Protein AF-0000000082577265 (afdb_homodimer)

pLDDT: mean 93.14, std 10.05, range [19.86, 98.88]

Solvent-accessible surface area (backbone atoms only — not comparable to full-atom values): 34305 Å² total; per-residue (Å²): 123,62,32,34,41,38,35,83,52,69,68,32,32,40,34,31,36,32,43,94,68,32,64,50,29,48,48,76,44,53,63,81,68,69,68,27,44,63,12,23,40,48,30,28,34,67,32,72,92,74,27,31,29,37,37,66,92,60,62,61,29,36,40,51,79,66,65,85,86,61,53,73,65,38,76,47,40,28,29,28,62,17,26,54,29,68,43,89,94,61,56,43,60,20,33,27,30,71,43,88,69,75,75,42,71,34,68,49,70,68,53,55,54,57,69,68,70,52,54,73,46,81,54,53,59,87,45,81,60,62,56,55,73,32,42,43,65,57,52,50,46,27,35,63,69,16,55,41,78,44,91,70,34,36,36,42,46,42,80,49,94,64,30,37,34,35,25,61,48,64,84,60,62,63,65,65,46,38,36,48,46,29,40,50,49,29,48,47,32,50,24,32,42,58,50,27,40,33,37,38,42,40,64,78,58,91,42,72,65,56,32,47,51,28,46,49,33,32,63,71,56,36,75,80,77,66,48,65,57,67,48,42,93,76,19,38,33,42,37,40,29,84,55,38,58,61,23,48,35,44,57,39,61,68,37,52,64,59,48,50,39,39,51,50,52,52,54,58,58,41,48,66,83,84,61,72,48,64,43,84,42,53,59,68,41,51,53,52,44,67,76,36,53,65,55,54,54,50,49,17,63,74,70,69,49,68,67,43,77,46,36,91,76,70,68,78,70,78,82,124,123,62,31,35,41,36,35,83,53,68,66,34,32,40,34,32,36,31,44,93,68,32,63,52,29,48,48,74,44,53,63,82,69,69,67,28,45,64,12,23,42,48,29,27,34,66,33,70,91,74,27,30,28,35,37,65,93,60,62,62,30,35,40,52,79,64,64,84,87,62,53,73,65,38,77,46,38,29,28,28,62,17,26,52,30,69,42,89,96,61,57,45,61,20,33,28,30,71,43,88,69,75,74,42,71,34,66,50,69,67,51,54,53,56,69,68,70,53,54,74,46,82,56,53,59,88,45,81,60,62,58,55,74,32,42,43,64,58,52,52,48,26,34,64,70,15,54,42,78,46,92,70,35,36,36,41,49,44,81,48,94,64,30,35,35,34,25,61,48,65,84,59,62,64,64,65,45,40,34,48,46,27,42,48,50,30,48,47,32,50,24,34,42,58,51,28,41,32,37,37,42,40,64,79,54,91,43,74,64,55,33,49,50,28,46,49,34,33,63,73,56,35,75,81,80,65,48,68,57,68,48,45,92,74,20,37,34,43,36,40,30,83,55,39,57,61,22,48,34,44,57,39,61,68,37,52,63,59,50,50,38,39,51,50,52,52,56,58,57,42,46,68,81,85,62,70,48,65,43,84,42,52,58,67,43,50,53,52,45,67,76,36,54,65,57,55,54,49,49,18,62,74,70,70,49,67,70,44,78,47,37,92,78,68,66,78,70,79,81,120

Radius of gyration: 27.9 Å; Cα contacts (8 Å, |Δi|>4): 1273; chains: 2; bounding box: 80×78×60 Å

Structure (mmCIF, N/CA/C/O backbone):
data_AF-0000000082577265-model_v1
#
loop_
_entity.id
_entity.type
_entity.pdbx_description
1 polymer 'Uncharacterized protein'
#
loop_
_atom_site.group_PDB
_atom_site.id
_atom_site.type_symbol
_atom_site.label_atom_id
_atom_site.label_alt_id
_atom_site.label_comp_id
_atom_site.label_asym_id
_atom_site.label_entity_id
_atom_site.label_seq_id
_atom_site.pdbx_PDB_ins_code
_atom_site.Cartn_x
_atom_site.Cartn_y
_atom_site.Cartn_z
_atom_site.occupancy
_atom_site.B_iso_or_equiv
_atom_site.auth_seq_id
_atom_site.auth_comp_id
_atom_site.auth_asym_id
_atom_site.auth_atom_id
_atom_site.pdbx_PDB_model_num
ATOM 1 N N . MET A 1 1 ? -7.266 -21.578 -29.797 1 88.5 1 MET A N 1
ATOM 2 C CA . MET A 1 1 ? -7.383 -22.438 -28.609 1 88.5 1 MET A CA 1
ATOM 3 C C . MET A 1 1 ? -6.43 -21.984 -27.516 1 88.5 1 MET A C 1
ATOM 5 O O . MET A 1 1 ? -5.328 -21.516 -27.797 1 88.5 1 MET A O 1
ATOM 9 N N . ALA A 1 2 ? -6.84 -21.969 -26.312 1 96.5 2 ALA A N 1
ATOM 10 C CA . ALA A 1 2 ? -6.012 -21.578 -25.172 1 96.5 2 ALA A CA 1
ATOM 11 C C . ALA A 1 2 ? -4.926 -22.609 -24.891 1 96.5 2 ALA A C 1
ATOM 13 O O . ALA A 1 2 ? -5.164 -23.812 -25 1 96.5 2 ALA A O 1
ATOM 14 N N . GLU A 1 3 ? -3.732 -22.188 -24.672 1 98.31 3 GLU A N 1
ATOM 15 C CA . GLU A 1 3 ? -2.625 -23.078 -24.328 1 98.31 3 GLU A CA 1
ATOM 16 C C . GLU A 1 3 ? -1.732 -22.469 -23.25 1 98.31 3 GLU A C 1
ATOM 18 O O . GLU A 1 3 ? -1.603 -21.25 -23.156 1 98.31 3 GLU A O 1
ATOM 23 N N . TRP A 1 4 ? -1.137 -23.359 -22.484 1 98.75 4 TRP A N 1
ATOM 24 C CA . TRP A 1 4 ? -0.12 -22.938 -21.516 1 98.75 4 TRP A CA 1
ATOM 25 C C . TRP A 1 4 ? 1.263 -22.922 -22.156 1 98.75 4 TRP A C 1
ATOM 27 O O . TRP A 1 4 ? 1.659 -23.891 -22.828 1 98.75 4 TRP A O 1
ATOM 37 N N . LEU A 1 5 ? 1.933 -21.844 -22.016 1 98.69 5 LEU A N 1
ATOM 38 C CA . LEU A 1 5 ? 3.355 -21.734 -22.312 1 98.69 5 LEU A CA 1
ATOM 39 C C . LEU A 1 5 ? 4.191 -21.828 -21.047 1 98.69 5 LEU A C 1
ATOM 41 O O . LEU A 1 5 ? 3.875 -21.172 -20.031 1 98.69 5 LEU A O 1
ATOM 45 N N . TYR A 1 6 ? 5.203 -22.656 -21.031 1 98.38 6 TYR A N 1
ATOM 46 C CA . TYR A 1 6 ? 6.051 -22.844 -19.859 1 98.38 6 TYR A CA 1
ATOM 47 C C . TYR A 1 6 ? 7.523 -22.719 -20.219 1 98.38 6 TYR A C 1
ATOM 49 O O . TYR A 1 6 ? 7.977 -23.281 -21.219 1 98.38 6 TYR A O 1
ATOM 57 N N . GLU A 1 7 ? 8.25 -22 -19.406 1 97.69 7 GLU A N 1
ATOM 58 C CA . GLU A 1 7 ? 9.695 -21.875 -19.578 1 97.69 7 GLU A CA 1
ATOM 59 C C . GLU A 1 7 ? 10.43 -22.078 -18.25 1 97.69 7 GLU A C 1
ATOM 61 O O . GLU A 1 7 ? 10.219 -21.328 -17.312 1 97.69 7 GLU A O 1
ATOM 66 N N . ALA A 1 8 ? 11.297 -23.062 -18.281 1 96.06 8 ALA A N 1
ATOM 67 C CA . ALA A 1 8 ? 12.188 -23.266 -17.141 1 96.06 8 ALA A CA 1
ATOM 68 C C . ALA A 1 8 ? 13.383 -22.312 -17.219 1 96.06 8 ALA A C 1
ATOM 70 O O . ALA A 1 8 ? 14.125 -22.312 -18.203 1 96.06 8 ALA A O 1
ATOM 71 N N . GLY A 1 9 ? 13.438 -21.422 -16.203 1 95.12 9 GLY A N 1
ATOM 72 C CA . GLY A 1 9 ? 14.547 -20.484 -16.172 1 95.12 9 GLY A CA 1
ATOM 73 C C . GLY A 1 9 ? 15.484 -20.703 -15.008 1 95.12 9 GLY A C 1
ATOM 74 O O . GLY A 1 9 ? 15.414 -21.734 -14.328 1 95.12 9 GLY A O 1
ATOM 75 N N . ILE A 1 10 ? 16.484 -19.844 -14.922 1 96.5 10 ILE A N 1
ATOM 76 C CA . ILE A 1 10 ? 17.438 -19.875 -13.812 1 96.5 10 ILE A CA 1
ATOM 77 C C . ILE A 1 10 ? 16.875 -19.062 -12.641 1 96.5 10 ILE A C 1
ATOM 79 O O . ILE A 1 10 ? 16.703 -17.859 -12.75 1 96.5 10 ILE A O 1
ATOM 83 N N . GLY A 1 11 ? 16.656 -19.766 -11.586 1 96.19 11 GLY A N 1
ATOM 84 C CA . GLY A 1 11 ? 16.141 -19.109 -10.398 1 96.19 11 GLY A CA 1
ATOM 85 C C . GLY A 1 11 ? 14.633 -18.922 -10.414 1 96.19 11 GLY A C 1
ATOM 86 O O . GLY A 1 11 ? 14.039 -18.516 -9.422 1 96.19 11 GLY A O 1
ATOM 87 N N . GLU A 1 12 ? 14.016 -19.172 -11.547 1 96.62 12 GLU A N 1
ATOM 88 C CA . GLU A 1 12 ? 12.57 -18.984 -11.648 1 96.62 12 GLU A CA 1
ATOM 89 C C . GLU A 1 12 ? 12.008 -19.734 -12.859 1 96.62 12 GLU A C 1
ATOM 91 O O . GLU A 1 12 ? 12.656 -19.812 -13.906 1 96.62 12 GLU A O 1
ATOM 96 N N . ASN A 1 13 ? 10.867 -20.312 -12.719 1 97.62 13 ASN A N 1
ATOM 97 C CA . ASN A 1 13 ? 10.047 -20.797 -13.828 1 97.62 13 ASN A CA 1
ATOM 98 C C . ASN A 1 13 ? 8.867 -19.875 -14.102 1 97.62 13 ASN A C 1
ATOM 100 O O . ASN A 1 13 ? 8.281 -19.312 -13.18 1 97.62 13 ASN A O 1
ATOM 104 N N . ARG A 1 14 ? 8.594 -19.688 -15.375 1 97.94 14 ARG A N 1
ATOM 105 C CA . ARG A 1 14 ? 7.461 -18.844 -15.711 1 97.94 14 ARG A CA 1
ATOM 106 C C . ARG A 1 14 ? 6.496 -19.547 -16.641 1 97.94 14 ARG A C 1
ATOM 108 O O . ARG A 1 14 ? 6.906 -20.406 -17.438 1 97.94 14 ARG A O 1
ATOM 115 N N . ALA A 1 15 ? 5.289 -19.234 -16.5 1 98.69 15 ALA A N 1
ATOM 116 C CA . ALA A 1 15 ? 4.242 -19.812 -17.344 1 98.69 15 ALA A CA 1
ATOM 117 C C . ALA A 1 15 ? 3.109 -18.828 -17.578 1 98.69 15 ALA A C 1
ATOM 119 O O . ALA A 1 15 ? 2.885 -17.922 -16.75 1 98.69 15 ALA A O 1
ATOM 120 N N . ALA A 1 16 ? 2.424 -19 -18.688 1 98.88 16 ALA A N 1
ATOM 121 C CA . ALA A 1 16 ? 1.262 -18.172 -18.984 1 98.88 16 ALA A CA 1
ATOM 122 C C . ALA A 1 16 ? 0.214 -18.938 -19.766 1 98.88 16 ALA A C 1
ATOM 124 O O . ALA A 1 16 ? 0.554 -19.734 -20.656 1 98.88 16 ALA A O 1
ATOM 125 N N . LEU A 1 17 ? -0.984 -18.812 -19.422 1 98.88 17 LEU A N 1
ATOM 126 C CA . LEU A 1 17 ? -2.09 -19.25 -20.266 1 98.88 17 LEU A CA 1
ATOM 127 C C . LEU A 1 17 ? -2.383 -18.203 -21.344 1 98.88 17 LEU A C 1
ATOM 129 O O . LEU A 1 17 ? -2.744 -17.078 -21.047 1 98.88 17 LEU A O 1
ATOM 133 N N . VAL A 1 18 ? -2.205 -18.609 -22.578 1 98.62 18 VAL A N 1
ATOM 134 C CA . VAL A 1 18 ? -2.359 -17.688 -23.688 1 98.62 18 VAL A CA 1
ATOM 135 C C . VAL A 1 18 ? -3.559 -18.094 -24.547 1 98.62 18 VAL A C 1
ATOM 137 O O . VAL A 1 18 ? -3.729 -19.266 -24.875 1 98.62 18 VAL A O 1
ATOM 140 N N . ALA A 1 19 ? -4.395 -17.172 -24.797 1 97.25 19 ALA A N 1
ATOM 141 C CA . ALA A 1 19 ? -5.516 -17.312 -25.719 1 97.25 19 ALA A CA 1
ATOM 142 C C . ALA A 1 19 ? -5.66 -16.078 -26.609 1 97.25 19 ALA A C 1
ATOM 144 O O . ALA A 1 19 ? -5.617 -14.953 -26.125 1 97.25 19 ALA A O 1
ATOM 145 N N . ARG A 1 20 ? -5.848 -16.281 -27.922 1 94.69 20 ARG A N 1
ATOM 146 C CA . ARG A 1 20 ? -6 -15.219 -28.906 1 94.69 20 ARG A CA 1
ATOM 147 C C . ARG A 1 20 ? -4.852 -14.219 -28.828 1 94.69 20 ARG A C 1
ATOM 149 O O . ARG A 1 20 ? -5.07 -13.008 -28.828 1 94.69 20 ARG A O 1
ATOM 156 N N . GLY A 1 21 ? -3.734 -14.688 -28.5 1 94.5 21 GLY A N 1
ATOM 157 C CA . GLY A 1 21 ? -2.508 -13.914 -28.594 1 94.5 21 GLY A CA 1
ATOM 158 C C . GLY A 1 21 ? -2.229 -13.102 -27.344 1 94.5 21 GLY A C 1
ATOM 159 O O . GLY A 1 21 ? -1.276 -12.312 -27.297 1 94.5 21 GLY A O 1
ATOM 160 N N . SER A 1 22 ? -3.049 -13.312 -26.312 1 96.81 22 SER A N 1
ATOM 161 C CA . SER A 1 22 ? -2.848 -12.523 -25.109 1 96.81 22 SER A CA 1
ATOM 162 C C . SER A 1 22 ? -2.76 -13.414 -23.875 1 96.81 22 SER A C 1
ATOM 164 O O . SER A 1 22 ? -3.299 -14.523 -23.859 1 96.81 22 SER A O 1
ATOM 166 N N . ILE A 1 23 ? -2.096 -12.906 -22.906 1 98.69 23 ILE A N 1
ATOM 167 C CA . ILE A 1 23 ? -1.93 -13.648 -21.656 1 98.69 23 ILE A CA 1
ATOM 168 C C . ILE A 1 23 ? -3.166 -13.469 -20.781 1 98.69 23 ILE A C 1
ATOM 170 O O . ILE A 1 23 ? -3.512 -12.344 -20.406 1 98.69 23 ILE A O 1
ATOM 174 N N . TRP A 1 24 ? -3.73 -14.586 -20.391 1 98.31 24 TRP A N 1
ATOM 175 C CA . TRP A 1 24 ? -4.895 -14.578 -19.516 1 98.31 24 TRP A CA 1
ATOM 176 C C . TRP A 1 24 ? -4.488 -14.852 -18.062 1 98.31 24 TRP A C 1
ATOM 178 O O . TRP A 1 24 ? -5.109 -14.336 -17.125 1 98.31 24 TRP A O 1
ATOM 188 N N . LYS A 1 25 ? -3.535 -15.727 -17.875 1 98.69 25 LYS A N 1
ATOM 189 C CA . LYS A 1 25 ? -2.93 -16.047 -16.578 1 98.69 25 LYS A CA 1
ATOM 190 C C . LYS A 1 25 ? -1.408 -16.078 -16.688 1 98.69 25 LYS A C 1
ATOM 192 O O . LYS A 1 25 ? -0.861 -16.656 -17.625 1 98.69 25 LYS A O 1
ATOM 197 N N . ALA A 1 26 ? -0.776 -15.438 -15.789 1 98.88 26 ALA A N 1
ATOM 198 C CA . ALA A 1 26 ? 0.68 -15.484 -15.688 1 98.88 26 ALA A CA 1
ATOM 199 C C . ALA A 1 26 ? 1.112 -15.984 -14.312 1 98.88 26 ALA A C 1
ATOM 201 O O . ALA A 1 26 ? 0.542 -15.594 -13.289 1 98.88 26 ALA A O 1
ATOM 202 N N . ARG A 1 27 ? 2.096 -16.906 -14.289 1 98.56 27 ARG A N 1
ATOM 203 C CA . ARG A 1 27 ? 2.584 -17.516 -13.055 1 98.56 27 ARG A CA 1
ATOM 204 C C . ARG A 1 27 ? 4.109 -17.531 -13.023 1 98.56 27 ARG A C 1
ATOM 206 O O . ARG A 1 27 ? 4.754 -17.703 -14.062 1 98.56 27 ARG A O 1
ATOM 213 N N . ILE A 1 28 ? 4.605 -17.328 -11.852 1 98.25 28 ILE A N 1
ATOM 214 C CA . ILE A 1 28 ? 6.035 -17.469 -11.594 1 98.25 28 ILE A CA 1
ATOM 215 C C . ILE A 1 28 ? 6.258 -18.375 -10.391 1 98.25 28 ILE A C 1
ATOM 217 O O . ILE A 1 28 ? 5.543 -18.281 -9.391 1 98.25 28 ILE A O 1
ATOM 221 N N . GLU A 1 29 ? 7.109 -19.281 -10.508 1 97.75 29 GLU A N 1
ATOM 222 C CA . GLU A 1 29 ? 7.586 -20.078 -9.391 1 97.75 29 GLU A CA 1
ATOM 223 C C . GLU A 1 29 ? 9.078 -19.891 -9.156 1 97.75 29 GLU A C 1
ATOM 225 O O . GLU A 1 29 ? 9.891 -20.188 -10.031 1 97.75 29 GLU A O 1
ATOM 230 N N . LEU A 1 30 ? 9.414 -19.375 -8.016 1 96.62 30 LEU A N 1
ATOM 231 C CA . LEU A 1 30 ? 10.812 -19.125 -7.691 1 96.62 30 LEU A CA 1
ATOM 232 C C . LEU A 1 30 ? 11.5 -20.391 -7.203 1 96.62 30 LEU A C 1
ATOM 234 O O . LEU A 1 30 ? 10.859 -21.25 -6.57 1 96.62 30 LEU A O 1
ATOM 238 N N . GLU A 1 31 ? 12.758 -20.359 -7.555 1 92.75 31 GLU A N 1
ATOM 239 C CA . GLU A 1 31 ? 13.57 -21.438 -7.004 1 92.75 31 GLU A CA 1
ATOM 240 C C . GLU A 1 31 ? 13.586 -21.391 -5.477 1 92.75 31 GLU A C 1
ATOM 242 O O . GLU A 1 31 ? 13.711 -20.312 -4.883 1 92.75 31 GLU A O 1
ATOM 247 N N . GLY A 1 32 ? 13.312 -22.562 -4.891 1 84.62 32 GLY A N 1
ATOM 248 C CA . GLY A 1 32 ? 13.383 -22.625 -3.441 1 84.62 32 GLY A CA 1
ATOM 249 C C . GLY A 1 32 ? 12.07 -22.297 -2.766 1 84.62 32 GLY A C 1
ATOM 250 O O . GLY A 1 32 ? 12.016 -22.125 -1.544 1 84.62 32 GLY A O 1
ATOM 251 N N . THR A 1 33 ? 11.109 -22.047 -3.578 1 85.12 33 THR A N 1
ATOM 252 C CA . THR A 1 33 ? 9.789 -21.844 -2.986 1 85.12 33 THR A CA 1
ATOM 253 C C . THR A 1 33 ? 9.375 -23.062 -2.172 1 85.12 33 THR A C 1
ATOM 255 O O . THR A 1 33 ? 9.047 -24.109 -2.734 1 85.12 33 THR A O 1
ATOM 258 N N . ARG A 1 34 ? 9.57 -23.094 -0.86 1 88.62 34 ARG A N 1
ATOM 259 C CA . ARG A 1 34 ? 9.164 -24.156 0.057 1 88.62 34 ARG A CA 1
ATOM 260 C C . ARG A 1 34 ? 8.648 -23.578 1.369 1 88.62 34 ARG A C 1
ATOM 262 O O . ARG A 1 34 ? 9.094 -22.516 1.805 1 88.62 34 ARG A O 1
ATOM 269 N N . PRO A 1 35 ? 7.664 -24.25 1.917 1 96.19 35 PRO A N 1
ATOM 270 C CA . PRO A 1 35 ? 6.918 -25.391 1.389 1 96.19 35 PRO A CA 1
ATOM 271 C C . PRO A 1 35 ? 5.832 -24.984 0.395 1 96.19 35 PRO A C 1
ATOM 273 O O . PRO A 1 35 ? 5.262 -23.891 0.514 1 96.19 35 PRO A O 1
ATOM 276 N N . ARG A 1 36 ? 5.582 -25.875 -0.597 1 97.38 36 ARG A N 1
ATOM 277 C CA . ARG A 1 36 ? 4.523 -25.625 -1.57 1 97.38 36 ARG A CA 1
ATOM 278 C C . ARG A 1 36 ? 3.162 -26.031 -1.02 1 97.38 36 ARG A C 1
ATOM 280 O O . ARG A 1 36 ? 3.068 -26.953 -0.202 1 97.38 36 ARG A O 1
ATOM 287 N N . VAL A 1 37 ? 2.191 -25.328 -1.512 1 97.62 37 VAL A N 1
ATOM 288 C CA . VAL A 1 37 ? 0.831 -25.75 -1.198 1 97.62 37 VAL A CA 1
ATOM 289 C C . VAL A 1 37 ? 0.622 -27.203 -1.652 1 97.62 37 VAL A C 1
ATOM 291 O O . VAL A 1 37 ? 1.007 -27.562 -2.764 1 97.62 37 VAL A O 1
ATOM 294 N N . GLY A 1 38 ? 0.04 -27.969 -0.811 1 97.56 38 GLY A N 1
ATOM 295 C CA . GLY A 1 38 ? -0.183 -29.375 -1.109 1 97.56 38 GLY A CA 1
ATOM 296 C C . GLY A 1 38 ? 0.885 -30.281 -0.532 1 97.56 38 GLY A C 1
ATOM 297 O O . GLY A 1 38 ? 0.718 -31.516 -0.5 1 97.56 38 GLY A O 1
ATOM 298 N N . ALA A 1 39 ? 1.969 -29.734 -0.081 1 97.94 39 ALA A N 1
ATOM 299 C CA . ALA A 1 39 ? 3.014 -30.531 0.551 1 97.94 39 ALA A CA 1
ATOM 300 C C . ALA A 1 39 ? 2.523 -31.125 1.866 1 97.94 39 ALA A C 1
ATOM 302 O O . ALA A 1 39 ? 1.765 -30.5 2.602 1 97.94 39 ALA A O 1
ATOM 303 N N . VAL A 1 40 ? 2.871 -32.312 2.078 1 98.38 40 VAL A N 1
ATOM 304 C CA . VAL A 1 40 ? 2.645 -32.969 3.35 1 98.38 40 VAL A CA 1
ATOM 305 C C . VAL A 1 40 ? 3.979 -33.219 4.051 1 98.38 40 VAL A C 1
ATOM 307 O O . VAL A 1 40 ? 4.859 -33.906 3.512 1 98.38 40 VAL A O 1
ATOM 310 N N . LEU A 1 41 ? 4.113 -32.656 5.273 1 98.12 41 LEU A N 1
ATOM 311 C CA . LEU A 1 41 ? 5.402 -32.625 5.965 1 98.12 41 LEU A CA 1
ATOM 312 C C . LEU A 1 41 ? 5.238 -33.031 7.426 1 98.12 41 LEU A C 1
ATOM 314 O O . LEU A 1 41 ? 4.195 -32.781 8.031 1 98.12 41 LEU A O 1
ATOM 318 N N . ASP A 1 42 ? 6.277 -33.625 7.902 1 97.69 42 ASP A N 1
ATOM 319 C CA . ASP A 1 42 ? 6.348 -33.781 9.352 1 97.69 42 ASP A CA 1
ATOM 320 C C . ASP A 1 42 ? 6.738 -32.5 10.039 1 97.69 42 ASP A C 1
ATOM 322 O O . ASP A 1 42 ? 7.465 -31.672 9.469 1 97.69 42 ASP A O 1
ATOM 326 N N . ALA A 1 43 ? 6.176 -32.312 11.234 1 97.56 43 ALA A N 1
ATOM 327 C CA . ALA A 1 43 ? 6.406 -31.078 11.984 1 97.56 43 ALA A CA 1
ATOM 328 C C . ALA A 1 43 ? 6.352 -31.344 13.484 1 97.56 43 ALA A C 1
ATOM 330 O O . ALA A 1 43 ? 6.086 -32.469 13.922 1 97.56 43 ALA A O 1
ATOM 331 N N . ARG A 1 44 ? 6.781 -30.312 14.211 1 97.12 44 ARG A N 1
ATOM 332 C CA . ARG A 1 44 ? 6.684 -30.328 15.664 1 97.12 44 ARG A CA 1
ATOM 333 C C . ARG A 1 44 ? 5.988 -29.062 16.172 1 97.12 44 ARG A C 1
ATOM 335 O O . ARG A 1 44 ? 6.25 -27.969 15.695 1 97.12 44 ARG A O 1
ATOM 342 N N . LEU A 1 45 ? 5.141 -29.281 17.141 1 96.56 45 LEU A N 1
ATOM 343 C CA . LEU A 1 45 ? 4.457 -28.156 17.75 1 96.56 45 LEU A CA 1
ATOM 344 C C . LEU A 1 45 ? 5.418 -27.344 18.625 1 96.56 45 LEU A C 1
ATOM 346 O O . LEU A 1 45 ? 6.008 -27.875 19.562 1 96.56 45 LEU A O 1
ATOM 350 N N . VAL A 1 46 ? 5.59 -26.109 18.297 1 96.25 46 VAL A N 1
ATOM 351 C CA . VAL A 1 46 ? 6.535 -25.25 19 1 96.25 46 VAL A CA 1
ATOM 352 C C . VAL A 1 46 ? 5.805 -24.422 20.047 1 96.25 46 VAL A C 1
ATOM 354 O O . VAL A 1 46 ? 6.293 -24.25 21.156 1 96.25 46 VAL A O 1
ATOM 357 N N . ASP A 1 47 ? 4.723 -23.875 19.719 1 93.38 47 ASP A N 1
ATOM 358 C CA . ASP A 1 47 ? 3.9 -23.047 20.578 1 93.38 47 ASP A CA 1
ATOM 359 C C . ASP A 1 47 ? 2.414 -23.297 20.344 1 93.38 47 ASP A C 1
ATOM 361 O O . ASP A 1 47 ? 1.861 -22.906 19.328 1 93.38 47 ASP A O 1
ATOM 365 N N . LYS A 1 48 ? 1.822 -23.859 21.328 1 89.25 48 LYS A N 1
ATOM 366 C CA . LYS A 1 48 ? 0.426 -24.266 21.172 1 89.25 48 LYS A CA 1
ATOM 367 C C . LYS A 1 48 ? -0.495 -23.047 21.125 1 89.25 48 LYS A C 1
ATOM 369 O O . LYS A 1 48 ? -1.414 -23 20.312 1 89.25 48 LYS A O 1
ATOM 374 N N . ALA A 1 49 ? -0.187 -22.156 21.969 1 84.81 49 ALA A N 1
ATOM 375 C CA . ALA A 1 49 ? -1.021 -20.953 22.031 1 84.81 49 ALA A CA 1
ATOM 376 C C . ALA A 1 49 ? -0.953 -20.172 20.719 1 84.81 49 ALA A C 1
ATOM 378 O O . ALA A 1 49 ? -1.969 -19.656 20.25 1 84.81 49 ALA A O 1
ATOM 379 N N . ALA A 1 50 ? 0.164 -20.219 20.094 1 87.56 50 ALA A N 1
ATOM 380 C CA . ALA A 1 50 ? 0.368 -19.453 18.859 1 87.56 50 ALA A CA 1
ATOM 381 C C . ALA A 1 50 ? 0.085 -20.328 17.641 1 87.56 50 ALA A C 1
ATOM 383 O O . ALA A 1 50 ? 0.123 -19.828 16.5 1 87.56 50 ALA A O 1
ATOM 384 N N . LYS A 1 51 ? -0.113 -21.625 17.875 1 91.69 51 LYS A N 1
ATOM 385 C CA . LYS A 1 51 ? -0.335 -22.594 16.812 1 91.69 51 LYS A CA 1
ATOM 386 C C . LYS A 1 51 ? 0.871 -22.656 15.875 1 91.69 51 LYS A C 1
ATOM 388 O O . LYS A 1 51 ? 0.715 -22.812 14.664 1 91.69 51 LYS A O 1
ATOM 393 N N . LEU A 1 52 ? 1.984 -22.406 16.438 1 95.56 52 LEU A N 1
ATOM 394 C CA . LEU A 1 52 ? 3.232 -22.359 15.688 1 95.56 52 LEU A CA 1
ATOM 395 C C . LEU A 1 52 ? 3.871 -23.75 15.625 1 95.56 52 LEU A C 1
ATOM 397 O O . LEU A 1 52 ? 3.998 -24.422 16.641 1 95.56 52 LEU A O 1
ATOM 401 N N . ILE A 1 53 ? 4.301 -24.156 14.43 1 97.38 53 ILE A N 1
ATOM 402 C CA . ILE A 1 53 ? 4.957 -25.438 14.258 1 97.38 53 ILE A CA 1
ATOM 403 C C . ILE A 1 53 ? 6.289 -25.25 13.531 1 97.38 53 ILE A C 1
ATOM 405 O O . ILE A 1 53 ? 6.453 -24.297 12.766 1 97.38 53 ILE A O 1
ATOM 409 N N . ALA A 1 54 ? 7.141 -26.141 13.828 1 98 54 ALA A N 1
ATOM 410 C CA . ALA A 1 54 ? 8.406 -26.234 13.102 1 98 54 ALA A CA 1
ATOM 411 C C . ALA A 1 54 ? 8.367 -27.375 12.078 1 98 54 ALA A C 1
ATOM 413 O O . ALA A 1 54 ? 8.023 -28.516 12.414 1 98 54 ALA A O 1
ATOM 414 N N . LEU A 1 55 ? 8.594 -27.125 10.836 1 97.38 55 LEU A N 1
ATOM 415 C CA . LEU A 1 55 ? 8.508 -28.094 9.766 1 97.38 55 LEU A CA 1
ATOM 416 C C . LEU A 1 55 ? 9.797 -28.891 9.648 1 97.38 55 LEU A C 1
ATOM 418 O O . LEU A 1 55 ? 10.891 -28.344 9.805 1 97.38 55 LEU A O 1
ATOM 422 N N . ASP A 1 56 ? 9.516 -30.109 9.227 1 89.25 56 ASP A N 1
ATOM 423 C CA . ASP A 1 56 ? 10.688 -30.922 8.93 1 89.25 56 ASP A CA 1
ATOM 424 C C . ASP A 1 56 ? 11.383 -30.453 7.656 1 89.25 56 ASP A C 1
ATOM 426 O O . ASP A 1 56 ? 10.727 -30.188 6.645 1 89.25 56 ASP A O 1
ATOM 430 N N . GLY A 1 57 ? 12.555 -30 7.535 1 87.12 57 GLY A N 1
ATOM 431 C CA . GLY A 1 57 ? 13.312 -29.422 6.438 1 87.12 57 GLY A CA 1
ATOM 432 C C . GLY A 1 57 ? 13.688 -27.969 6.664 1 87.12 57 GLY A C 1
ATOM 433 O O . GLY A 1 57 ? 14.383 -27.375 5.848 1 87.12 57 GLY A O 1
ATOM 434 N N . GLY A 1 58 ? 12.945 -27.562 7.668 1 90.44 58 GLY A N 1
ATOM 435 C CA . GLY A 1 58 ? 13.32 -26.203 8.039 1 90.44 58 GLY A CA 1
ATOM 436 C C . GLY A 1 58 ? 12.18 -25.219 7.898 1 90.44 58 GLY A C 1
ATOM 437 O O . GLY A 1 58 ? 11.305 -25.391 7.047 1 90.44 58 GLY A O 1
ATOM 438 N N . GLY A 1 59 ? 12.172 -24.281 8.766 1 93.75 59 GLY A N 1
ATOM 439 C CA . GLY A 1 59 ? 11.18 -23.219 8.727 1 93.75 59 GLY A CA 1
ATOM 440 C C . GLY A 1 59 ? 10.023 -23.438 9.68 1 93.75 59 GLY A C 1
ATOM 441 O O . GLY A 1 59 ? 10.023 -24.406 10.445 1 93.75 59 GLY A O 1
ATOM 442 N N . GLU A 1 60 ? 9.117 -22.484 9.727 1 96.31 60 GLU A N 1
ATOM 443 C CA . GLU A 1 60 ? 7.953 -22.516 10.609 1 96.31 60 GLU A CA 1
ATOM 444 C C . GLU A 1 60 ? 6.664 -22.281 9.82 1 96.31 60 GLU A C 1
ATOM 446 O O . GLU A 1 60 ? 6.695 -21.766 8.703 1 96.31 60 GLU A O 1
ATOM 451 N N . ALA A 1 61 ? 5.582 -22.703 10.359 1 97.25 61 ALA A N 1
ATOM 452 C CA . ALA A 1 61 ? 4.246 -22.5 9.797 1 97.25 61 ALA A CA 1
ATOM 453 C C . ALA A 1 61 ? 3.203 -22.375 10.906 1 97.25 61 ALA A C 1
ATOM 455 O O . ALA A 1 61 ? 3.477 -22.703 12.062 1 97.25 61 ALA A O 1
ATOM 456 N N . LEU A 1 62 ? 2.172 -21.812 10.562 1 95.62 62 LEU A N 1
ATOM 457 C CA . LEU A 1 62 ? 1.021 -21.812 11.461 1 95.62 62 LEU A CA 1
ATOM 458 C C . LEU A 1 62 ? 0.094 -22.984 11.156 1 95.62 62 LEU A C 1
ATOM 460 O O . LEU A 1 62 ? -0.241 -23.234 10 1 95.62 62 LEU A O 1
ATOM 464 N N . CYS A 1 63 ? -0.321 -23.656 12.164 1 95.94 63 CYS A N 1
ATOM 465 C CA . CYS A 1 63 ? -1.154 -24.828 11.977 1 95.94 63 CYS A CA 1
ATOM 466 C C . CYS A 1 63 ? -2.523 -24.641 12.617 1 95.94 63 CYS A C 1
ATOM 468 O O . CYS A 1 63 ? -2.637 -24.578 13.844 1 95.94 63 CYS A O 1
ATOM 470 N N . ASP A 1 64 ? -3.484 -24.641 11.734 1 89.75 64 ASP A N 1
ATOM 471 C CA . ASP A 1 64 ? -4.859 -24.562 12.219 1 89.75 64 ASP A CA 1
ATOM 472 C C . ASP A 1 64 ? -5.379 -25.938 12.641 1 89.75 64 ASP A C 1
ATOM 474 O O . ASP A 1 64 ? -4.961 -26.953 12.086 1 89.75 64 ASP A O 1
ATOM 478 N N . HIS A 1 65 ? -6.195 -26.016 13.664 1 89.19 65 HIS A N 1
ATOM 479 C CA . HIS A 1 65 ? -6.922 -27.203 14.078 1 89.19 65 HIS A CA 1
ATOM 480 C C . HIS A 1 65 ? -5.984 -28.219 14.711 1 89.19 65 HIS A C 1
ATOM 482 O O . HIS A 1 65 ? -6.094 -29.422 14.453 1 89.19 65 HIS A O 1
ATOM 488 N N . VAL A 1 66 ? -5.027 -27.719 15.422 1 88.31 66 VAL A N 1
ATOM 489 C CA . VAL A 1 66 ? -4.156 -28.625 16.156 1 88.31 66 VAL A CA 1
ATOM 490 C C . VAL A 1 66 ? -4.98 -29.438 17.172 1 88.31 66 VAL A C 1
ATOM 492 O O . VAL A 1 66 ? -5.797 -28.875 17.906 1 88.31 66 VAL A O 1
ATOM 495 N N . PRO A 1 67 ? -4.758 -30.719 17.141 1 86.19 67 PRO A N 1
ATOM 496 C CA . PRO A 1 67 ? -5.508 -31.531 18.109 1 86.19 67 PRO A CA 1
ATOM 497 C C . PRO A 1 67 ? -5.324 -31.047 19.547 1 86.19 67 PRO A C 1
ATOM 499 O O . PRO A 1 67 ? -4.223 -30.656 19.938 1 86.19 67 PRO A O 1
ATOM 502 N N . LYS A 1 68 ? -6.32 -31.094 20.391 1 84.94 68 LYS A N 1
ATOM 503 C CA . LYS A 1 68 ? -6.316 -30.594 21.766 1 84.94 68 LYS A CA 1
ATOM 504 C C . LYS A 1 68 ? -5.359 -31.391 22.641 1 84.94 68 LYS A C 1
ATOM 506 O O . LYS A 1 68 ? -4.734 -30.844 23.547 1 84.94 68 LYS A O 1
ATOM 511 N N . ALA A 1 69 ? -5.246 -32.625 22.312 1 88 69 ALA A N 1
ATOM 512 C CA . ALA A 1 69 ? -4.5 -33.531 23.172 1 88 69 ALA A CA 1
ATOM 513 C C . ALA A 1 69 ? -3.002 -33.438 22.922 1 88 69 ALA A C 1
ATOM 515 O O . ALA A 1 69 ? -2.195 -33.906 23.719 1 88 69 ALA A O 1
ATOM 516 N N . ILE A 1 70 ? -2.723 -32.625 21.953 1 87.38 70 ILE A N 1
ATOM 517 C CA . ILE A 1 70 ? -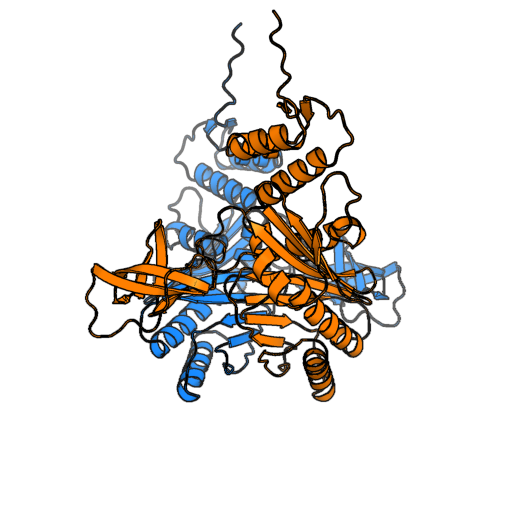1.313 -32.594 21.594 1 87.38 70 ILE A CA 1
ATOM 518 C C . ILE A 1 70 ? -0.56 -31.641 22.5 1 87.38 70 ILE A C 1
ATOM 520 O O . ILE A 1 70 ? -1.082 -30.578 22.859 1 87.38 70 ILE A O 1
ATOM 524 N N . THR A 1 71 ? 0.644 -32.031 22.984 1 90.75 71 THR A N 1
ATOM 525 C CA . THR A 1 71 ? 1.459 -31.203 23.859 1 90.75 71 THR A CA 1
ATOM 526 C C . THR A 1 71 ? 2.584 -30.531 23.078 1 90.75 71 THR A C 1
ATOM 528 O O . THR A 1 71 ? 2.928 -30.969 21.969 1 90.75 71 THR A O 1
ATOM 531 N N . GLN A 1 72 ? 3.088 -29.406 23.578 1 90.88 72 GLN A N 1
ATOM 532 C CA . GLN A 1 72 ? 4.219 -28.719 22.969 1 90.88 72 GLN A CA 1
ATOM 533 C C . GLN A 1 72 ? 5.406 -29.656 22.797 1 90.88 72 GLN A C 1
ATOM 535 O O . GLN A 1 72 ? 5.73 -30.422 23.688 1 90.88 72 GLN A O 1
ATOM 540 N N . GLY A 1 73 ? 5.992 -29.641 21.609 1 92.5 73 GLY A N 1
ATOM 541 C CA . GLY A 1 73 ? 7.113 -30.516 21.312 1 92.5 73 GLY A CA 1
ATOM 542 C C . GLY A 1 73 ? 6.699 -31.781 20.578 1 92.5 73 GLY A C 1
ATOM 543 O O . GLY A 1 73 ? 7.539 -32.469 20 1 92.5 73 GLY A O 1
ATOM 544 N N . ALA A 1 74 ? 5.473 -32.094 20.578 1 94.19 74 ALA A N 1
ATOM 545 C CA . ALA A 1 74 ? 4.973 -33.312 19.953 1 94.19 74 ALA A CA 1
ATOM 546 C C . ALA A 1 74 ? 5.121 -33.281 18.438 1 94.19 74 ALA A C 1
ATOM 548 O O . ALA A 1 74 ? 5.027 -32.188 17.828 1 94.19 74 ALA A O 1
ATOM 549 N N . LYS A 1 75 ? 5.324 -34.469 17.891 1 95.12 75 LYS A N 1
ATOM 550 C CA . LYS A 1 75 ? 5.391 -34.594 16.438 1 95.12 75 LYS A CA 1
ATOM 551 C C . LYS A 1 75 ? 3.994 -34.688 15.82 1 95.12 75 LYS A C 1
ATOM 553 O O . LYS A 1 75 ? 3.078 -35.219 16.453 1 95.12 75 LYS A O 1
ATOM 558 N N . LEU A 1 76 ? 3.867 -34.125 14.656 1 95.25 76 LEU A N 1
ATOM 559 C CA . LEU A 1 76 ? 2.639 -34.281 13.883 1 95.25 76 LEU A CA 1
ATOM 560 C C . LEU A 1 76 ? 2.912 -34.094 12.391 1 95.25 76 LEU A C 1
ATOM 562 O O . LEU A 1 76 ? 3.963 -33.594 12 1 95.25 76 LEU A O 1
ATOM 566 N N . ARG A 1 77 ? 2.031 -34.625 11.617 1 97.31 77 ARG A N 1
ATOM 567 C CA . ARG A 1 77 ? 2.076 -34.469 10.172 1 97.31 77 ARG A CA 1
ATOM 568 C C . ARG A 1 77 ? 1.055 -33.406 9.711 1 97.31 77 ARG A C 1
ATOM 570 O O . ARG A 1 77 ? -0.073 -33.406 10.203 1 97.31 77 ARG A O 1
ATOM 577 N N . VAL A 1 78 ? 1.547 -32.531 8.758 1 98.19 78 VAL A N 1
ATOM 578 C CA . VAL A 1 78 ? 0.669 -31.453 8.352 1 98.19 78 VAL A CA 1
ATOM 579 C C . VAL A 1 78 ? 0.669 -31.328 6.832 1 98.19 78 VAL A C 1
ATOM 581 O O . VAL A 1 78 ? 1.61 -31.766 6.168 1 98.19 78 VAL A O 1
ATOM 584 N N . ARG A 1 79 ? -0.359 -30.797 6.309 1 98.31 79 ARG A N 1
ATOM 585 C CA . ARG A 1 79 ? -0.466 -30.406 4.906 1 98.31 79 ARG A CA 1
ATOM 586 C C . ARG A 1 79 ? -0.445 -28.875 4.762 1 98.31 79 ARG A C 1
ATOM 588 O O . ARG A 1 79 ? -1.182 -28.172 5.453 1 98.31 79 ARG A O 1
ATOM 595 N N . ILE A 1 80 ? 0.394 -28.422 3.898 1 98.06 80 ILE A N 1
ATOM 596 C CA . ILE A 1 80 ? 0.487 -26.984 3.656 1 98.06 80 ILE A CA 1
ATOM 597 C C . ILE A 1 80 ? -0.713 -26.516 2.836 1 98.06 80 ILE A C 1
ATOM 599 O O . ILE A 1 80 ? -0.985 -27.047 1.761 1 98.06 80 ILE A O 1
ATOM 603 N N . VAL A 1 81 ? -1.431 -25.5 3.334 1 98.06 81 VAL A N 1
ATOM 604 C CA . VAL A 1 81 ? -2.641 -25.062 2.648 1 98.06 81 VAL A CA 1
ATOM 605 C C . VAL A 1 81 ? -2.451 -23.625 2.137 1 98.06 81 VAL A C 1
ATOM 607 O O . VAL A 1 81 ? -3.266 -23.125 1.357 1 98.06 81 VAL A O 1
ATOM 610 N N . ARG A 1 82 ? -1.447 -22.984 2.479 1 97.5 82 ARG A N 1
ATOM 611 C CA . ARG A 1 82 ? -1.034 -21.688 1.972 1 97.5 82 ARG A CA 1
ATOM 612 C C . ARG A 1 82 ? 0.481 -21.531 2.037 1 97.5 82 ARG A C 1
ATOM 614 O O . ARG A 1 82 ? 1.101 -21.844 3.055 1 97.5 82 ARG A O 1
ATOM 621 N N . GLU A 1 83 ? 1.035 -21.078 1.013 1 97 83 GLU A N 1
ATOM 622 C CA . GLU A 1 83 ? 2.461 -20.766 1 1 97 83 GLU A CA 1
ATOM 623 C C . GLU A 1 83 ? 2.75 -19.484 1.774 1 97 83 GLU A C 1
ATOM 625 O O . GLU A 1 83 ? 1.828 -18.75 2.125 1 97 83 GLU A O 1
ATOM 630 N N . ALA A 1 84 ? 4.023 -19.375 2.1 1 94.94 84 ALA A N 1
ATOM 631 C CA . ALA A 1 84 ? 4.43 -18.094 2.682 1 94.94 84 ALA A CA 1
ATOM 632 C C . ALA A 1 84 ? 4.102 -16.938 1.742 1 94.94 84 ALA A C 1
ATOM 634 O O . ALA A 1 84 ? 4.285 -17.047 0.527 1 94.94 84 ALA A O 1
ATOM 635 N N . ILE A 1 85 ? 3.594 -15.867 2.24 1 94.25 85 ILE A N 1
ATOM 636 C CA . ILE A 1 85 ? 3.287 -14.68 1.457 1 94.25 85 ILE A CA 1
ATOM 637 C C . ILE A 1 85 ? 4.227 -13.539 1.854 1 94.25 85 ILE A C 1
ATOM 639 O O . ILE A 1 85 ? 4.273 -13.141 3.021 1 94.25 85 ILE A O 1
ATOM 643 N N . PRO A 1 86 ? 4.953 -13.078 0.865 1 91.62 86 PRO A N 1
ATOM 644 C CA . PRO A 1 86 ? 5.832 -11.953 1.194 1 91.62 86 PRO A CA 1
ATOM 645 C C . PRO A 1 86 ? 5.062 -10.68 1.534 1 91.62 86 PRO A C 1
ATOM 647 O O . PRO A 1 86 ? 4.059 -10.367 0.884 1 91.62 86 PRO A O 1
ATOM 650 N N . GLU A 1 87 ? 5.367 -9.992 2.635 1 84.44 87 GLU A N 1
ATOM 651 C CA . GLU A 1 87 ? 4.781 -8.727 3.061 1 84.44 87 GLU A CA 1
ATOM 652 C C . GLU A 1 87 ? 5.84 -7.789 3.637 1 84.44 87 GLU A C 1
ATOM 654 O O . GLU A 1 87 ? 6.879 -8.242 4.121 1 84.44 87 GLU A O 1
ATOM 659 N N . PRO A 1 88 ? 5.504 -6.473 3.379 1 73 88 PRO A N 1
ATOM 660 C CA . PRO A 1 88 ? 6.449 -5.555 4.02 1 73 88 PRO A CA 1
ATOM 661 C C . PRO A 1 88 ? 6.551 -5.773 5.527 1 73 88 PRO A C 1
ATOM 663 O O . PRO A 1 88 ? 5.531 -5.934 6.203 1 73 88 PRO A O 1
ATOM 666 N N . GLY A 1 89 ? 7.805 -5.812 6.051 1 69 89 GLY A N 1
ATOM 667 C CA . GLY A 1 89 ? 8.039 -6.043 7.465 1 69 89 GLY A CA 1
ATOM 668 C C . GLY A 1 89 ? 8.234 -7.508 7.805 1 69 89 GLY A C 1
ATOM 669 O O . GLY A 1 89 ? 9.367 -7.984 7.918 1 69 89 GLY A O 1
ATOM 670 N N . ARG A 1 90 ? 7.102 -8.25 7.992 1 70.12 90 ARG A N 1
ATOM 671 C CA . ARG A 1 90 ? 7.18 -9.664 8.32 1 70.12 90 ARG A CA 1
ATOM 672 C C . ARG A 1 90 ? 6.324 -10.492 7.367 1 70.12 90 ARG A C 1
ATOM 674 O O . ARG A 1 90 ? 5.113 -10.281 7.27 1 70.12 90 ARG A O 1
ATOM 681 N N . ALA A 1 91 ? 6.969 -11.43 6.746 1 79.56 91 ALA A N 1
ATOM 682 C CA . ALA A 1 91 ? 6.242 -12.336 5.859 1 79.56 91 ALA A CA 1
ATOM 683 C C . ALA A 1 91 ? 5.16 -13.094 6.625 1 79.56 91 ALA A C 1
ATOM 685 O O . ALA A 1 91 ? 5.332 -13.414 7.805 1 79.56 91 ALA A O 1
ATOM 686 N N . LYS A 1 92 ? 4.086 -13.297 5.969 1 90.12 92 LYS A N 1
ATOM 687 C CA . LYS A 1 92 ? 3.088 -14.227 6.5 1 90.12 92 LYS A CA 1
ATOM 688 C C . LYS A 1 92 ? 3.578 -15.664 6.426 1 90.12 92 LYS A C 1
ATOM 690 O O . LYS A 1 92 ? 3.936 -16.156 5.352 1 90.12 92 LYS A O 1
ATOM 695 N N . LEU A 1 93 ? 3.615 -16.312 7.488 1 94.06 93 LEU A N 1
ATOM 696 C CA . LEU A 1 93 ? 4.074 -17.688 7.539 1 94.06 93 LEU A CA 1
ATOM 697 C C . LEU A 1 93 ? 3.137 -18.609 6.754 1 94.06 93 LEU A C 1
ATOM 699 O O . LEU A 1 93 ? 1.954 -18.297 6.594 1 94.06 93 LEU A O 1
ATOM 703 N N . PRO A 1 94 ? 3.727 -19.656 6.254 1 96.75 94 PRO A N 1
ATOM 704 C CA . PRO A 1 94 ? 2.834 -20.656 5.648 1 96.75 94 PRO A CA 1
ATOM 705 C C . PRO A 1 94 ? 1.764 -21.156 6.617 1 96.75 94 PRO A C 1
ATOM 707 O O . PRO A 1 94 ? 1.959 -21.109 7.836 1 96.75 94 PRO A O 1
ATOM 710 N N . LYS A 1 95 ? 0.706 -21.594 6.062 1 97.25 95 LYS A N 1
ATOM 711 C CA . LYS A 1 95 ? -0.366 -22.188 6.855 1 97.25 95 LYS A CA 1
ATOM 712 C C . LYS A 1 95 ? -0.494 -23.672 6.566 1 97.25 95 LYS A C 1
ATOM 714 O O . LYS A 1 95 ? -0.355 -24.109 5.422 1 97.25 95 LYS A O 1
ATOM 719 N N . ALA A 1 96 ? -0.792 -24.375 7.645 1 97.88 96 ALA A N 1
ATOM 720 C CA . ALA A 1 96 ? -0.907 -25.812 7.527 1 97.88 96 ALA A CA 1
ATOM 721 C C . ALA A 1 96 ? -2.109 -26.344 8.312 1 97.88 96 ALA A C 1
ATOM 723 O O . ALA A 1 96 ? -2.684 -25.625 9.133 1 97.88 96 ALA A O 1
ATOM 724 N N . VAL A 1 97 ? -2.502 -27.531 7.957 1 97.81 97 VAL A N 1
ATOM 725 C CA . VAL A 1 97 ? -3.514 -28.281 8.703 1 97.81 97 VAL A CA 1
ATOM 726 C C . VAL A 1 97 ? -3.021 -29.703 8.961 1 97.81 97 VAL A C 1
ATOM 728 O O . VAL A 1 97 ? -2.211 -30.234 8.195 1 97.81 97 VAL A O 1
ATOM 731 N N . PRO A 1 98 ? -3.453 -30.219 10.055 1 97 98 PRO A N 1
ATOM 732 C CA . PRO A 1 98 ? -3.059 -31.609 10.281 1 97 98 PRO A CA 1
ATOM 733 C C . PRO A 1 98 ? -3.473 -32.531 9.141 1 97 98 PRO A C 1
ATOM 735 O O . PRO A 1 98 ? -4.52 -32.344 8.516 1 97 98 PRO A O 1
ATOM 738 N N . SER A 1 99 ? -2.631 -33.5 8.945 1 96.94 99 SER A N 1
ATOM 739 C CA . SER A 1 99 ? -2.902 -34.438 7.852 1 96.94 99 SER A CA 1
ATOM 740 C C . SER A 1 99 ? -2.338 -35.812 8.156 1 96.94 99 SER A C 1
ATOM 742 O O . SER A 1 99 ? -1.315 -35.938 8.828 1 96.94 99 SER A O 1
ATOM 744 N N . ASP A 1 100 ? -3.012 -36.875 7.594 1 95 100 ASP A N 1
ATOM 745 C CA . ASP A 1 100 ? -2.529 -38.25 7.711 1 95 100 ASP A CA 1
ATOM 746 C C . ASP A 1 100 ? -2.023 -38.75 6.367 1 95 100 ASP A C 1
ATOM 748 O O . ASP A 1 100 ? -1.73 -39.969 6.23 1 95 100 ASP A O 1
ATOM 752 N N . GLU A 1 101 ? -1.972 -37.875 5.449 1 97.56 101 GLU A N 1
ATOM 753 C CA . GLU A 1 101 ? -1.539 -38.281 4.113 1 97.56 101 GLU A CA 1
ATOM 754 C C . GLU A 1 101 ? -0.047 -38.594 4.086 1 97.56 101 GLU A C 1
ATOM 756 O O . GLU A 1 101 ? 0.684 -38.25 5.016 1 97.56 101 GLU A O 1
ATOM 761 N N . GLU A 1 102 ? 0.382 -39.312 3.035 1 97.75 102 GLU A N 1
ATOM 762 C CA . GLU A 1 102 ? 1.8 -39.625 2.863 1 97.75 102 GLU A CA 1
ATOM 763 C C . GLU A 1 102 ? 2.6 -38.375 2.539 1 97.75 102 GLU A C 1
ATOM 765 O O . GLU A 1 102 ? 2.129 -37.5 1.801 1 97.75 102 GLU A O 1
ATOM 770 N N . PRO A 1 103 ? 3.838 -38.281 3.092 1 97 103 PRO A N 1
ATOM 771 C CA . PRO A 1 103 ? 4.68 -37.125 2.822 1 97 103 PRO A CA 1
ATOM 772 C C . PRO A 1 103 ? 4.875 -36.844 1.33 1 97 103 PRO A C 1
ATOM 774 O O . PRO A 1 103 ? 5 -37.812 0.549 1 97 103 PRO A O 1
ATOM 777 N N . THR A 1 104 ? 4.809 -35.688 0.942 1 97.31 104 THR A N 1
ATOM 778 C CA . THR A 1 104 ? 5.031 -35.25 -0.436 1 97.31 104 THR A CA 1
ATOM 779 C C . THR A 1 104 ? 5.496 -33.812 -0.489 1 97.31 104 THR A C 1
ATOM 781 O O . THR A 1 104 ? 5.188 -33 0.408 1 97.31 104 THR A O 1
ATOM 784 N N . ASP A 1 105 ? 6.188 -33.375 -1.521 1 95.75 105 ASP A N 1
ATOM 785 C CA . ASP A 1 105 ? 6.723 -32.031 -1.663 1 95.75 105 ASP A CA 1
ATOM 786 C C . ASP A 1 105 ? 5.672 -31.062 -2.232 1 95.75 105 ASP A C 1
ATOM 788 O O . ASP A 1 105 ? 5.867 -29.859 -2.24 1 95.75 105 ASP A O 1
ATOM 792 N N . GLY A 1 106 ? 4.535 -31.516 -2.635 1 96.56 106 GLY A N 1
ATOM 793 C CA . GLY A 1 106 ? 3.537 -30.672 -3.271 1 96.56 106 GLY A CA 1
ATOM 794 C C . GLY A 1 106 ? 3.805 -30.438 -4.746 1 96.56 106 GLY A C 1
ATOM 795 O O . GLY A 1 106 ? 4.93 -30.609 -5.215 1 96.56 106 GLY A O 1
ATOM 796 N N . PRO A 1 107 ? 2.873 -30.109 -5.449 1 97.56 107 PRO A N 1
ATOM 797 C CA . PRO A 1 107 ? 3.023 -29.969 -6.902 1 97.56 107 PRO A CA 1
ATOM 798 C C . PRO A 1 107 ? 3.82 -28.734 -7.297 1 97.56 107 PRO A C 1
ATOM 800 O O . PRO A 1 107 ? 3.664 -27.672 -6.684 1 97.56 107 PRO A O 1
ATOM 803 N N . THR A 1 108 ? 4.691 -28.859 -8.312 1 97.69 108 THR A N 1
ATOM 804 C CA . THR A 1 108 ? 5.395 -27.75 -8.93 1 97.69 108 THR A CA 1
ATOM 805 C C . THR A 1 108 ? 4.453 -26.953 -9.836 1 97.69 108 THR A C 1
ATOM 807 O O . THR A 1 108 ? 3.309 -27.344 -10.055 1 97.69 108 THR A O 1
ATOM 810 N N . LEU A 1 109 ? 4.977 -25.781 -10.312 1 98.19 109 LEU A N 1
ATOM 811 C CA . LEU A 1 109 ? 4.215 -25.016 -11.289 1 98.19 109 LEU A CA 1
ATOM 812 C C . LEU A 1 109 ? 3.879 -25.859 -12.516 1 98.19 109 LEU A C 1
ATOM 814 O O . LEU A 1 109 ? 2.744 -25.828 -13 1 98.19 109 LEU A O 1
ATOM 818 N N . LEU A 1 110 ? 4.84 -26.594 -12.992 1 98.12 110 LEU A N 1
ATOM 819 C CA . LEU A 1 110 ? 4.621 -27.453 -14.156 1 98.12 110 LEU A CA 1
ATOM 820 C C . LEU A 1 110 ? 3.541 -28.484 -13.875 1 98.12 110 LEU A C 1
ATOM 822 O O . LEU A 1 110 ? 2.674 -28.734 -14.719 1 98.12 110 LEU A O 1
ATOM 826 N N . ASP A 1 111 ? 3.594 -29.094 -12.672 1 98 111 ASP A N 1
ATOM 827 C CA . ASP A 1 111 ? 2.58 -30.062 -12.273 1 98 111 ASP A CA 1
ATOM 828 C C . ASP A 1 111 ? 1.185 -29.453 -12.297 1 98 111 ASP A C 1
ATOM 830 O O . ASP A 1 111 ? 0.24 -30.047 -12.812 1 98 111 ASP A O 1
ATOM 834 N N . ARG A 1 112 ? 1.062 -28.297 -11.766 1 97.94 112 ARG A N 1
ATOM 835 C CA . ARG A 1 112 ? -0.224 -27.609 -11.641 1 97.94 112 ARG A CA 1
ATOM 836 C C . ARG A 1 112 ? -0.795 -27.266 -13.016 1 97.94 112 ARG A C 1
ATOM 838 O O . ARG A 1 112 ? -1.997 -27.422 -13.242 1 97.94 112 ARG A O 1
ATOM 845 N N . ILE A 1 113 ? 0.083 -26.812 -13.844 1 97.75 113 ILE A N 1
ATOM 846 C CA . ILE A 1 113 ? -0.325 -26.438 -15.195 1 97.75 113 ILE A CA 1
ATOM 847 C C . ILE A 1 113 ? -0.768 -27.703 -15.953 1 97.75 113 ILE A C 1
ATOM 849 O O . ILE A 1 113 ? -1.801 -27.688 -16.625 1 97.75 113 ILE A O 1
ATOM 853 N N . ALA A 1 114 ? -0.017 -28.719 -15.844 1 97.69 114 ALA A N 1
ATOM 854 C CA . ALA A 1 114 ? -0.351 -29.969 -16.5 1 97.69 114 ALA A CA 1
ATOM 855 C C . ALA A 1 114 ? -1.697 -30.5 -16.031 1 97.69 114 ALA A C 1
ATOM 857 O O . ALA A 1 114 ? -2.459 -31.078 -16.812 1 97.69 114 ALA A O 1
ATOM 858 N N . ALA A 1 115 ? -1.978 -30.281 -14.836 1 97.44 115 ALA A N 1
ATOM 859 C CA . ALA A 1 115 ? -3.195 -30.812 -14.227 1 97.44 115 ALA A CA 1
ATOM 860 C C . ALA A 1 115 ? -4.434 -30.109 -14.773 1 97.44 115 ALA A C 1
ATOM 862 O O . ALA A 1 115 ? -5.555 -30.594 -14.609 1 97.44 115 ALA A O 1
ATOM 863 N N . THR A 1 116 ? -4.289 -28.938 -15.414 1 96.56 116 THR A N 1
ATOM 864 C CA . THR A 1 116 ? -5.43 -28.219 -15.961 1 96.56 116 THR A CA 1
ATOM 865 C C . THR A 1 116 ? -6.031 -28.969 -17.141 1 96.56 116 THR A C 1
ATOM 867 O O . THR A 1 116 ? -7.184 -28.719 -17.516 1 96.56 116 THR A O 1
ATOM 870 N N . GLY A 1 117 ? -5.234 -29.766 -17.797 1 97.38 117 GLY A N 1
ATOM 871 C CA . GLY A 1 117 ? -5.691 -30.547 -18.953 1 97.38 117 GLY A CA 1
ATOM 872 C C . GLY A 1 117 ? -5.617 -29.766 -20.25 1 97.38 117 GLY A C 1
ATOM 873 O O . GLY A 1 117 ? -5.945 -30.312 -21.312 1 97.38 117 GLY A O 1
ATOM 874 N N . LEU A 1 118 ? -5.219 -28.547 -20.266 1 97.81 118 LEU A N 1
ATOM 875 C CA . LEU A 1 118 ? -5.07 -27.734 -21.484 1 97.81 118 LEU A CA 1
ATOM 876 C C . LEU A 1 118 ? -3.746 -28.031 -22.172 1 97.81 118 LEU A C 1
ATOM 878 O O . LEU A 1 118 ? -2.814 -28.547 -21.547 1 97.81 118 LEU A O 1
ATOM 882 N N . PRO A 1 119 ? -3.709 -27.812 -23.438 1 98.25 119 PRO A N 1
ATOM 883 C CA . PRO A 1 119 ? -2.436 -28 -24.141 1 98.25 119 PRO A CA 1
ATOM 884 C C . PRO A 1 119 ? -1.283 -27.25 -23.484 1 98.25 119 PRO A C 1
ATOM 886 O O . PRO A 1 119 ? -1.475 -26.141 -22.984 1 98.25 119 PRO A O 1
ATOM 889 N N . LEU A 1 120 ? -0.163 -27.891 -23.406 1 98.12 120 LEU A N 1
ATOM 890 C CA . LEU A 1 120 ? 1.037 -27.328 -22.797 1 98.12 120 LEU A CA 1
ATOM 891 C C . LEU A 1 120 ? 2.205 -27.328 -23.766 1 98.12 120 LEU A C 1
ATOM 893 O O . LEU A 1 120 ? 2.52 -28.359 -24.375 1 98.12 120 LEU A O 1
ATOM 897 N N . ARG A 1 121 ? 2.801 -26.203 -24 1 97.94 121 ARG A N 1
ATOM 898 C CA . ARG A 1 121 ? 3.992 -26.078 -24.844 1 97.94 121 ARG A CA 1
ATOM 899 C C . ARG A 1 121 ? 5.203 -25.688 -24 1 97.94 121 ARG A C 1
ATOM 901 O O . ARG A 1 121 ? 5.211 -24.641 -23.359 1 97.94 121 ARG A O 1
ATOM 908 N N . MET A 1 122 ? 6.191 -26.531 -24.016 1 97.5 122 MET A N 1
ATOM 909 C CA . MET A 1 122 ? 7.465 -26.234 -23.359 1 97.5 122 MET A CA 1
ATOM 910 C C . MET A 1 122 ? 8.336 -25.344 -24.25 1 97.5 122 MET A C 1
ATOM 912 O O . MET A 1 122 ? 8.578 -25.672 -25.406 1 97.5 122 MET A O 1
ATOM 916 N N . LEU A 1 123 ? 8.812 -24.25 -23.672 1 96.56 123 LEU A N 1
ATOM 917 C CA . LEU A 1 123 ? 9.625 -23.312 -24.438 1 96.56 123 LEU A CA 1
ATOM 918 C C . LEU A 1 123 ? 11.109 -23.531 -24.172 1 96.56 123 LEU A C 1
ATOM 920 O O . LEU A 1 123 ? 11.5 -23.844 -23.047 1 96.56 123 LEU A O 1
ATOM 924 N N . ARG A 1 124 ? 11.852 -23.297 -25.203 1 93.25 124 ARG A N 1
ATOM 925 C CA . ARG A 1 124 ? 13.305 -23.422 -25.125 1 93.25 124 ARG A CA 1
ATOM 926 C C . ARG A 1 124 ? 13.984 -22.078 -25.328 1 93.25 124 ARG A C 1
ATOM 928 O O . ARG A 1 124 ? 13.531 -21.266 -26.141 1 93.25 124 ARG A O 1
ATOM 935 N N . PRO A 1 125 ? 15.062 -21.906 -24.641 1 89 125 PRO A N 1
ATOM 936 C CA . PRO A 1 125 ? 15.727 -20.594 -24.688 1 89 125 PRO A CA 1
ATOM 937 C C . PRO A 1 125 ? 16.188 -20.219 -26.094 1 89 125 PRO A C 1
ATOM 939 O O . PRO A 1 125 ? 16.25 -19.031 -26.438 1 89 125 PRO A O 1
ATOM 942 N N . HIS A 1 126 ? 16.531 -21.188 -26.922 1 87.19 126 HIS A N 1
ATOM 943 C CA . HIS A 1 126 ? 17.094 -20.875 -28.234 1 87.19 126 HIS A CA 1
ATOM 944 C C . HIS A 1 126 ? 15.984 -20.609 -29.25 1 87.19 126 HIS A C 1
ATOM 946 O O . HIS A 1 126 ? 16.266 -20.219 -30.391 1 87.19 126 HIS A O 1
ATOM 952 N N . GLU A 1 127 ? 14.727 -20.734 -28.812 1 91 127 GLU A N 1
ATOM 953 C CA . GLU A 1 127 ? 13.57 -20.422 -29.656 1 91 127 GLU A CA 1
ATOM 954 C C . GLU A 1 127 ? 13.055 -19.016 -29.391 1 91 127 GLU A C 1
ATOM 956 O O . GLU A 1 127 ? 13.422 -18.391 -28.391 1 91 127 GLU A O 1
ATOM 961 N N . PRO A 1 128 ? 12.305 -18.516 -30.375 1 91.06 128 PRO A N 1
ATOM 962 C CA . PRO A 1 128 ? 11.688 -17.219 -30.094 1 91.06 128 PRO A CA 1
ATOM 963 C C . PRO A 1 128 ? 10.914 -17.203 -28.781 1 91.06 128 PRO A C 1
ATOM 965 O O . PRO A 1 128 ? 10.281 -18.188 -28.422 1 91.06 128 PRO A O 1
ATOM 968 N N . ASP A 1 129 ? 10.969 -16.125 -28.109 1 93.81 129 ASP A N 1
ATOM 969 C CA . ASP A 1 129 ? 10.305 -15.984 -26.828 1 93.81 129 ASP A CA 1
ATOM 970 C C . ASP A 1 129 ? 8.797 -15.805 -27 1 93.81 129 ASP A C 1
ATOM 972 O O . ASP A 1 129 ? 8.312 -14.672 -27.094 1 93.81 129 ASP A O 1
ATOM 976 N N . ALA A 1 130 ? 8.133 -16.875 -26.922 1 96.69 130 ALA A N 1
ATOM 977 C CA . ALA A 1 130 ? 6.691 -16.859 -27.156 1 96.69 130 ALA A CA 1
ATOM 978 C C . ALA A 1 130 ? 5.973 -16.125 -26.016 1 96.69 130 ALA A C 1
ATOM 980 O O . ALA A 1 130 ? 4.914 -15.523 -26.234 1 96.69 130 ALA A O 1
ATOM 981 N N . LEU A 1 131 ? 6.473 -16.188 -24.781 1 97.88 131 LEU A N 1
ATOM 982 C CA . LEU A 1 131 ? 5.891 -15.453 -23.672 1 97.88 131 LEU A CA 1
ATOM 983 C C . LEU A 1 131 ? 5.977 -13.945 -23.906 1 97.88 131 LEU A C 1
ATOM 985 O O . LEU A 1 131 ? 4.996 -13.227 -23.703 1 97.88 131 LEU A O 1
ATOM 989 N N . GLU A 1 132 ? 7.125 -13.539 -24.328 1 96.5 132 GLU A N 1
ATOM 990 C CA . GLU A 1 132 ? 7.293 -12.117 -24.641 1 96.5 132 GLU A CA 1
ATOM 991 C C . GLU A 1 132 ? 6.352 -11.68 -25.75 1 96.5 132 GLU A C 1
ATOM 993 O O . GLU A 1 132 ? 5.738 -10.609 -25.672 1 96.5 132 GLU A O 1
ATOM 998 N N . ALA A 1 133 ? 6.301 -12.516 -26.766 1 96.94 133 ALA A N 1
ATOM 999 C CA . ALA A 1 133 ? 5.422 -12.219 -27.891 1 96.94 133 ALA A CA 1
ATOM 1000 C C . ALA A 1 133 ? 3.973 -12.062 -27.438 1 96.94 133 ALA A C 1
ATOM 1002 O O . ALA A 1 133 ? 3.211 -11.289 -28.016 1 96.94 133 ALA A O 1
ATOM 1003 N N . ALA A 1 134 ? 3.635 -12.781 -26.391 1 98.06 134 ALA A N 1
ATOM 1004 C CA . ALA A 1 134 ? 2.266 -12.75 -25.891 1 98.06 134 ALA A CA 1
ATOM 1005 C C . ALA A 1 134 ? 2.064 -11.578 -24.922 1 98.06 134 ALA A C 1
ATOM 1007 O O . ALA A 1 134 ? 0.945 -11.328 -24.469 1 98.06 134 ALA A O 1
ATOM 1008 N N . GLY A 1 135 ? 3.064 -10.859 -24.516 1 97.88 135 GLY A N 1
ATOM 1009 C CA . GLY A 1 135 ? 2.926 -9.688 -23.672 1 97.88 135 GLY A CA 1
ATOM 1010 C C . GLY A 1 135 ? 3.455 -9.891 -22.266 1 97.88 135 GLY A C 1
ATOM 1011 O O . GLY A 1 135 ? 2.973 -9.266 -21.312 1 97.88 135 GLY A O 1
ATOM 1012 N N . TRP A 1 136 ? 4.449 -10.734 -22.078 1 98.06 136 TRP A N 1
ATOM 1013 C CA . TRP A 1 136 ? 4.977 -11.055 -20.766 1 98.06 136 TRP A CA 1
ATOM 1014 C C . TRP A 1 136 ? 5.523 -9.805 -20.078 1 98.06 136 TRP A C 1
ATOM 1016 O O . TRP A 1 136 ? 5.219 -9.547 -18.906 1 98.06 136 TRP A O 1
ATOM 1026 N N . SER A 1 137 ? 6.277 -9 -20.781 1 97.12 137 SER A N 1
ATOM 1027 C CA . SER A 1 137 ? 6.883 -7.809 -20.203 1 97.12 137 SER A CA 1
ATOM 1028 C C . SER A 1 137 ? 5.816 -6.824 -19.719 1 97.12 137 SER A C 1
ATOM 1030 O O . SER A 1 137 ? 6.004 -6.141 -18.719 1 97.12 137 SER A O 1
ATOM 1032 N N . GLU A 1 138 ? 4.773 -6.754 -20.438 1 97.56 138 GLU A N 1
ATOM 1033 C CA . GLU A 1 138 ? 3.666 -5.895 -20.031 1 97.56 138 GLU A CA 1
ATOM 1034 C C . GLU A 1 138 ? 3.049 -6.371 -18.719 1 97.56 138 GLU A C 1
ATOM 1036 O O . GLU A 1 138 ? 2.742 -5.566 -17.844 1 97.56 138 GLU A O 1
ATOM 1041 N N . VAL A 1 139 ? 2.877 -7.68 -18.625 1 98.5 139 VAL A N 1
ATOM 1042 C CA . VAL A 1 139 ? 2.314 -8.273 -17.406 1 98.5 139 VAL A CA 1
ATOM 1043 C C . VAL A 1 139 ? 3.223 -7.984 -16.219 1 98.5 139 VAL A C 1
ATOM 1045 O O . VAL A 1 139 ? 2.746 -7.602 -15.148 1 98.5 139 VAL A O 1
ATOM 1048 N N . ILE A 1 140 ? 4.477 -8.117 -16.422 1 98.06 140 ILE A N 1
ATOM 1049 C CA . ILE A 1 140 ? 5.457 -7.895 -15.375 1 98.06 140 ILE A CA 1
ATOM 1050 C C . ILE A 1 140 ? 5.449 -6.422 -14.969 1 98.06 140 ILE A C 1
ATOM 1052 O O . ILE A 1 140 ? 5.496 -6.098 -13.781 1 98.06 140 ILE A O 1
ATOM 1056 N N . GLU A 1 141 ? 5.395 -5.598 -15.93 1 97.19 141 GLU A N 1
ATOM 1057 C CA . GLU A 1 141 ? 5.348 -4.164 -15.648 1 97.19 141 GLU A CA 1
ATOM 1058 C C . GLU A 1 141 ? 4.113 -3.803 -14.828 1 97.19 141 GLU A C 1
ATOM 1060 O O . GLU A 1 141 ? 4.203 -3.027 -13.875 1 97.19 141 GLU A O 1
ATOM 1065 N N . GLU A 1 142 ? 2.936 -4.359 -15.211 1 98 142 GLU A N 1
ATOM 1066 C CA . GLU A 1 142 ? 1.711 -4.148 -14.445 1 98 142 GLU A CA 1
ATOM 1067 C C . GLU A 1 142 ? 1.883 -4.59 -12.992 1 98 142 GLU A C 1
ATOM 1069 O O . GLU A 1 142 ? 1.466 -3.889 -12.07 1 98 142 GLU A O 1
ATOM 1074 N N . ALA A 1 143 ? 2.496 -5.719 -12.836 1 98 143 ALA A N 1
ATOM 1075 C CA . ALA A 1 143 ? 2.668 -6.297 -11.508 1 98 143 ALA A CA 1
ATOM 1076 C C . ALA A 1 143 ? 3.57 -5.418 -10.641 1 98 143 ALA A C 1
ATOM 1078 O O . ALA A 1 143 ? 3.311 -5.234 -9.445 1 98 143 ALA A O 1
ATOM 1079 N N . ILE A 1 144 ? 4.57 -4.883 -11.242 1 96.06 144 ILE A N 1
ATOM 1080 C CA . ILE A 1 144 ? 5.574 -4.117 -10.508 1 96.06 144 ILE A CA 1
ATOM 1081 C C . ILE A 1 144 ? 5.039 -2.721 -10.203 1 96.06 144 ILE A C 1
ATOM 1083 O O . ILE A 1 144 ? 5.164 -2.23 -9.078 1 96.06 144 ILE A O 1
ATOM 1087 N N . THR A 1 145 ? 4.371 -2.096 -11.172 1 94.44 145 THR A N 1
ATOM 1088 C CA . THR A 1 145 ? 3.977 -0.7 -11.016 1 94.44 145 THR A CA 1
ATOM 1089 C C . THR A 1 145 ? 2.584 -0.596 -10.406 1 94.44 145 THR A C 1
ATOM 1091 O O . THR A 1 145 ? 2.25 0.41 -9.773 1 94.44 145 THR A O 1
ATOM 1094 N N . GLY A 1 146 ? 1.761 -1.572 -10.727 1 96.25 146 GLY A N 1
ATOM 1095 C CA . GLY A 1 146 ? 0.365 -1.523 -10.32 1 96.25 146 GLY A CA 1
ATOM 1096 C C . GLY A 1 146 ? -0.513 -0.753 -11.289 1 96.25 146 GLY A C 1
ATOM 1097 O O . GLY A 1 146 ? -1.718 -0.617 -11.07 1 96.25 146 GLY A O 1
ATOM 1098 N N . GLU A 1 147 ? 0.083 -0.248 -12.336 1 96.44 147 GLU A N 1
ATOM 1099 C CA . GLU A 1 147 ? -0.669 0.497 -13.344 1 96.44 147 GLU A CA 1
ATOM 1100 C C . GLU A 1 147 ? -1.191 -0.428 -14.438 1 96.44 147 GLU A C 1
ATOM 1102 O O . GLU A 1 147 ? -0.408 -1.038 -15.172 1 96.44 147 GLU A O 1
ATOM 1107 N N . ILE A 1 148 ? -2.484 -0.479 -14.57 1 98.12 148 ILE A N 1
ATOM 1108 C CA . ILE A 1 148 ? -3.121 -1.358 -15.547 1 98.12 148 ILE A CA 1
ATOM 1109 C C . ILE A 1 148 ? -4.078 -0.551 -16.422 1 98.12 148 ILE A C 1
ATOM 1111 O O . ILE A 1 148 ? -5.109 -0.072 -15.945 1 98.12 148 ILE A O 1
ATOM 1115 N N . ALA A 1 149 ? -3.766 -0.494 -17.688 1 97.38 149 ALA A N 1
ATOM 1116 C CA . ALA A 1 149 ? -4.605 0.262 -18.609 1 97.38 149 ALA A CA 1
ATOM 1117 C C . ALA A 1 149 ? -5.785 -0.576 -19.094 1 97.38 149 ALA A C 1
ATOM 1119 O O . ALA A 1 149 ? -5.672 -1.797 -19.234 1 97.38 149 ALA A O 1
ATOM 1120 N N . PHE A 1 150 ? -6.891 0.016 -19.312 1 97.06 150 PHE A N 1
ATOM 1121 C CA . PHE A 1 150 ? -8.055 -0.548 -19.984 1 97.06 150 PHE A CA 1
ATOM 1122 C C . PHE A 1 150 ? -8.773 0.515 -20.812 1 97.06 150 PHE A C 1
ATOM 1124 O O . PHE A 1 150 ? -8.539 1.712 -20.625 1 97.06 150 PHE A O 1
ATOM 1131 N N . PRO A 1 151 ? -9.5 0.038 -21.797 1 93.38 151 PRO A N 1
ATOM 1132 C CA . PRO A 1 151 ? -10.188 1.045 -22.609 1 93.38 151 PRO A CA 1
ATOM 1133 C C . PRO A 1 151 ? -11.008 2.018 -21.766 1 93.38 151 PRO A C 1
ATOM 1135 O O . PRO A 1 151 ? -11.93 1.599 -21.062 1 93.38 151 PRO A O 1
ATOM 1138 N N . GLY A 1 152 ? -10.656 3.279 -21.844 1 92.31 152 GLY A N 1
ATOM 1139 C CA . GLY A 1 152 ? -11.43 4.305 -21.156 1 92.31 152 GLY A CA 1
ATOM 1140 C C . GLY A 1 152 ? -10.812 4.742 -19.844 1 92.31 152 GLY A C 1
ATOM 1141 O O . GLY A 1 152 ? -11.273 5.695 -19.219 1 92.31 152 GLY A O 1
ATOM 1142 N N . GLY A 1 153 ? -9.734 3.986 -19.406 1 95.75 153 GLY A N 1
ATOM 1143 C CA . GLY A 1 153 ? -9.172 4.391 -18.125 1 95.75 153 GLY A CA 1
ATOM 1144 C C . GLY A 1 153 ? -8.008 3.52 -17.688 1 95.75 153 GLY A C 1
ATOM 1145 O O . GLY A 1 153 ? -7.332 2.91 -18.531 1 95.75 153 GLY A O 1
ATOM 1146 N N . ALA A 1 154 ? -7.711 3.613 -16.406 1 95.88 154 ALA A N 1
ATOM 1147 C CA . ALA A 1 154 ? -6.613 2.85 -15.828 1 95.88 154 ALA A CA 1
ATOM 1148 C C . ALA A 1 154 ? -6.926 2.441 -14.391 1 95.88 154 ALA A C 1
ATOM 1150 O O . ALA A 1 154 ? -7.656 3.141 -13.688 1 95.88 154 ALA A O 1
ATOM 1151 N N . LEU A 1 155 ? -6.41 1.27 -14.039 1 97.44 155 LEU A N 1
ATOM 1152 C CA . LEU A 1 155 ? -6.445 0.791 -12.664 1 97.44 155 LEU A CA 1
ATOM 1153 C C . LEU A 1 155 ? -5.113 1.041 -11.969 1 97.44 155 LEU A C 1
ATOM 1155 O O . LEU A 1 155 ? -4.059 0.989 -12.602 1 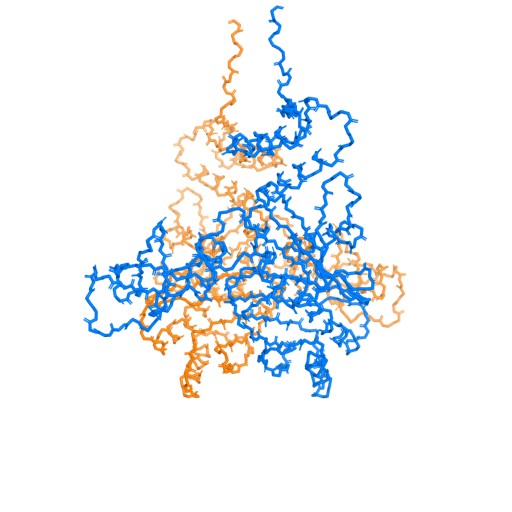97.44 155 LEU A O 1
ATOM 1159 N N . ARG A 1 156 ? -5.219 1.317 -10.711 1 96.12 156 ARG A N 1
ATOM 1160 C CA . ARG A 1 156 ? -4.047 1.298 -9.844 1 96.12 156 ARG A CA 1
ATOM 1161 C C . ARG A 1 156 ? -4.168 0.21 -8.781 1 96.12 156 ARG A C 1
ATOM 1163 O O . ARG A 1 156 ? -5.016 0.299 -7.887 1 96.12 156 ARG A O 1
ATOM 1170 N N . LEU A 1 157 ? -3.295 -0.74 -8.914 1 97.31 157 LEU A N 1
ATOM 1171 C CA . LEU A 1 157 ? -3.295 -1.889 -8.008 1 97.31 157 LEU A CA 1
ATOM 1172 C C . LEU A 1 157 ? -2.281 -1.7 -6.887 1 97.31 157 LEU A C 1
ATOM 1174 O O . LEU A 1 157 ? -1.104 -1.44 -7.145 1 97.31 157 LEU A O 1
ATOM 1178 N N . SER A 1 158 ? -2.758 -1.85 -5.645 1 95.69 158 SER A N 1
ATOM 1179 C CA . SER A 1 158 ? -1.89 -1.741 -4.477 1 95.69 158 SER A CA 1
ATOM 1180 C C . SER A 1 158 ? -2.039 -2.953 -3.562 1 95.69 158 SER A C 1
ATOM 1182 O O . SER A 1 158 ? -3.025 -3.066 -2.832 1 95.69 158 SER A O 1
ATOM 1184 N N . PRO A 1 159 ? -1.064 -3.773 -3.598 1 95.12 159 PRO A N 1
ATOM 1185 C CA . PRO A 1 159 ? -1.078 -4.844 -2.598 1 95.12 159 PRO A CA 1
ATOM 1186 C C . PRO A 1 159 ? -0.723 -4.348 -1.198 1 95.12 159 PRO A C 1
ATOM 1188 O O . PRO A 1 159 ? 0.176 -3.516 -1.044 1 95.12 159 PRO A O 1
ATOM 1191 N N . THR A 1 160 ? -1.482 -4.695 -0.24 1 94.44 160 THR A N 1
ATOM 1192 C CA . THR A 1 160 ? -1.204 -4.41 1.164 1 94.44 160 THR A CA 1
ATOM 1193 C C . THR A 1 160 ? -1.411 -5.66 2.02 1 94.44 160 THR A C 1
ATOM 1195 O O . THR A 1 160 ? -2.02 -6.633 1.57 1 94.44 160 THR A O 1
ATOM 1198 N N . PRO A 1 161 ? -0.922 -5.641 3.23 1 91.81 161 PRO A N 1
ATOM 1199 C CA . PRO A 1 161 ? -1.149 -6.785 4.121 1 91.81 161 PRO A CA 1
ATOM 1200 C C . PRO A 1 161 ? -2.633 -7.074 4.34 1 91.81 161 PRO A C 1
ATOM 1202 O O . PRO A 1 161 ? -3.027 -8.242 4.445 1 91.81 161 PRO A O 1
ATOM 1205 N N . ALA A 1 162 ? -3.453 -6.086 4.293 1 93.75 162 ALA A N 1
ATOM 1206 C CA . ALA A 1 162 ? -4.875 -6.25 4.578 1 93.75 162 ALA A CA 1
ATOM 1207 C C . ALA A 1 162 ? -5.629 -6.754 3.348 1 93.75 162 ALA A C 1
ATOM 1209 O O . ALA A 1 162 ? -6.539 -7.574 3.463 1 93.75 162 ALA A O 1
ATOM 1210 N N . MET A 1 163 ? -5.281 -6.227 2.242 1 96.44 163 MET A N 1
ATOM 1211 C CA . MET A 1 163 ? -5.988 -6.57 1.012 1 96.44 163 MET A CA 1
ATOM 1212 C C . MET A 1 163 ? -5.27 -5.996 -0.205 1 96.44 163 MET A C 1
ATOM 1214 O O . MET A 1 163 ? -4.402 -5.133 -0.069 1 96.44 163 MET A O 1
ATOM 1218 N N . ALA A 1 164 ? -5.57 -6.535 -1.33 1 97.69 164 ALA A N 1
ATOM 1219 C CA . ALA A 1 164 ? -5.207 -5.891 -2.59 1 97.69 164 ALA A CA 1
ATOM 1220 C C . ALA A 1 164 ? -6.242 -4.848 -2.99 1 97.69 164 ALA A C 1
ATOM 1222 O O . ALA A 1 164 ? -7.441 -5.141 -3.045 1 97.69 164 ALA A O 1
ATOM 1223 N N . LEU A 1 165 ? -5.793 -3.633 -3.316 1 98 165 LEU A N 1
ATOM 1224 C CA . LEU A 1 165 ? -6.727 -2.553 -3.617 1 98 165 LEU A CA 1
ATOM 1225 C C . LEU A 1 165 ? -6.605 -2.121 -5.074 1 98 165 LEU A C 1
ATOM 1227 O O . LEU A 1 165 ? -5.496 -2.004 -5.605 1 98 165 LEU A O 1
ATOM 1231 N N . PHE A 1 166 ? -7.746 -1.949 -5.645 1 98.31 166 PHE A N 1
ATOM 1232 C CA . PHE A 1 166 ? -7.816 -1.323 -6.961 1 98.31 166 PHE A CA 1
ATOM 1233 C C . PHE A 1 166 ? -8.438 0.065 -6.867 1 98.31 166 PHE A C 1
ATOM 1235 O O . PHE A 1 166 ? -9.492 0.24 -6.25 1 98.31 166 PHE A O 1
ATOM 1242 N N . ASP A 1 167 ? -7.82 1.015 -7.453 1 95.75 167 ASP A N 1
ATOM 1243 C CA . ASP A 1 167 ? -8.344 2.357 -7.684 1 95.75 167 ASP A CA 1
ATOM 1244 C C . ASP A 1 167 ? -8.617 2.594 -9.164 1 95.75 167 ASP A C 1
ATOM 1246 O O . ASP A 1 167 ? -7.828 2.182 -10.023 1 95.75 167 ASP A O 1
ATOM 1250 N N . VAL A 1 168 ? -9.711 3.258 -9.438 1 96.44 168 VAL A N 1
ATOM 1251 C CA . VAL A 1 168 ? -10.141 3.43 -10.82 1 96.44 168 VAL A CA 1
ATOM 1252 C C . VAL A 1 168 ? -10.016 4.895 -11.227 1 96.44 168 VAL A C 1
ATOM 1254 O O . VAL A 1 168 ? -10.508 5.785 -10.523 1 96.44 168 VAL A O 1
ATOM 1257 N N . ASP A 1 169 ? -9.398 5.074 -12.344 1 91.12 169 ASP A N 1
ATOM 1258 C CA . ASP A 1 169 ? -9.297 6.414 -12.914 1 91.12 169 ASP A CA 1
ATOM 1259 C C . ASP A 1 169 ? -9.758 6.422 -14.375 1 91.12 169 ASP A C 1
ATOM 1261 O O . ASP A 1 169 ? -9.617 5.422 -15.078 1 91.12 169 ASP A O 1
ATOM 1265 N N . GLY A 1 170 ? -10.344 7.535 -14.789 1 90.88 170 GLY A N 1
ATOM 1266 C CA . GLY A 1 170 ? -10.766 7.703 -16.172 1 90.88 170 GLY A CA 1
ATOM 1267 C C . GLY A 1 170 ? -11.539 8.992 -16.406 1 90.88 170 GLY A C 1
ATOM 1268 O O . GLY A 1 170 ? -11.906 9.68 -15.445 1 90.88 170 GLY A O 1
ATOM 1269 N N . SER A 1 171 ? -11.703 9.438 -17.625 1 82.62 171 SER A N 1
ATOM 1270 C CA . SER A 1 171 ? -12.312 10.719 -17.969 1 82.62 171 SER A CA 1
ATOM 1271 C C . SER A 1 171 ? -13.703 10.531 -18.562 1 82.62 171 SER A C 1
ATOM 1273 O O . SER A 1 171 ? -14.438 11.508 -18.75 1 82.62 171 SER A O 1
ATOM 1275 N N . GLY A 1 172 ? -14.148 9.414 -18.781 1 83.75 172 GLY A N 1
ATOM 1276 C CA . GLY A 1 172 ? -15.445 9.18 -19.406 1 83.75 172 GLY A CA 1
ATOM 1277 C C . GLY A 1 172 ? -16.594 9.188 -18.422 1 83.75 172 GLY A C 1
ATOM 1278 O O . GLY A 1 172 ? -16.406 9.523 -17.25 1 83.75 172 GLY A O 1
ATOM 1279 N N . PRO A 1 173 ? -17.797 9 -18.984 1 90.69 173 PRO A N 1
ATOM 1280 C CA . PRO A 1 173 ? -18.953 8.891 -18.094 1 90.69 173 PRO A CA 1
ATOM 1281 C C . PRO A 1 173 ? -18.766 7.84 -17 1 90.69 173 PRO A C 1
ATOM 1283 O O . PRO A 1 173 ? -18.203 6.773 -17.266 1 90.69 173 PRO A O 1
ATOM 1286 N N . ILE A 1 174 ? -19.266 8.109 -15.898 1 92.31 174 ILE A N 1
ATOM 1287 C CA . ILE A 1 174 ? -18.938 7.398 -14.672 1 92.31 174 ILE A CA 1
ATOM 1288 C C . ILE A 1 174 ? -19.469 5.969 -14.742 1 92.31 174 ILE A C 1
ATOM 1290 O O . ILE A 1 174 ? -18.734 5.016 -14.445 1 92.31 174 ILE A O 1
ATOM 1294 N N . GLU A 1 175 ? -20.719 5.777 -15.109 1 94.44 175 GLU A N 1
ATOM 1295 C CA . GLU A 1 175 ? -21.312 4.445 -15.047 1 94.44 175 GLU A CA 1
ATOM 1296 C C . GLU A 1 175 ? -20.641 3.496 -16.031 1 94.44 175 GLU A C 1
ATOM 1298 O O . GLU A 1 175 ? -20.203 2.406 -15.656 1 94.44 175 GLU A O 1
ATOM 1303 N N . PRO A 1 176 ? -20.5 3.916 -17.344 1 95.06 176 PRO A N 1
ATOM 1304 C CA . PRO A 1 176 ? -19.781 3.045 -18.281 1 95.06 176 PRO A CA 1
ATOM 1305 C C . PRO A 1 176 ? -18.344 2.785 -17.844 1 95.06 176 PRO A C 1
ATOM 1307 O O . PRO A 1 176 ? -17.828 1.679 -18.031 1 95.06 176 PRO A O 1
ATOM 1310 N N . LEU A 1 177 ? -17.703 3.777 -17.312 1 96.44 177 LEU A N 1
ATOM 1311 C CA . LEU A 1 177 ? -16.344 3.625 -16.828 1 96.44 177 LEU A CA 1
ATOM 1312 C C . LEU A 1 177 ? -16.266 2.568 -15.727 1 96.44 177 LEU A C 1
ATOM 1314 O O . LEU A 1 177 ? -15.383 1.717 -15.727 1 96.44 177 LEU A O 1
ATOM 1318 N N . ALA A 1 178 ? -17.234 2.654 -14.797 1 97.25 178 ALA A N 1
ATOM 1319 C CA . ALA A 1 178 ? -17.25 1.723 -13.672 1 97.25 178 ALA A CA 1
ATOM 1320 C C . ALA A 1 178 ? -17.469 0.289 -14.156 1 97.25 178 ALA A C 1
ATOM 1322 O O . ALA A 1 178 ? -16.828 -0.639 -13.656 1 97.25 178 ALA A O 1
ATOM 1323 N N . VAL A 1 179 ? -18.297 0.093 -15.109 1 97.56 179 VAL A N 1
ATOM 1324 C CA . VAL A 1 179 ? -18.578 -1.237 -15.641 1 97.56 179 VAL A CA 1
ATOM 1325 C C . VAL A 1 179 ? -17.344 -1.764 -16.375 1 97.56 179 VAL A C 1
ATOM 1327 O O . VAL A 1 179 ? -16.938 -2.918 -16.188 1 97.56 179 VAL A O 1
ATOM 1330 N N . ALA A 1 180 ? -16.75 -0.885 -17.188 1 97.81 180 ALA A N 1
ATOM 1331 C CA . ALA A 1 180 ? -15.523 -1.268 -17.875 1 97.81 180 ALA A CA 1
ATOM 1332 C C . ALA A 1 180 ? -14.422 -1.624 -16.891 1 97.81 180 ALA A C 1
ATOM 1334 O O . ALA A 1 180 ? -13.68 -2.582 -17.094 1 97.81 180 ALA A O 1
ATOM 1335 N N . ALA A 1 181 ? -14.352 -0.838 -15.844 1 98.44 181 ALA A N 1
ATOM 1336 C CA . ALA A 1 181 ? -13.359 -1.089 -14.797 1 98.44 181 ALA A CA 1
ATOM 1337 C C . ALA A 1 181 ? -13.602 -2.436 -14.125 1 98.44 181 ALA A C 1
ATOM 1339 O O . ALA A 1 181 ? -12.656 -3.152 -13.797 1 98.44 181 ALA A O 1
ATOM 1340 N N . ALA A 1 182 ? -14.82 -2.773 -13.898 1 98.62 182 ALA A N 1
ATOM 1341 C CA . ALA A 1 182 ? -15.156 -4.055 -13.289 1 98.62 182 ALA A CA 1
ATOM 1342 C C . ALA A 1 182 ? -14.594 -5.215 -14.102 1 98.62 182 ALA A C 1
ATOM 1344 O O . ALA A 1 182 ? -14 -6.145 -13.547 1 98.62 182 ALA A O 1
ATOM 1345 N N . HIS A 1 183 ? -14.742 -5.125 -15.383 1 98.5 183 HIS A N 1
ATOM 1346 C CA . HIS A 1 183 ? -14.195 -6.148 -16.266 1 98.5 183 HIS A CA 1
ATOM 1347 C C . HIS A 1 183 ? -12.672 -6.172 -16.203 1 98.5 183 HIS A C 1
ATOM 1349 O O . HIS A 1 183 ? -12.062 -7.246 -16.156 1 98.5 183 HIS A O 1
ATOM 1355 N N . ALA A 1 184 ? -12.102 -5.004 -16.203 1 98.56 184 ALA A N 1
ATOM 1356 C CA . ALA A 1 184 ? -10.648 -4.895 -16.156 1 98.56 184 ALA A CA 1
ATOM 1357 C C . ALA A 1 184 ? -10.094 -5.48 -14.852 1 98.56 184 ALA A C 1
ATOM 1359 O O . ALA A 1 184 ? -9.055 -6.137 -14.852 1 98.56 184 ALA A O 1
ATOM 1360 N N . VAL A 1 185 ? -10.766 -5.234 -13.758 1 98.88 185 VAL A N 1
ATOM 1361 C CA . VAL A 1 185 ? -10.336 -5.75 -12.461 1 98.88 185 VAL A CA 1
ATOM 1362 C C . VAL A 1 185 ? -10.406 -7.277 -12.469 1 98.88 185 VAL A C 1
ATOM 1364 O O . VAL A 1 185 ? -9.461 -7.945 -12.023 1 98.88 185 VAL A O 1
ATOM 1367 N N . ALA A 1 186 ? -11.523 -7.82 -12.961 1 98.81 186 ALA A N 1
ATOM 1368 C CA . ALA A 1 186 ? -11.664 -9.273 -13.047 1 98.81 186 ALA A CA 1
ATOM 1369 C C . ALA A 1 186 ? -10.516 -9.891 -13.836 1 98.81 186 ALA A C 1
ATOM 1371 O O . ALA A 1 186 ? -9.938 -10.898 -13.422 1 98.81 186 ALA A O 1
ATOM 1372 N N . ARG A 1 187 ? -10.203 -9.266 -14.93 1 98.25 187 ARG A N 1
ATOM 1373 C CA . ARG A 1 187 ? -9.109 -9.75 -15.766 1 98.25 187 ARG A CA 1
ATOM 1374 C C . ARG A 1 187 ? -7.777 -9.664 -15.023 1 98.25 187 ARG A C 1
ATOM 1376 O O . ARG A 1 187 ? -6.957 -10.578 -15.109 1 98.25 187 ARG A O 1
ATOM 1383 N N . ALA A 1 188 ? -7.562 -8.594 -14.367 1 98.81 188 ALA A N 1
ATOM 1384 C CA . ALA A 1 188 ? -6.316 -8.406 -13.625 1 98.81 188 ALA A CA 1
ATOM 1385 C C . ALA A 1 188 ? -6.172 -9.453 -12.523 1 98.81 188 ALA A C 1
ATOM 1387 O O . ALA A 1 188 ? -5.074 -9.961 -12.289 1 98.81 188 ALA A O 1
ATOM 1388 N N . ILE A 1 189 ? -7.273 -9.719 -11.836 1 98.88 189 ILE A N 1
ATOM 1389 C CA . ILE A 1 189 ? -7.281 -10.711 -10.766 1 98.88 189 ILE A CA 1
ATOM 1390 C C . ILE A 1 189 ? -6.793 -12.055 -11.305 1 98.88 189 ILE A C 1
ATOM 1392 O O . ILE A 1 189 ? -5.914 -12.688 -10.719 1 98.88 189 ILE A O 1
ATOM 1396 N N . GLU A 1 190 ? -7.281 -12.453 -12.438 1 98.5 190 GLU A N 1
ATOM 1397 C CA . GLU A 1 190 ? -6.902 -13.727 -13.047 1 98.5 190 GLU A CA 1
ATOM 1398 C C . GLU A 1 190 ? -5.477 -13.672 -13.586 1 98.5 190 GLU A C 1
ATOM 1400 O O . GLU A 1 190 ? -4.68 -14.578 -13.336 1 98.5 190 GLU A O 1
ATOM 1405 N N . ARG A 1 191 ? -5.18 -12.641 -14.234 1 98.69 191 ARG A N 1
ATOM 1406 C CA . ARG A 1 191 ? -3.895 -12.508 -14.914 1 98.69 191 ARG A CA 1
ATOM 1407 C C . ARG A 1 191 ? -2.742 -12.516 -13.914 1 98.69 191 ARG A C 1
ATOM 1409 O O . ARG A 1 191 ? -1.729 -13.188 -14.133 1 98.69 191 ARG A O 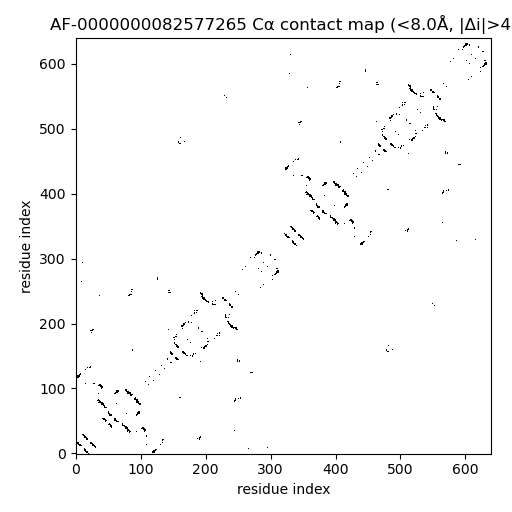1
ATOM 1416 N N . HIS A 1 192 ? -2.936 -11.906 -12.781 1 98.81 192 HIS A N 1
ATOM 1417 C CA . HIS A 1 192 ? -1.85 -11.711 -11.828 1 98.81 192 HIS A CA 1
ATOM 1418 C C . HIS A 1 192 ? -1.974 -12.656 -10.641 1 98.81 192 HIS A C 1
ATOM 1420 O O . HIS A 1 192 ? -1.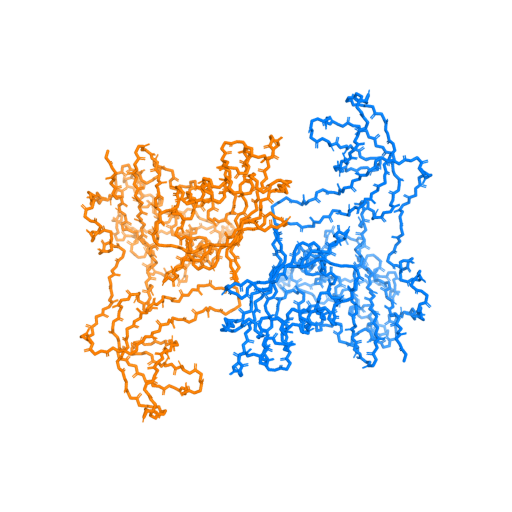166 -12.602 -9.711 1 98.81 192 HIS A O 1
ATOM 1426 N N . GLY A 1 193 ? -2.973 -13.461 -10.633 1 98.38 193 GLY A N 1
ATOM 1427 C CA . GLY A 1 193 ? -3.166 -14.422 -9.555 1 98.38 193 GLY A CA 1
ATOM 1428 C C . GLY A 1 193 ? -3.479 -13.766 -8.219 1 98.38 193 GLY A C 1
ATOM 1429 O O . GLY A 1 193 ? -2.955 -14.18 -7.184 1 98.38 193 GLY A O 1
ATOM 1430 N N . ILE A 1 194 ? -4.32 -12.758 -8.242 1 98.69 194 ILE A N 1
ATOM 1431 C CA . ILE A 1 194 ? -4.656 -12.031 -7.023 1 98.69 194 ILE A CA 1
ATOM 1432 C C . ILE A 1 194 ? -5.73 -12.789 -6.246 1 98.69 194 ILE A C 1
ATOM 1434 O O . ILE A 1 194 ? -6.734 -13.219 -6.82 1 98.69 194 ILE A O 1
ATOM 1438 N N . ALA A 1 195 ? -5.492 -12.969 -4.977 1 97.81 195 ALA A N 1
ATOM 1439 C CA . ALA A 1 195 ? -6.414 -13.695 -4.105 1 97.81 195 ALA A CA 1
ATOM 1440 C C . ALA A 1 195 ? -6.465 -13.07 -2.715 1 97.81 195 ALA A C 1
ATOM 1442 O O . ALA A 1 195 ? -5.883 -12 -2.486 1 97.81 195 ALA A O 1
ATOM 1443 N N . GLY A 1 196 ? -7.266 -13.672 -1.832 1 97.19 196 GLY A N 1
ATOM 1444 C CA . GLY A 1 196 ? -7.504 -13.055 -0.535 1 97.19 196 GLY A CA 1
ATOM 1445 C C . GLY A 1 196 ? -8.586 -12 -0.563 1 97.19 196 GLY A C 1
ATOM 1446 O O . GLY A 1 196 ? -9.594 -12.156 -1.255 1 97.19 196 GLY A O 1
ATOM 1447 N N . SER A 1 197 ? -8.414 -11.07 0.34 1 97.5 197 SER A N 1
ATOM 1448 C CA . SER A 1 197 ? -9.328 -9.93 0.332 1 97.5 197 SER A CA 1
ATOM 1449 C C . SER A 1 197 ? -8.938 -8.906 -0.727 1 97.5 197 SER A C 1
ATOM 1451 O O . SER A 1 197 ? -7.766 -8.531 -0.827 1 97.5 197 SER A O 1
ATOM 1453 N N . ILE A 1 198 ? -9.844 -8.523 -1.542 1 98.75 198 ILE A N 1
ATOM 1454 C CA . ILE A 1 198 ? -9.625 -7.59 -2.643 1 98.75 198 ILE A CA 1
ATOM 1455 C C . ILE A 1 198 ? -10.648 -6.457 -2.564 1 98.75 198 ILE A C 1
ATOM 1457 O O . ILE A 1 198 ? -11.852 -6.703 -2.455 1 98.75 198 ILE A O 1
ATOM 1461 N N . GLY A 1 199 ? -10.156 -5.27 -2.555 1 98.69 199 GLY A N 1
ATOM 1462 C CA . GLY A 1 199 ? -11.031 -4.105 -2.57 1 98.69 199 GLY A CA 1
ATOM 1463 C C . GLY A 1 199 ? -10.953 -3.32 -3.865 1 98.69 199 GLY A C 1
ATOM 1464 O O . GLY A 1 199 ? -9.875 -3.15 -4.434 1 98.69 199 GLY A O 1
ATOM 1465 N N . ILE A 1 200 ? -12.07 -2.881 -4.309 1 98.69 200 ILE A N 1
ATOM 1466 C CA . ILE A 1 200 ? -12.156 -2.033 -5.492 1 98.69 200 ILE A CA 1
ATOM 1467 C C . ILE A 1 200 ? -12.844 -0.719 -5.137 1 98.69 200 ILE A C 1
ATOM 1469 O O . ILE A 1 200 ? -13.961 -0.719 -4.609 1 98.69 200 ILE A O 1
ATOM 1473 N N . ASP A 1 201 ? -12.219 0.367 -5.383 1 97.62 201 ASP A N 1
ATOM 1474 C CA . ASP A 1 201 ? -12.781 1.696 -5.164 1 97.62 201 ASP A CA 1
ATOM 1475 C C . ASP A 1 201 ? -13.25 2.318 -6.48 1 97.62 201 ASP A C 1
ATOM 1477 O O . ASP A 1 201 ? -12.453 2.938 -7.191 1 97.62 201 ASP A O 1
ATOM 1481 N N . PHE A 1 202 ? -14.539 2.201 -6.746 1 96.81 202 PHE A N 1
ATOM 1482 C CA . PHE A 1 202 ? -15.125 2.736 -7.969 1 96.81 202 PHE A CA 1
ATOM 1483 C C . PHE A 1 202 ? -15.438 4.219 -7.812 1 96.81 202 PHE A C 1
ATOM 1485 O O . PHE A 1 202 ? -15.547 4.723 -6.695 1 96.81 202 PHE A O 1
ATOM 1492 N N . PRO A 1 203 ? -15.555 4.855 -8.93 1 91.88 203 PRO A N 1
ATOM 1493 C CA . PRO A 1 203 ? -16.094 6.215 -8.812 1 91.88 203 PRO A CA 1
ATOM 1494 C C . PRO A 1 203 ? -17.484 6.25 -8.18 1 91.88 203 PRO A C 1
ATOM 1496 O O . PRO A 1 203 ? -18.188 5.234 -8.164 1 91.88 203 PRO A O 1
ATOM 1499 N N . THR A 1 204 ? -17.844 7.34 -7.645 1 86.75 204 THR A N 1
ATOM 1500 C CA . THR A 1 204 ? -19.125 7.469 -6.953 1 86.75 204 THR A CA 1
ATOM 1501 C C . THR A 1 204 ? -20.281 7.297 -7.93 1 86.75 204 THR A C 1
ATOM 1503 O O . THR A 1 204 ? -20.438 8.086 -8.867 1 86.75 204 THR A O 1
ATOM 1506 N N . LEU A 1 205 ? -21.031 6.32 -7.578 1 90.31 205 LEU A N 1
ATOM 1507 C CA . LEU A 1 205 ? -22.188 5.984 -8.398 1 90.31 205 LEU A CA 1
ATOM 1508 C C . LEU A 1 205 ? -23.484 6.43 -7.73 1 90.31 205 LEU A C 1
ATOM 1510 O O . LEU A 1 205 ? -23.688 6.188 -6.535 1 90.31 205 LEU A O 1
ATOM 1514 N N . ALA A 1 206 ? -24.359 7.223 -8.234 1 81.56 206 ALA A N 1
ATOM 1515 C CA . ALA A 1 206 ? -25.531 7.84 -7.637 1 81.56 206 ALA A CA 1
ATOM 1516 C C . ALA A 1 206 ? -26.656 6.816 -7.453 1 81.56 206 ALA A C 1
ATOM 1518 O O . ALA A 1 206 ? -27.375 6.848 -6.453 1 81.56 206 ALA A O 1
ATOM 1519 N N . GLY A 1 207 ? -26.812 5.867 -8.266 1 87 207 GLY A N 1
ATOM 1520 C CA . GLY A 1 207 ? -28.016 5.039 -8.227 1 87 207 GLY A CA 1
ATOM 1521 C C . GLY A 1 207 ? -27.719 3.576 -7.953 1 87 207 GLY A C 1
ATOM 1522 O O . GLY A 1 207 ? -26.625 3.094 -8.25 1 87 207 GLY A O 1
ATOM 1523 N N . LYS A 1 208 ? -28.766 3.02 -7.203 1 91.19 208 LYS A N 1
ATOM 1524 C CA . LYS A 1 208 ? -28.688 1.595 -6.895 1 91.19 208 LYS A CA 1
ATOM 1525 C C . LYS A 1 208 ? -28.531 0.766 -8.164 1 91.19 208 LYS A C 1
ATOM 1527 O O . LYS A 1 208 ? -27.828 -0.249 -8.164 1 91.19 208 LYS A O 1
ATOM 1532 N N . GLY A 1 209 ? -29.125 1.227 -9.18 1 94.69 209 GLY A N 1
ATOM 1533 C CA . GLY A 1 209 ? -29.031 0.509 -10.445 1 94.69 209 GLY A CA 1
ATOM 1534 C C . GLY A 1 209 ? -27.625 0.444 -10.984 1 94.69 209 GLY A C 1
ATOM 1535 O O . GLY A 1 209 ? -27.156 -0.621 -11.398 1 94.69 209 GLY A O 1
ATOM 1536 N N . ALA A 1 210 ? -26.984 1.556 -10.992 1 94.75 210 ALA A N 1
ATOM 1537 C CA . ALA A 1 210 ? -25.594 1.625 -11.469 1 94.75 210 ALA A CA 1
ATOM 1538 C C . ALA A 1 210 ? -24.688 0.745 -10.625 1 94.75 210 ALA A C 1
ATOM 1540 O O . ALA A 1 210 ? -23.828 0.039 -11.156 1 94.75 210 ALA A O 1
ATOM 1541 N N . ARG A 1 211 ? -24.875 0.797 -9.359 1 96.56 211 ARG A N 1
ATOM 1542 C CA . ARG A 1 211 ? -24.078 -0.018 -8.453 1 96.56 211 ARG A CA 1
ATOM 1543 C C . ARG A 1 211 ? -24.312 -1.505 -8.703 1 96.56 211 ARG A C 1
ATOM 1545 O O . ARG A 1 211 ? -23.359 -2.297 -8.688 1 96.56 211 ARG A O 1
ATOM 1552 N N . GLN A 1 212 ? -25.531 -1.853 -8.961 1 97.25 212 GLN A N 1
ATOM 1553 C CA . GLN A 1 212 ? -25.875 -3.242 -9.242 1 97.25 212 GLN A CA 1
ATOM 1554 C C . GLN A 1 212 ? -25.25 -3.703 -10.562 1 97.25 212 GLN A C 1
ATOM 1556 O O . GLN A 1 212 ? -24.797 -4.844 -10.672 1 97.25 212 GLN A O 1
ATOM 1561 N N . ALA A 1 213 ? -25.25 -2.846 -11.492 1 97.38 213 ALA A N 1
ATOM 1562 C CA . ALA A 1 213 ? -24.672 -3.174 -12.789 1 97.38 213 ALA A CA 1
ATOM 1563 C C . ALA A 1 213 ? -23.188 -3.488 -12.664 1 97.38 213 ALA A C 1
ATOM 1565 O O . ALA A 1 213 ? -22.672 -4.398 -13.32 1 97.38 213 ALA A O 1
ATOM 1566 N N . VAL A 1 214 ? -22.516 -2.756 -11.828 1 98 214 VAL A N 1
ATOM 1567 C CA . VAL A 1 214 ? -21.078 -2.961 -11.602 1 98 214 VAL A CA 1
ATOM 1568 C C . VAL A 1 214 ? -20.859 -4.316 -10.93 1 98 214 VAL A C 1
ATOM 1570 O O . VAL A 1 214 ? -19.984 -5.086 -11.352 1 98 214 VAL A O 1
ATOM 1573 N N . ALA A 1 215 ? -21.609 -4.59 -9.938 1 98.12 215 ALA A N 1
ATOM 1574 C CA . ALA A 1 215 ? -21.516 -5.879 -9.25 1 98.12 215 ALA A CA 1
ATOM 1575 C C . ALA A 1 215 ? -21.781 -7.031 -10.211 1 98.12 215 ALA A C 1
ATOM 1577 O O . ALA A 1 215 ? -21.078 -8.047 -10.18 1 98.12 215 ALA A O 1
ATOM 1578 N N . GLU A 1 216 ? -22.766 -6.859 -11.023 1 98.31 216 GLU A N 1
ATOM 1579 C CA . GLU A 1 216 ? -23.109 -7.887 -12 1 98.31 216 GLU A CA 1
ATOM 1580 C C . GLU A 1 216 ? -21.984 -8.086 -13.008 1 98.31 216 GLU A C 1
ATOM 1582 O O . GLU A 1 216 ? -21.766 -9.203 -13.484 1 98.31 216 GLU A O 1
ATOM 1587 N N . ALA A 1 217 ? -21.359 -7.012 -13.375 1 98.44 217 ALA A N 1
ATOM 1588 C CA . ALA A 1 217 ? -20.234 -7.109 -14.289 1 98.44 217 ALA A CA 1
ATOM 1589 C C . ALA A 1 217 ? -19.109 -7.957 -13.688 1 98.44 217 ALA A C 1
ATOM 1591 O O . ALA A 1 217 ? -18.484 -8.758 -14.383 1 98.44 217 ALA A O 1
ATOM 1592 N N . ILE A 1 218 ? -18.828 -7.82 -12.391 1 98.69 218 ILE A N 1
ATOM 1593 C CA . ILE A 1 218 ? -17.859 -8.641 -11.688 1 98.69 218 ILE A CA 1
ATOM 1594 C C . ILE A 1 218 ? -18.281 -10.102 -11.727 1 98.69 218 ILE A C 1
ATOM 1596 O O . ILE A 1 218 ? -17.5 -10.984 -12.07 1 98.69 218 ILE A O 1
ATOM 1600 N N . ASP A 1 219 ? -19.562 -10.352 -11.445 1 98.69 219 ASP A N 1
ATOM 1601 C CA . ASP A 1 219 ? -20.094 -11.711 -11.43 1 98.69 219 ASP A CA 1
ATOM 1602 C C . ASP A 1 219 ? -19.938 -12.383 -12.789 1 98.69 219 ASP A C 1
ATOM 1604 O O . ASP A 1 219 ? -19.672 -13.586 -12.859 1 98.69 219 ASP A O 1
ATOM 1608 N N . ALA A 1 220 ? -20.062 -11.633 -13.758 1 98.38 220 ALA A N 1
ATOM 1609 C CA . ALA A 1 220 ? -20.016 -12.164 -15.117 1 98.38 220 ALA A CA 1
ATOM 1610 C C . ALA A 1 220 ? -18.578 -12.43 -15.547 1 98.38 220 ALA A C 1
ATOM 1612 O O . ALA A 1 220 ? -18.312 -13.367 -16.297 1 98.38 220 ALA A O 1
ATOM 1613 N N . ALA A 1 221 ? -17.672 -11.602 -15.086 1 98.31 221 ALA A N 1
ATOM 1614 C CA . ALA A 1 221 ? -16.328 -11.602 -15.641 1 98.31 221 ALA A CA 1
ATOM 1615 C C . ALA A 1 221 ? -15.375 -12.438 -14.789 1 98.31 221 ALA A C 1
ATOM 1617 O O . ALA A 1 221 ? -14.391 -12.984 -15.297 1 98.31 221 ALA A O 1
ATOM 1618 N N . LEU A 1 222 ? -15.586 -12.539 -13.5 1 98.62 222 LEU A N 1
ATOM 1619 C CA . LEU A 1 222 ? -14.672 -13.219 -12.586 1 98.62 222 LEU A CA 1
ATOM 1620 C C . LEU A 1 222 ? -15.117 -14.656 -12.336 1 98.62 222 LEU A C 1
ATOM 1622 O O . LEU A 1 222 ? -16.219 -14.891 -11.844 1 98.62 222 LEU A O 1
ATOM 1626 N N . PRO A 1 223 ? -14.273 -15.562 -12.656 1 97.81 223 PRO A N 1
ATOM 1627 C CA . PRO A 1 223 ? -14.664 -16.953 -12.453 1 97.81 223 PRO A CA 1
ATOM 1628 C C . PRO A 1 223 ? -14.812 -17.312 -10.977 1 97.81 223 PRO A C 1
ATOM 1630 O O . PRO A 1 223 ? -14.031 -16.859 -10.141 1 97.81 223 PRO A O 1
ATOM 1633 N N . GLN A 1 224 ? -15.75 -18.141 -10.68 1 97.69 224 GLN A N 1
ATOM 1634 C CA . GLN A 1 224 ? -15.953 -18.703 -9.344 1 97.69 224 GLN A CA 1
ATOM 1635 C C . GLN A 1 224 ? -14.828 -19.672 -8.984 1 97.69 224 GLN A C 1
ATOM 1637 O O . GLN A 1 224 ? -14.164 -20.219 -9.867 1 97.69 224 GLN A O 1
ATOM 1642 N N . PRO A 1 225 ? -14.523 -19.781 -7.711 1 98.06 225 PRO A N 1
ATOM 1643 C CA . PRO A 1 225 ? -15.289 -19.344 -6.539 1 98.06 225 PRO A CA 1
ATOM 1644 C C . PRO A 1 225 ? -14.828 -18 -5.988 1 98.06 225 PRO A C 1
ATOM 1646 O O . PRO A 1 225 ? -13.625 -17.719 -5.961 1 98.06 225 PRO A O 1
ATOM 1649 N N . PHE A 1 226 ? -15.656 -17.172 -5.57 1 98.38 226 PHE A N 1
ATOM 1650 C CA . PHE A 1 226 ? -15.422 -15.945 -4.805 1 98.38 226 PHE A CA 1
ATOM 1651 C C . PHE A 1 226 ? -16.703 -15.477 -4.129 1 98.38 226 PHE A C 1
ATOM 1653 O O . PHE A 1 226 ? -17.797 -15.922 -4.477 1 98.38 226 PHE A O 1
ATOM 1660 N N . GLU A 1 227 ? -16.531 -14.742 -3.104 1 98.12 227 GLU A N 1
ATOM 1661 C CA . GLU A 1 227 ? -17.625 -13.984 -2.482 1 98.12 227 GLU A CA 1
ATOM 1662 C C . GLU A 1 227 ? -17.406 -12.484 -2.623 1 98.12 227 GLU A C 1
ATOM 1664 O O . GLU A 1 227 ? -16.266 -12.031 -2.773 1 98.12 227 GLU A O 1
ATOM 1669 N N . ARG A 1 228 ? -18.484 -11.773 -2.668 1 98.06 228 ARG A N 1
ATOM 1670 C CA . ARG A 1 228 ? -18.312 -10.328 -2.75 1 98.06 228 ARG A CA 1
ATOM 1671 C C . ARG A 1 228 ? -19.453 -9.602 -2.045 1 98.06 228 ARG A C 1
ATOM 1673 O O . ARG A 1 228 ? -20.516 -10.172 -1.829 1 98.06 228 ARG A O 1
ATOM 1680 N N . THR A 1 229 ? -19.234 -8.406 -1.659 1 97.69 229 THR A N 1
ATOM 1681 C CA . THR A 1 229 ? -20.25 -7.504 -1.156 1 97.69 229 THR A CA 1
ATOM 1682 C C . THR A 1 229 ? -20.969 -6.797 -2.309 1 97.69 229 THR A C 1
ATOM 1684 O O . THR A 1 229 ? -20.578 -6.938 -3.469 1 97.69 229 THR A O 1
ATOM 1687 N N . ALA A 1 230 ? -22.078 -6.102 -1.95 1 96.44 230 ALA A N 1
ATOM 1688 C CA . ALA A 1 230 ? -22.578 -5.086 -2.869 1 96.44 230 ALA A CA 1
ATOM 1689 C C . ALA A 1 230 ? -21.625 -3.896 -2.953 1 96.44 230 ALA A C 1
ATOM 1691 O O . ALA A 1 230 ? -20.719 -3.762 -2.133 1 96.44 230 ALA A O 1
ATOM 1692 N N . VAL A 1 231 ? -21.812 -3.143 -4.023 1 96.81 231 VAL A N 1
ATOM 1693 C CA . VAL A 1 231 ? -21.141 -1.845 -4.043 1 96.81 231 VAL A CA 1
ATOM 1694 C C . VAL A 1 231 ? -21.781 -0.917 -3.018 1 96.81 231 VAL A C 1
ATOM 1696 O O . VAL A 1 231 ? -22.984 -0.635 -3.092 1 96.81 231 VAL A O 1
ATOM 1699 N N . ASN A 1 232 ? -20.969 -0.53 -2.029 1 94.75 232 ASN A N 1
ATOM 1700 C CA . ASN A 1 232 ? -21.578 0.268 -0.974 1 94.75 232 ASN A CA 1
ATOM 1701 C C . ASN A 1 232 ? -21.766 1.719 -1.406 1 94.75 232 ASN A C 1
ATOM 1703 O O . ASN A 1 232 ? -21.5 2.07 -2.555 1 94.75 232 ASN A O 1
ATOM 1707 N N . GLY A 1 233 ? -22.297 2.57 -0.555 1 92.19 233 GLY A N 1
ATOM 1708 C CA . GLY A 1 233 ? -22.672 3.939 -0.879 1 92.19 233 GLY A CA 1
ATOM 1709 C C . GLY A 1 233 ? -21.484 4.809 -1.236 1 92.19 233 GLY A C 1
ATOM 1710 O O . GLY A 1 233 ? -21.641 5.879 -1.828 1 92.19 233 GLY A O 1
ATOM 1711 N N . PHE A 1 234 ? -20.266 4.301 -0.859 1 93.81 234 PHE A N 1
ATOM 1712 C CA . PHE A 1 234 ? -19.062 5.062 -1.159 1 93.81 234 PHE A CA 1
ATOM 1713 C C . PHE A 1 234 ? -18.438 4.59 -2.461 1 93.81 234 PHE A C 1
ATOM 1715 O O . PHE A 1 234 ? -17.406 5.117 -2.889 1 93.81 234 PHE A O 1
ATOM 1722 N N . GLY A 1 235 ? -19.047 3.568 -3.121 1 94.69 235 GLY A N 1
ATOM 1723 C CA . GLY A 1 235 ? -18.516 3.057 -4.379 1 94.69 235 GLY A CA 1
ATOM 1724 C C . GLY A 1 235 ? -17.516 1.928 -4.195 1 94.69 235 GLY A C 1
ATOM 1725 O O . GLY A 1 235 ? -16.766 1.606 -5.113 1 94.69 235 GLY A O 1
ATOM 1726 N N . PHE A 1 236 ? -17.516 1.386 -3.035 1 97.19 236 PHE A N 1
ATOM 1727 C CA . PHE A 1 236 ? -16.531 0.363 -2.693 1 97.19 236 PHE A CA 1
ATOM 1728 C C . PHE A 1 236 ? -17.156 -1.027 -2.768 1 97.19 236 PHE A C 1
ATOM 1730 O O . PHE A 1 236 ? -18.281 -1.233 -2.328 1 97.19 236 PHE A O 1
ATOM 1737 N N . LEU A 1 237 ? -16.438 -1.997 -3.363 1 98.31 237 LEU A N 1
ATOM 1738 C CA . LEU A 1 237 ? -16.828 -3.402 -3.457 1 98.31 237 LEU A CA 1
ATOM 1739 C C . LEU A 1 237 ? -15.688 -4.309 -2.996 1 98.31 237 LEU A C 1
ATOM 1741 O O . LEU A 1 237 ? -14.531 -4.094 -3.367 1 98.31 237 LEU A O 1
ATOM 1745 N N . GLN A 1 238 ? -15.992 -5.289 -2.127 1 98.56 238 GLN A N 1
ATOM 1746 C CA . GLN A 1 238 ? -14.992 -6.23 -1.629 1 98.56 238 GLN A CA 1
ATOM 1747 C C . GLN A 1 238 ? -15.227 -7.629 -2.193 1 98.56 238 GLN A C 1
ATOM 1749 O O . GLN A 1 238 ? -16.359 -8.102 -2.236 1 98.56 238 GLN A O 1
ATOM 1754 N N . ILE A 1 239 ? -14.156 -8.195 -2.662 1 98.81 239 ILE A N 1
ATOM 1755 C CA . ILE A 1 239 ? -14.133 -9.578 -3.127 1 98.81 239 ILE A CA 1
ATOM 1756 C C . ILE A 1 239 ? -13.242 -10.422 -2.215 1 98.81 239 ILE A C 1
ATOM 1758 O O . ILE A 1 239 ? -12.18 -9.961 -1.781 1 98.81 239 ILE A O 1
ATOM 1762 N N . VAL A 1 240 ? -13.625 -11.609 -1.884 1 98.12 240 VAL A N 1
ATOM 1763 C CA . VAL A 1 240 ? -12.781 -12.531 -1.133 1 98.12 240 VAL A CA 1
ATOM 1764 C C . VAL A 1 240 ? -12.602 -13.828 -1.921 1 98.12 240 VAL A C 1
ATOM 1766 O O . VAL A 1 240 ? -13.586 -14.438 -2.359 1 98.12 240 VAL A O 1
ATOM 1769 N N . ARG A 1 241 ? -11.414 -14.133 -2.188 1 97.69 241 ARG A N 1
ATOM 1770 C CA . ARG A 1 241 ? -11.023 -15.383 -2.826 1 97.69 241 ARG A CA 1
ATOM 1771 C C . ARG A 1 241 ? -10.023 -16.141 -1.963 1 97.69 241 ARG A C 1
ATOM 1773 O O . ARG A 1 241 ? -9.242 -15.539 -1.219 1 97.69 241 ARG A O 1
ATOM 1780 N N . ARG A 1 242 ? -10.055 -17.422 -2.059 1 96.62 242 ARG A N 1
ATOM 1781 C CA . ARG A 1 242 ? -9.094 -18.219 -1.31 1 96.62 242 ARG A CA 1
ATOM 1782 C C . ARG A 1 242 ? -7.664 -17.922 -1.742 1 96.62 242 ARG A C 1
ATOM 1784 O O . ARG A 1 242 ? -7.355 -17.938 -2.936 1 96.62 242 ARG A O 1
ATOM 1791 N N . ARG A 1 243 ? -6.91 -17.625 -0.772 1 96.31 243 ARG A N 1
ATOM 1792 C CA . ARG A 1 243 ? -5.523 -17.25 -1.029 1 96.31 243 ARG A CA 1
ATOM 1793 C C . ARG A 1 243 ? -4.57 -18.375 -0.624 1 96.31 243 ARG A C 1
ATOM 1795 O O . ARG A 1 243 ? -4.402 -18.656 0.565 1 96.31 243 ARG A O 1
ATOM 1802 N N . THR A 1 244 ? -3.895 -19.016 -1.566 1 97.25 244 THR A N 1
ATOM 1803 C CA . THR A 1 244 ? -3.01 -20.125 -1.245 1 97.25 244 THR A CA 1
ATOM 1804 C C . THR A 1 244 ? -1.566 -19.797 -1.617 1 97.25 244 THR A C 1
ATOM 1806 O O . THR A 1 244 ? -0.628 -20.375 -1.057 1 97.25 244 THR A O 1
ATOM 1809 N N . ARG A 1 245 ? -1.382 -18.938 -2.568 1 97.06 245 ARG A N 1
ATOM 1810 C CA . ARG A 1 245 ? -0.07 -18.547 -3.076 1 97.06 245 ARG A CA 1
ATOM 1811 C C . ARG A 1 245 ? 0.026 -17.031 -3.246 1 97.06 245 ARG A C 1
ATOM 1813 O O . ARG A 1 245 ? -0.993 -16.359 -3.383 1 97.06 245 ARG A O 1
ATOM 1820 N N . PRO A 1 246 ? 1.264 -16.531 -3.205 1 96.62 246 PRO A N 1
ATOM 1821 C CA . PRO A 1 246 ? 1.383 -15.102 -3.467 1 96.62 246 PRO A CA 1
ATOM 1822 C C . PRO A 1 246 ? 1.047 -14.727 -4.91 1 96.62 246 PRO A C 1
ATOM 1824 O O . PRO A 1 246 ? 1.323 -15.508 -5.828 1 96.62 246 PRO A O 1
ATOM 1827 N N . SER A 1 247 ? 0.479 -13.555 -5.094 1 97.62 247 SER A N 1
ATOM 1828 C CA . SER A 1 247 ? 0.239 -13.008 -6.426 1 97.62 247 SER A CA 1
ATOM 1829 C C . SER A 1 247 ? 1.539 -12.547 -7.078 1 97.62 247 SER A C 1
ATOM 1831 O O . SER A 1 247 ? 2.572 -12.445 -6.41 1 97.62 247 SER A O 1
ATOM 1833 N N . LEU A 1 248 ? 1.475 -12.281 -8.367 1 98 248 LEU A N 1
ATOM 1834 C CA . LEU A 1 248 ? 2.646 -11.805 -9.094 1 98 248 LEU A CA 1
ATOM 1835 C C . LEU A 1 248 ? 3.145 -10.484 -8.523 1 98 248 LEU A C 1
ATOM 1837 O O . LEU A 1 248 ? 4.344 -10.32 -8.289 1 98 248 LEU A O 1
ATOM 1841 N N . PRO A 1 249 ? 2.211 -9.547 -8.25 1 97.56 249 PRO A N 1
ATOM 1842 C CA . PRO A 1 249 ? 2.689 -8.297 -7.664 1 97.56 249 PRO A CA 1
ATOM 1843 C C . PRO A 1 249 ? 3.398 -8.508 -6.328 1 97.56 249 PRO A C 1
ATOM 1845 O O . PRO A 1 249 ? 4.438 -7.891 -6.07 1 97.56 249 PRO A O 1
ATOM 1848 N N . GLU A 1 250 ? 2.873 -9.336 -5.496 1 96.19 250 GLU A N 1
ATOM 1849 C CA . GLU A 1 250 ? 3.49 -9.602 -4.203 1 96.19 250 GLU A CA 1
ATOM 1850 C C . GLU A 1 250 ? 4.879 -10.211 -4.367 1 96.19 250 GLU A C 1
ATOM 1852 O O . GLU A 1 250 ? 5.82 -9.82 -3.67 1 96.19 250 GLU A O 1
ATOM 1857 N N . LEU A 1 251 ? 5 -11.117 -5.27 1 95.44 251 LEU A N 1
ATOM 1858 C CA . LEU A 1 251 ? 6.262 -11.812 -5.508 1 95.44 251 LEU A CA 1
ATOM 1859 C C . LEU A 1 251 ? 7.316 -10.852 -6.047 1 95.44 251 LEU A C 1
ATOM 1861 O O . LEU A 1 251 ? 8.445 -10.812 -5.551 1 95.44 251 LEU A O 1
ATOM 1865 N N . LEU A 1 252 ? 6.953 -10.078 -7.023 1 96.38 252 LEU A N 1
ATOM 1866 C CA . LEU A 1 252 ? 7.906 -9.242 -7.75 1 96.38 252 LEU A CA 1
ATOM 1867 C C . LEU A 1 252 ? 8.312 -8.031 -6.914 1 96.38 252 LEU A C 1
ATOM 1869 O O . LEU A 1 252 ? 9.477 -7.617 -6.941 1 96.38 252 LEU A O 1
ATOM 1873 N N . ARG A 1 253 ? 7.406 -7.527 -6.164 1 94.62 253 ARG A N 1
ATOM 1874 C CA . ARG A 1 253 ? 7.688 -6.328 -5.379 1 94.62 253 ARG A CA 1
ATOM 1875 C C . ARG A 1 253 ? 8.477 -6.672 -4.121 1 94.62 253 ARG A C 1
ATOM 1877 O O . ARG A 1 253 ? 9.133 -5.805 -3.537 1 94.62 253 ARG A O 1
ATOM 1884 N N . ALA A 1 254 ? 8.422 -7.859 -3.73 1 93.38 254 ALA A N 1
ATOM 1885 C CA . ALA A 1 254 ? 9.164 -8.289 -2.551 1 93.38 254 ALA A CA 1
ATOM 1886 C C . ALA A 1 254 ? 10.664 -8.305 -2.826 1 93.38 254 ALA A C 1
ATOM 1888 O O . ALA A 1 254 ? 11.469 -8.109 -1.911 1 93.38 254 ALA A O 1
ATOM 1889 N N . ASP A 1 255 ? 11.055 -8.531 -4.07 1 92.81 255 ASP A N 1
ATOM 1890 C CA . ASP A 1 255 ? 12.461 -8.602 -4.445 1 92.81 255 ASP A CA 1
ATOM 1891 C C . ASP A 1 255 ? 12.672 -8.109 -5.879 1 92.81 255 ASP A C 1
ATOM 1893 O O . ASP A 1 255 ? 13.047 -8.891 -6.758 1 92.81 255 ASP A O 1
ATOM 1897 N N . PRO A 1 256 ? 12.516 -6.824 -6.062 1 93.44 256 PRO A N 1
ATOM 1898 C CA . PRO A 1 256 ? 12.641 -6.277 -7.414 1 93.44 256 PRO A CA 1
ATOM 1899 C C . PRO A 1 256 ? 14.008 -6.551 -8.039 1 93.44 256 PRO A C 1
ATOM 1901 O O . PRO A 1 256 ? 14.102 -6.797 -9.242 1 93.44 256 PRO A O 1
ATOM 1904 N N . LEU A 1 257 ? 15.047 -6.531 -7.254 1 94.62 257 LEU A N 1
ATOM 1905 C CA . LEU A 1 257 ? 16.391 -6.781 -7.773 1 94.62 257 LEU A CA 1
ATOM 1906 C C . LEU A 1 257 ? 16.531 -8.234 -8.211 1 94.62 257 LEU A C 1
ATOM 1908 O O . LEU A 1 257 ? 17.172 -8.516 -9.227 1 94.62 257 LEU A O 1
ATOM 1912 N N . GLY A 1 258 ? 16 -9.094 -7.387 1 95.5 258 GLY A N 1
ATOM 1913 C CA . GLY A 1 258 ? 15.992 -10.484 -7.797 1 95.5 258 GLY A CA 1
ATOM 1914 C C . GLY A 1 258 ? 15.266 -10.711 -9.109 1 95.5 258 GLY A C 1
ATOM 1915 O O . GLY A 1 258 ? 15.75 -11.453 -9.969 1 95.5 258 GLY A O 1
ATOM 1916 N N . ALA A 1 259 ? 14.117 -10.094 -9.242 1 95.69 259 ALA A N 1
ATOM 1917 C CA . ALA A 1 259 ? 13.344 -10.211 -10.469 1 95.69 259 ALA A CA 1
ATOM 1918 C C . ALA A 1 259 ? 14.133 -9.695 -11.672 1 95.69 259 ALA A C 1
ATOM 1920 O O . ALA A 1 259 ? 14.18 -10.344 -12.719 1 95.69 259 ALA A O 1
ATOM 1921 N N . GLU A 1 260 ? 14.727 -8.578 -11.5 1 95.94 260 GLU A N 1
ATOM 1922 C CA . GLU A 1 260 ? 15.547 -7.988 -12.555 1 95.94 260 GLU A CA 1
ATOM 1923 C C . GLU A 1 260 ? 16.703 -8.906 -12.93 1 95.94 260 GLU A C 1
ATOM 1925 O O . GLU A 1 260 ? 17 -9.094 -14.109 1 95.94 260 GLU A O 1
ATOM 1930 N N . THR A 1 261 ? 17.359 -9.414 -11.945 1 97.19 261 THR A N 1
ATOM 1931 C CA . THR A 1 261 ? 18.516 -10.289 -12.148 1 97.19 261 THR A CA 1
ATOM 1932 C C . THR A 1 261 ? 18.125 -11.539 -12.922 1 97.19 261 THR A C 1
ATOM 1934 O O . THR A 1 261 ? 18.797 -11.93 -13.875 1 97.19 261 THR A O 1
ATOM 1937 N N . ARG A 1 262 ? 17.016 -12.125 -12.547 1 96.56 262 ARG A N 1
ATOM 1938 C CA . ARG A 1 262 ? 16.547 -13.32 -13.234 1 96.56 262 ARG A CA 1
ATOM 1939 C C . ARG A 1 262 ? 16.141 -13 -14.672 1 96.56 262 ARG A C 1
ATOM 1941 O O . ARG A 1 262 ? 16.359 -13.812 -15.57 1 96.56 262 ARG A O 1
ATOM 1948 N N . ALA A 1 263 ? 15.562 -11.844 -14.867 1 95.44 263 ALA A N 1
ATOM 1949 C CA . ALA A 1 263 ? 15.227 -11.398 -16.219 1 95.44 263 ALA A CA 1
ATOM 1950 C C . ALA A 1 263 ? 16.484 -11.242 -17.078 1 95.44 263 ALA A C 1
ATOM 1952 O O . ALA A 1 263 ? 16.484 -11.602 -18.25 1 95.44 263 ALA A O 1
ATOM 1953 N N . GLU A 1 264 ? 17.547 -10.719 -16.484 1 94.75 264 GLU A N 1
ATOM 1954 C CA . GLU A 1 264 ? 18.797 -10.547 -17.203 1 94.75 264 GLU A CA 1
ATOM 1955 C C . GLU A 1 264 ? 19.406 -11.891 -17.594 1 94.75 264 GLU A C 1
ATOM 1957 O O . GLU A 1 264 ? 19.938 -12.039 -18.688 1 94.75 264 GLU A O 1
ATOM 1962 N N . LEU A 1 265 ? 19.375 -12.781 -16.656 1 95.38 265 LEU A N 1
ATOM 1963 C CA . LEU A 1 265 ? 19.875 -14.117 -16.953 1 95.38 265 LEU A CA 1
ATOM 1964 C C . LEU A 1 265 ? 19.141 -14.742 -18.125 1 95.38 265 LEU A C 1
ATOM 1966 O O . LEU A 1 265 ? 19.75 -15.352 -19 1 95.38 265 LEU A O 1
ATOM 1970 N N . ARG A 1 266 ? 17.875 -14.586 -18.141 1 94.06 266 ARG A N 1
ATOM 1971 C CA . ARG A 1 266 ? 17.078 -15.117 -19.234 1 94.0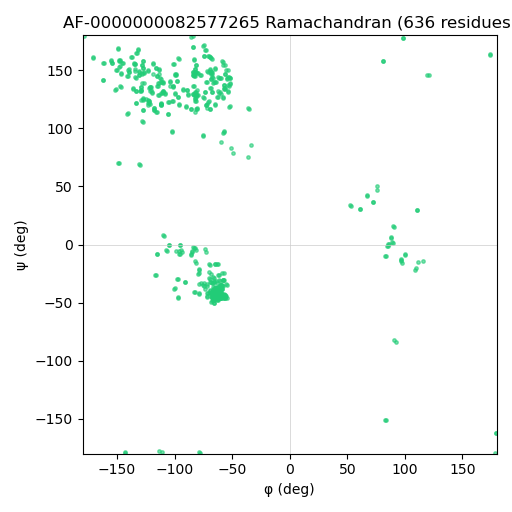6 266 ARG A CA 1
ATOM 1972 C C . ARG A 1 266 ? 17.438 -14.445 -20.547 1 94.06 266 ARG A C 1
ATOM 1974 O O . ARG A 1 266 ? 17.531 -15.102 -21.594 1 94.06 266 ARG A O 1
ATOM 1981 N N . ARG A 1 267 ? 17.562 -13.148 -20.516 1 91.94 267 ARG A N 1
ATOM 1982 C CA . ARG A 1 267 ? 17.969 -12.406 -21.703 1 91.94 267 ARG A CA 1
ATOM 1983 C C . ARG A 1 267 ? 19.266 -12.938 -22.281 1 91.94 267 ARG A C 1
ATOM 1985 O O . ARG A 1 267 ? 19.391 -13.148 -23.484 1 91.94 267 ARG A O 1
ATOM 1992 N N . ILE A 1 268 ? 20.203 -13.148 -21.422 1 91.94 268 ILE A N 1
ATOM 1993 C CA . ILE A 1 268 ? 21.516 -13.609 -21.859 1 91.94 268 ILE A CA 1
ATOM 1994 C C . ILE A 1 268 ? 21.422 -15.016 -22.422 1 91.94 268 ILE A C 1
ATOM 1996 O O . ILE A 1 268 ? 22.047 -15.328 -23.453 1 91.94 268 ILE A O 1
ATOM 2000 N N . GLU A 1 269 ? 20.688 -15.836 -21.766 1 92.12 269 GLU A N 1
ATOM 2001 C CA . GLU A 1 269 ? 20.516 -17.219 -22.188 1 92.12 269 GLU A CA 1
ATOM 2002 C C . GLU A 1 269 ? 19.938 -17.297 -23.594 1 92.12 269 GLU A C 1
ATOM 2004 O O . GLU A 1 269 ? 20.156 -18.281 -24.312 1 92.12 269 GLU A O 1
ATOM 2009 N N . ARG A 1 270 ? 19.234 -16.297 -24.047 1 90.94 270 ARG A N 1
ATOM 2010 C CA . ARG A 1 270 ? 18.547 -16.328 -25.328 1 90.94 270 ARG A CA 1
ATOM 2011 C C . ARG A 1 270 ? 19.406 -15.734 -26.438 1 90.94 270 ARG A C 1
ATOM 2013 O O . ARG A 1 270 ? 19.031 -15.766 -27.609 1 90.94 270 ARG A O 1
ATOM 2020 N N . LEU A 1 271 ? 20.5 -15.211 -26.047 1 88.75 271 LEU A N 1
ATOM 2021 C CA . LEU A 1 271 ? 21.375 -14.648 -27.078 1 88.75 271 LEU A CA 1
ATOM 2022 C C . LEU A 1 271 ? 21.828 -15.727 -28.062 1 88.75 271 LEU A C 1
ATOM 2024 O O . LEU A 1 271 ? 22.078 -16.875 -27.656 1 88.75 271 LEU A O 1
ATOM 2028 N N . PRO A 1 272 ? 21.922 -15.312 -29.266 1 85 272 PRO A N 1
ATOM 2029 C CA . PRO A 1 272 ? 22.406 -16.281 -30.266 1 85 272 PRO A CA 1
ATOM 2030 C C . PRO A 1 272 ? 23.844 -16.734 -30 1 85 272 PRO A C 1
ATOM 2032 O O . PRO A 1 272 ? 24.672 -15.93 -29.562 1 85 272 PRO A O 1
ATOM 2035 N N . PRO A 1 273 ? 24.141 -17.984 -30.188 1 79.31 273 PRO A N 1
ATOM 2036 C CA . PRO A 1 273 ? 25.516 -18.484 -30.031 1 79.31 273 PRO A CA 1
ATOM 2037 C C . PRO A 1 273 ? 26.453 -17.984 -31.125 1 79.31 273 PRO A C 1
ATOM 2039 O O . PRO A 1 273 ? 26.016 -17.766 -32.281 1 79.31 273 PRO A O 1
ATOM 2042 N N . PRO A 1 274 ? 27.797 -17.781 -30.781 1 78.81 274 PRO A N 1
ATOM 2043 C CA . PRO A 1 274 ? 28.375 -17.922 -29.453 1 78.81 274 PRO A CA 1
ATOM 2044 C C . PRO A 1 274 ? 28.188 -16.656 -28.594 1 78.81 274 PRO A C 1
ATOM 2046 O O . PRO A 1 274 ? 28.453 -15.547 -29.062 1 78.81 274 PRO A O 1
ATOM 2049 N N . PRO A 1 275 ? 27.688 -16.781 -27.422 1 77.06 275 PRO A N 1
ATOM 2050 C CA . PRO A 1 275 ? 27.484 -15.594 -26.594 1 77.06 275 PRO A CA 1
ATOM 2051 C C . PRO A 1 275 ? 28.781 -15 -26.078 1 77.06 275 PRO A C 1
ATOM 2053 O O . PRO A 1 275 ? 29.797 -15.711 -25.953 1 77.06 275 PRO A O 1
ATOM 2056 N N . PRO A 1 276 ? 28.781 -13.68 -25.891 1 83.12 276 PRO A N 1
ATOM 2057 C CA . PRO A 1 276 ? 29.969 -13.078 -25.281 1 83.12 276 PRO A CA 1
ATOM 2058 C C . PRO A 1 276 ? 30.328 -13.711 -23.938 1 83.12 276 PRO A C 1
ATOM 2060 O O . PRO A 1 276 ? 29.453 -14.25 -23.25 1 83.12 276 PRO A O 1
ATOM 2063 N N . THR A 1 277 ? 31.594 -13.648 -23.734 1 86.25 277 THR A N 1
ATOM 2064 C CA . THR A 1 277 ? 32.062 -14.219 -22.469 1 86.25 277 THR A CA 1
ATOM 2065 C C . THR A 1 277 ? 31.812 -13.25 -21.312 1 86.25 277 THR A C 1
ATOM 2067 O O . THR A 1 277 ? 31.766 -13.664 -20.156 1 86.25 277 THR A O 1
ATOM 2070 N N . THR A 1 278 ? 31.734 -11.977 -21.641 1 89.69 278 THR A N 1
ATOM 2071 C CA . THR A 1 278 ? 31.516 -10.969 -20.609 1 89.69 278 THR A CA 1
ATOM 2072 C C . THR A 1 278 ? 30.234 -10.18 -20.891 1 89.69 278 THR A C 1
ATOM 2074 O O . THR A 1 278 ? 30.016 -9.758 -22.031 1 89.69 278 THR A O 1
ATOM 2077 N N . HIS A 1 279 ? 29.438 -10.047 -19.859 1 91.44 279 HIS A N 1
ATOM 2078 C CA . HIS A 1 279 ? 28.172 -9.328 -20.016 1 91.44 279 HIS A CA 1
ATOM 2079 C C . HIS A 1 279 ? 28.125 -8.109 -19.094 1 91.44 279 HIS A C 1
ATOM 2081 O O . HIS A 1 279 ? 28.438 -8.203 -17.906 1 91.44 279 HIS A O 1
ATOM 2087 N N . MET A 1 280 ? 27.766 -6.945 -19.609 1 91.81 280 MET A N 1
ATOM 2088 C CA . MET A 1 280 ? 27.594 -5.719 -18.828 1 91.81 280 MET A CA 1
ATOM 2089 C C . MET A 1 280 ? 26.219 -5.688 -18.156 1 91.81 280 MET A C 1
ATOM 2091 O O . MET A 1 280 ? 25.203 -5.871 -18.812 1 91.81 280 MET A O 1
ATOM 2095 N N . VAL A 1 281 ? 26.266 -5.551 -16.859 1 94.31 281 VAL A N 1
ATOM 2096 C CA . VAL A 1 281 ? 25.031 -5.445 -16.094 1 94.31 281 VAL A CA 1
ATOM 2097 C C . VAL A 1 281 ? 25.125 -4.262 -15.133 1 94.31 281 VAL A C 1
ATOM 2099 O O . VAL A 1 281 ? 26.172 -3.635 -15.008 1 94.31 281 VAL A O 1
ATOM 2102 N N . THR A 1 282 ? 24.062 -3.9 -14.562 1 93.25 282 THR A N 1
ATOM 2103 C CA . THR A 1 282 ? 24.078 -2.834 -13.57 1 93.25 282 THR A CA 1
ATOM 2104 C C . THR A 1 282 ? 24.828 -3.275 -12.312 1 93.25 282 THR A C 1
ATOM 2106 O O . THR A 1 282 ? 25.016 -4.473 -12.086 1 93.25 282 THR A O 1
ATOM 2109 N N . ARG A 1 283 ? 25.281 -2.357 -11.508 1 92.56 283 ARG A N 1
ATOM 2110 C CA . ARG A 1 283 ? 25.984 -2.658 -10.266 1 92.56 283 ARG A CA 1
ATOM 2111 C C . ARG A 1 283 ? 25.109 -3.5 -9.336 1 92.56 283 ARG A C 1
ATOM 2113 O O . ARG A 1 283 ? 25.594 -4.426 -8.695 1 92.56 283 ARG A O 1
ATOM 2120 N N . ASN A 1 284 ? 23.906 -3.213 -9.32 1 93.94 284 ASN A N 1
ATOM 2121 C CA . ASN A 1 284 ? 22.984 -3.928 -8.445 1 93.94 284 ASN A CA 1
ATOM 2122 C C . ASN A 1 284 ? 22.781 -5.375 -8.891 1 93.94 284 ASN A C 1
ATOM 2124 O O . ASN A 1 284 ? 22.75 -6.285 -8.062 1 93.94 284 ASN A O 1
ATOM 2128 N N . VAL A 1 285 ? 22.703 -5.57 -10.109 1 95.44 285 VAL A N 1
ATOM 2129 C CA . VAL A 1 285 ? 22.547 -6.918 -10.648 1 95.44 285 VAL A CA 1
ATOM 2130 C C . VAL A 1 285 ? 23.828 -7.719 -10.406 1 95.44 285 VAL A C 1
ATOM 2132 O O . VAL A 1 285 ? 23.766 -8.883 -10 1 95.44 285 VAL A O 1
ATOM 2135 N N . ALA A 1 286 ? 24.953 -7.086 -10.602 1 94.31 286 ALA A N 1
ATOM 2136 C CA . ALA A 1 286 ? 26.234 -7.75 -10.352 1 94.31 286 ALA A CA 1
ATOM 2137 C C . ALA A 1 286 ? 26.344 -8.188 -8.891 1 94.31 286 ALA A C 1
ATOM 2139 O O . ALA A 1 286 ? 26.797 -9.305 -8.609 1 94.31 286 ALA A O 1
ATOM 2140 N N . ARG A 1 287 ? 25.969 -7.336 -8.094 1 93.69 287 ARG A N 1
ATOM 2141 C CA . ARG A 1 287 ? 26.016 -7.641 -6.668 1 93.69 287 ARG A CA 1
ATOM 2142 C C . ARG A 1 287 ? 25.109 -8.812 -6.328 1 93.69 287 ARG A C 1
ATOM 2144 O O . ARG A 1 287 ? 25.484 -9.695 -5.551 1 93.69 287 ARG A O 1
ATOM 2151 N N . ARG A 1 288 ? 23.891 -8.828 -6.879 1 95.06 288 ARG A N 1
ATOM 2152 C CA . ARG A 1 288 ? 22.953 -9.922 -6.637 1 95.06 288 ARG A CA 1
ATOM 2153 C C . ARG A 1 288 ? 23.5 -11.25 -7.156 1 95.06 288 ARG A C 1
ATOM 2155 O O . ARG A 1 288 ? 23.359 -12.281 -6.508 1 95.06 288 ARG A O 1
ATOM 2162 N N . LEU A 1 289 ? 24.141 -11.227 -8.266 1 95.19 289 LEU A N 1
ATOM 2163 C CA . LEU A 1 289 ? 24.719 -12.43 -8.859 1 95.19 289 LEU A CA 1
ATOM 2164 C C . LEU A 1 289 ? 25.875 -12.961 -8.008 1 95.19 289 LEU A C 1
ATOM 2166 O O . LEU A 1 289 ? 26.062 -14.172 -7.895 1 95.19 289 LEU A O 1
ATOM 2170 N N . ALA A 1 290 ? 26.562 -12.008 -7.395 1 93.31 290 ALA A N 1
ATOM 2171 C CA . ALA A 1 290 ? 27.641 -12.406 -6.496 1 93.31 290 ALA A CA 1
ATOM 2172 C C . ALA A 1 290 ? 27.094 -13.148 -5.277 1 93.31 290 ALA A C 1
ATOM 2174 O O . ALA A 1 290 ? 27.766 -14.031 -4.734 1 93.31 290 ALA A O 1
ATOM 2175 N N . GLN A 1 291 ? 25.891 -12.797 -4.934 1 94.19 291 GLN A N 1
ATOM 2176 C CA . GLN A 1 291 ? 25.266 -13.422 -3.781 1 94.19 291 GLN A CA 1
ATOM 2177 C C . GLN A 1 291 ? 24.656 -14.773 -4.152 1 94.19 291 GLN A C 1
ATOM 2179 O O . GLN A 1 291 ? 24.328 -15.578 -3.275 1 94.19 291 GLN A O 1
ATOM 2184 N N . GLN A 1 292 ? 24.531 -15.016 -5.449 1 93.75 292 GLN A N 1
ATOM 2185 C CA . GLN A 1 292 ? 23.953 -16.266 -5.961 1 93.75 292 GLN A CA 1
ATOM 2186 C C . GLN A 1 292 ? 24.844 -16.875 -7.031 1 93.75 292 GLN A C 1
ATOM 2188 O O . GLN A 1 292 ? 24.438 -17.031 -8.18 1 93.75 292 GLN A O 1
ATOM 2193 N N . PRO A 1 293 ? 26 -17.359 -6.629 1 92.25 293 PRO A N 1
ATOM 2194 C CA . PRO A 1 293 ? 26.938 -17.875 -7.621 1 92.25 293 PRO A CA 1
ATOM 2195 C C . PRO A 1 293 ? 26.391 -19.062 -8.406 1 92.25 293 PRO A C 1
ATOM 2197 O O . PRO A 1 293 ? 26.797 -19.297 -9.547 1 92.25 293 PRO A O 1
ATOM 2200 N N . GLY A 1 294 ? 25.531 -19.734 -7.809 1 95 294 GLY A N 1
ATOM 2201 C CA . GLY A 1 294 ? 24.906 -20.844 -8.5 1 95 294 GLY A CA 1
ATOM 2202 C C . GLY A 1 294 ? 24.219 -20.438 -9.789 1 95 294 GLY A C 1
ATOM 2203 O O . GLY A 1 294 ? 24.188 -21.203 -10.75 1 95 294 GLY A O 1
ATOM 2204 N N . TRP A 1 295 ? 23.625 -19.266 -9.844 1 95.81 295 TRP A N 1
ATOM 2205 C CA . TRP A 1 295 ? 22.922 -18.781 -11.031 1 95.81 295 TRP A CA 1
ATOM 2206 C C . TRP A 1 295 ? 23.891 -18.578 -12.188 1 95.81 295 TRP A C 1
ATOM 2208 O O . TRP A 1 295 ? 23.594 -18.953 -13.328 1 95.81 295 TRP A O 1
ATOM 2218 N N . THR A 1 296 ? 25.047 -18.062 -11.859 1 93.62 296 THR A N 1
ATOM 2219 C CA . THR A 1 296 ? 26.062 -17.828 -12.883 1 93.62 296 THR A CA 1
ATOM 2220 C C . THR A 1 296 ? 26.578 -19.156 -13.43 1 93.62 296 THR A C 1
ATOM 2222 O O . THR A 1 296 ? 26.75 -19.312 -14.641 1 93.62 296 THR A O 1
ATOM 2225 N N . THR A 1 297 ? 26.844 -20.031 -12.516 1 94.75 297 THR A N 1
ATOM 2226 C CA . THR A 1 297 ? 27.312 -21.344 -12.914 1 94.75 297 THR A CA 1
ATOM 2227 C C . THR A 1 297 ? 26.297 -22.047 -13.812 1 94.75 297 THR A C 1
ATOM 2229 O O . THR A 1 297 ? 26.656 -22.641 -14.828 1 94.75 297 THR A O 1
ATOM 2232 N N . GLU A 1 298 ? 25.062 -21.922 -13.383 1 95.19 298 GLU A N 1
ATOM 2233 C CA . GLU A 1 298 ? 24 -22.547 -14.172 1 95.19 298 GLU A CA 1
ATOM 2234 C C . GLU A 1 298 ? 23.891 -21.906 -15.547 1 95.19 298 GLU A C 1
ATOM 2236 O O . GLU A 1 298 ? 23.672 -22.594 -16.547 1 95.19 298 GLU A O 1
ATOM 2241 N N . LEU A 1 299 ? 24.016 -20.625 -15.656 1 94.5 299 LEU A N 1
ATOM 2242 C CA . LEU A 1 299 ? 23.984 -19.922 -16.938 1 94.5 299 LEU A CA 1
ATOM 2243 C C . LEU A 1 299 ? 25.109 -20.422 -17.844 1 94.5 299 LEU A C 1
ATOM 2245 O O . LEU A 1 299 ? 24.875 -20.719 -19.016 1 94.5 299 LEU A O 1
ATOM 2249 N N . ALA A 1 300 ? 26.281 -20.547 -17.312 1 91.69 300 ALA A N 1
ATOM 2250 C CA . ALA A 1 300 ? 27.438 -21.016 -18.078 1 91.69 300 ALA A CA 1
ATOM 2251 C C . ALA A 1 300 ? 27.188 -22.422 -18.625 1 91.69 300 ALA A C 1
ATOM 2253 O O . ALA A 1 300 ? 27.5 -22.719 -19.781 1 91.69 300 ALA A O 1
ATOM 2254 N N . ARG A 1 301 ? 26.656 -23.188 -17.766 1 92.62 301 ARG A N 1
ATOM 2255 C CA . ARG A 1 301 ? 26.359 -24.547 -18.172 1 92.62 301 ARG A CA 1
ATOM 2256 C C . ARG A 1 301 ? 25.359 -24.578 -19.328 1 92.62 301 ARG A C 1
ATOM 2258 O O . ARG A 1 301 ? 25.531 -25.328 -20.281 1 92.62 301 ARG A O 1
ATOM 2265 N N . ARG A 1 302 ? 24.344 -23.781 -19.266 1 92.06 302 ARG A N 1
ATOM 2266 C CA . ARG A 1 302 ? 23.266 -23.781 -20.234 1 92.06 302 ARG A CA 1
ATOM 2267 C C . ARG A 1 302 ? 23.719 -23.203 -21.578 1 92.06 302 ARG A C 1
ATOM 2269 O O . ARG A 1 302 ? 23.281 -23.672 -22.641 1 92.06 302 ARG A O 1
ATOM 2276 N N . ILE A 1 303 ? 24.578 -22.266 -21.562 1 89.44 303 ILE A N 1
ATOM 2277 C CA . ILE A 1 303 ? 24.953 -21.609 -22.812 1 89.44 303 ILE A CA 1
ATOM 2278 C C . ILE A 1 303 ? 26.25 -22.203 -23.328 1 89.44 303 ILE A C 1
ATOM 2280 O O . ILE A 1 303 ? 26.656 -21.938 -24.469 1 89.44 303 ILE A O 1
ATOM 2284 N N . GLY A 1 304 ? 26.906 -23.078 -22.609 1 83.19 304 GLY A N 1
ATOM 2285 C CA . GLY A 1 304 ? 28.109 -23.766 -23.047 1 83.19 304 GLY A CA 1
ATOM 2286 C C . GLY A 1 304 ? 29.344 -22.891 -23 1 83.19 304 GLY A C 1
ATOM 2287 O O . GLY A 1 304 ? 30.234 -23.016 -23.844 1 83.19 304 GLY A O 1
ATOM 2288 N N . GLY A 1 305 ? 29.703 -22.172 -21.938 1 79.38 305 GLY A N 1
ATOM 2289 C CA . GLY A 1 305 ? 30.906 -21.344 -21.875 1 79.38 305 GLY A CA 1
ATOM 2290 C C . GLY A 1 305 ? 31.047 -20.609 -20.562 1 79.38 305 GLY A C 1
ATOM 2291 O O . GLY A 1 305 ? 30.297 -20.859 -19.609 1 79.38 305 GLY A O 1
ATOM 2292 N N . VAL A 1 306 ? 32.188 -19.859 -20.625 1 79.5 306 VAL A N 1
ATOM 2293 C CA . VAL A 1 306 ? 32.438 -19.031 -19.453 1 79.5 306 VAL A CA 1
ATOM 2294 C C . VAL A 1 306 ? 31.641 -17.734 -19.531 1 79.5 306 VAL A C 1
ATOM 2296 O O . VAL A 1 306 ? 31.5 -17.156 -20.609 1 79.5 306 VAL A O 1
ATOM 2299 N N . THR A 1 307 ? 30.938 -17.406 -18.406 1 84.81 307 THR A N 1
ATOM 2300 C CA . THR A 1 307 ? 30.172 -16.172 -18.359 1 84.81 307 THR A CA 1
ATOM 2301 C C . THR A 1 307 ? 30.641 -15.273 -17.219 1 84.81 307 THR A C 1
ATOM 2303 O O . THR A 1 307 ? 30.766 -15.719 -16.078 1 84.81 307 THR A O 1
ATOM 2306 N N . ARG A 1 308 ? 31.078 -14.078 -17.547 1 89.44 308 ARG A N 1
ATOM 2307 C CA . ARG A 1 308 ? 31.469 -13.078 -16.562 1 89.44 308 ARG A CA 1
ATOM 2308 C C . ARG A 1 308 ? 30.562 -11.859 -16.625 1 89.44 308 ARG A C 1
ATOM 2310 O O . ARG A 1 308 ? 30 -11.555 -17.672 1 89.44 308 ARG A O 1
ATOM 2317 N N . PHE A 1 309 ? 30.484 -11.227 -15.391 1 91.5 309 PHE A N 1
ATOM 2318 C CA . PHE A 1 309 ? 29.641 -10.023 -15.32 1 91.5 309 PHE A CA 1
ATOM 2319 C C . PHE A 1 309 ? 30.469 -8.82 -14.875 1 91.5 309 PHE A C 1
ATOM 2321 O O . PHE A 1 309 ? 31.328 -8.938 -13.992 1 91.5 309 PHE A O 1
ATOM 2328 N N . THR A 1 310 ? 30.312 -7.652 -15.523 1 88.94 310 THR A N 1
ATOM 2329 C CA . THR A 1 310 ? 30.984 -6.406 -15.156 1 88.94 310 THR A CA 1
ATOM 2330 C C . THR A 1 310 ? 29.984 -5.262 -15.086 1 88.94 310 THR A C 1
ATOM 2332 O O . THR A 1 310 ? 28.906 -5.324 -15.695 1 88.94 310 THR A O 1
ATOM 2335 N N . SER A 1 311 ? 30.203 -4.281 -14.148 1 86.94 311 SER A N 1
ATOM 2336 C CA . SER A 1 311 ? 29.328 -3.107 -14.031 1 86.94 311 SER A CA 1
ATOM 2337 C C . SER A 1 311 ? 30.109 -1.82 -14.273 1 86.94 311 SER A C 1
ATOM 2339 O O . SER A 1 311 ? 31.344 -1.805 -14.164 1 86.94 311 SER A O 1
ATOM 2341 N N . ALA A 1 312 ? 29.344 -0.654 -14.727 1 69.81 312 ALA A N 1
ATOM 2342 C CA . ALA A 1 312 ? 29.984 0.643 -14.898 1 69.81 312 ALA A CA 1
ATOM 2343 C C . ALA A 1 312 ? 30.625 1.126 -13.602 1 69.81 312 ALA A C 1
ATOM 2345 O O . ALA A 1 312 ? 30 1.025 -12.531 1 69.81 312 ALA A O 1
ATOM 2346 N N . GLY A 1 313 ? 32.062 1.521 -13.578 1 64.31 313 GLY A N 1
ATOM 2347 C CA . GLY A 1 313 ? 32.875 1.993 -12.469 1 64.31 313 GLY A CA 1
ATOM 2348 C C . GLY A 1 313 ? 33.906 0.988 -12.023 1 64.31 313 GLY A C 1
ATOM 2349 O O . GLY A 1 313 ? 34.781 1.299 -11.195 1 64.31 313 GLY A O 1
ATOM 2350 N N . ASP A 1 314 ? 33.688 -0.26 -12.359 1 60.56 314 ASP A N 1
ATOM 2351 C CA . ASP A 1 314 ? 34.75 -1.214 -12.047 1 60.56 314 ASP A CA 1
ATOM 2352 C C . ASP A 1 314 ? 36.031 -0.879 -12.812 1 60.56 314 ASP A C 1
ATOM 2354 O O . ASP A 1 314 ? 37.094 -1.398 -12.492 1 60.56 314 ASP A O 1
ATOM 2358 N N . GLY A 1 315 ? 36.062 -0.096 -13.836 1 45.44 315 GLY A N 1
ATOM 2359 C CA . GLY A 1 315 ? 37.25 0.162 -14.633 1 45.44 315 GLY A CA 1
ATOM 2360 C C . GLY A 1 315 ? 38.25 1.067 -13.93 1 45.44 315 GLY A C 1
ATOM 2361 O O . GLY A 1 315 ? 39.125 1.623 -14.578 1 45.44 315 GLY A O 1
ATOM 2362 N N . THR A 1 316 ? 38.125 1.636 -12.82 1 40.34 316 THR A N 1
ATOM 2363 C CA . THR A 1 316 ? 39.375 2.352 -12.508 1 40.34 316 THR A CA 1
ATOM 2364 C C . THR A 1 316 ? 40.562 1.393 -12.453 1 40.34 316 THR A C 1
ATOM 2366 O O . THR A 1 316 ? 40.562 0.459 -11.648 1 40.34 316 THR A O 1
ATOM 2369 N N . GLY A 1 317 ? 41.219 1.141 -13.602 1 35.5 317 GLY A N 1
ATOM 2370 C CA . GLY A 1 317 ? 42.562 0.65 -13.906 1 35.5 317 GLY A CA 1
ATOM 2371 C C . GLY A 1 317 ? 43.594 1.154 -12.938 1 35.5 317 GLY A C 1
ATOM 2372 O O . GLY A 1 317 ? 43.656 2.344 -12.617 1 35.5 317 GLY A O 1
ATOM 2373 N N . ALA A 1 318 ? 44.344 0.333 -12.102 1 32.47 318 ALA A N 1
ATOM 2374 C CA . ALA A 1 318 ? 45.688 0.51 -11.562 1 32.47 318 ALA A CA 1
ATOM 2375 C C . ALA A 1 318 ? 46.656 0.854 -12.672 1 32.47 318 ALA A C 1
ATOM 2377 O O . ALA A 1 318 ? 46.906 0.045 -13.57 1 32.47 318 ALA A O 1
ATOM 2378 N N . LYS A 1 319 ? 46.781 2.094 -13.094 1 28.55 319 LYS A N 1
ATOM 2379 C CA . LYS A 1 319 ? 48.094 2.494 -13.602 1 28.55 319 LYS A CA 1
ATOM 2380 C C . LYS A 1 319 ? 49.219 1.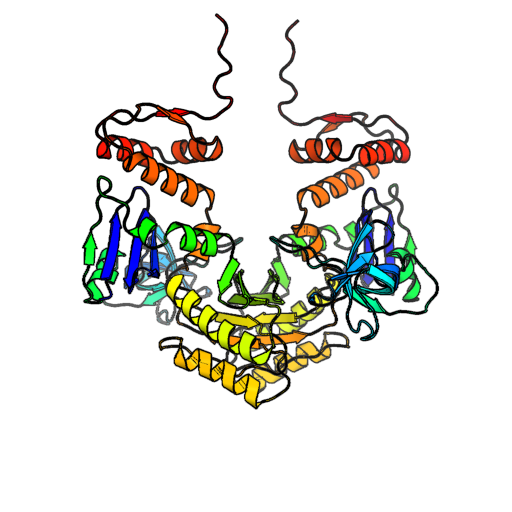785 -12.844 1 28.55 319 LYS A C 1
ATOM 2382 O O . LYS A 1 319 ? 49.406 1.982 -11.641 1 28.55 319 LYS A O 1
ATOM 2387 N N . GLU A 1 320 ? 49.719 0.497 -13.164 1 20.05 320 GLU A N 1
ATOM 2388 C CA . GLU A 1 320 ? 51.156 0.32 -13.117 1 20.05 320 GLU A CA 1
ATOM 2389 C C . GLU A 1 320 ? 51.844 1.24 -14.117 1 20.05 320 GLU A C 1
ATOM 2391 O O . GLU A 1 320 ? 51.375 1.445 -15.227 1 20.05 320 GLU A O 1
ATOM 2396 N N . MET B 1 1 ? -4.301 19.797 31.25 1 88.56 1 MET B N 1
ATOM 2397 C CA . MET B 1 1 ? -4.953 20.547 30.188 1 88.56 1 MET B CA 1
ATOM 2398 C C . MET B 1 1 ? -4.254 20.328 28.844 1 88.56 1 MET B C 1
ATOM 2400 O O . MET B 1 1 ? -3.033 20.172 28.797 1 88.56 1 MET B O 1
ATOM 2404 N N . ALA B 1 2 ? -4.949 20.141 27.797 1 96.44 2 ALA B N 1
ATOM 2405 C CA . ALA B 1 2 ? -4.391 19.938 26.469 1 96.44 2 ALA B CA 1
ATOM 2406 C C . ALA B 1 2 ? -3.73 21.203 25.938 1 96.44 2 ALA B C 1
ATOM 2408 O O . ALA B 1 2 ? -4.234 22.312 26.156 1 96.44 2 ALA B O 1
ATOM 2409 N N . GLU B 1 3 ? -2.58 21.109 25.375 1 98.31 3 GLU B N 1
ATOM 2410 C CA . GLU B 1 3 ? -1.878 22.25 24.797 1 98.31 3 GLU B CA 1
ATOM 2411 C C . GLU B 1 3 ? -1.188 21.859 23.484 1 98.31 3 GLU B C 1
ATOM 2413 O O . GLU B 1 3 ? -0.767 20.719 23.328 1 98.31 3 GLU B O 1
ATOM 2418 N N . TRP B 1 4 ? -1.085 22.844 22.609 1 98.75 4 TRP B N 1
ATOM 2419 C CA . TRP B 1 4 ? -0.299 22.672 21.391 1 98.75 4 TRP B CA 1
ATOM 2420 C C . TRP B 1 4 ? 1.161 23.047 21.641 1 98.75 4 TRP B C 1
ATOM 2422 O O . TRP B 1 4 ? 1.456 24.094 22.203 1 98.75 4 TRP B O 1
ATOM 2432 N N . LEU B 1 5 ? 2.023 22.172 21.266 1 98.69 5 LEU B N 1
ATOM 2433 C CA . LEU B 1 5 ? 3.451 22.438 21.156 1 98.69 5 LEU B CA 1
ATOM 2434 C C . LEU B 1 5 ? 3.854 22.703 19.719 1 98.69 5 LEU B C 1
ATOM 2436 O O . LEU B 1 5 ? 3.459 21.969 18.812 1 98.69 5 LEU B O 1
ATOM 2440 N N . TYR B 1 6 ? 4.566 23.781 19.453 1 98.38 6 TYR B N 1
ATOM 2441 C CA . TYR B 1 6 ? 4.98 24.141 18.109 1 98.38 6 TYR B CA 1
ATOM 2442 C C . TYR B 1 6 ? 6.48 24.422 18.062 1 98.38 6 TYR B C 1
ATOM 2444 O O . TYR B 1 6 ? 7.02 25.125 18.906 1 98.38 6 TYR B O 1
ATOM 2452 N N . GLU B 1 7 ? 7.113 23.891 17.047 1 97.62 7 GLU B N 1
ATOM 2453 C CA . GLU B 1 7 ? 8.531 24.156 16.812 1 97.62 7 GLU B CA 1
ATOM 2454 C C . GLU B 1 7 ? 8.797 24.5 15.344 1 97.62 7 GLU B C 1
ATOM 2456 O O . GLU B 1 7 ? 8.531 23.688 14.461 1 97.62 7 GLU B O 1
ATOM 2461 N N . ALA B 1 8 ? 9.352 25.656 15.172 1 96.06 8 ALA B N 1
ATOM 2462 C CA . ALA B 1 8 ? 9.812 26.047 13.836 1 96.06 8 ALA B CA 1
ATOM 2463 C C . ALA B 1 8 ? 11.188 25.453 13.539 1 96.06 8 ALA B C 1
ATOM 2465 O O . ALA B 1 8 ? 12.156 25.719 14.25 1 96.06 8 ALA B O 1
ATOM 2466 N N . GLY B 1 9 ? 11.195 24.547 12.547 1 95 9 GLY B N 1
ATOM 2467 C CA . GLY B 1 9 ? 12.461 23.938 12.18 1 95 9 GLY B CA 1
ATOM 2468 C C . GLY B 1 9 ? 12.953 24.359 10.812 1 95 9 GLY B C 1
ATOM 2469 O O . GLY B 1 9 ? 12.438 25.328 10.227 1 95 9 GLY B O 1
ATOM 2470 N N . ILE B 1 10 ? 14.086 23.797 10.422 1 96.44 10 ILE B N 1
ATOM 2471 C CA . ILE B 1 10 ? 14.648 24.047 9.102 1 96.44 10 ILE B CA 1
ATOM 2472 C C . ILE B 1 10 ? 14.039 23.078 8.086 1 96.44 10 ILE B C 1
ATOM 2474 O O . ILE B 1 10 ? 14.227 21.859 8.188 1 96.44 10 ILE B O 1
ATOM 2478 N N . GLY B 1 11 ? 13.367 23.641 7.172 1 96.19 11 GLY B N 1
ATOM 2479 C CA . GLY B 1 11 ? 12.742 22.828 6.141 1 96.19 11 GLY B CA 1
ATOM 2480 C C . GLY B 1 11 ? 11.398 22.25 6.562 1 96.19 11 GLY B C 1
ATOM 2481 O O . GLY B 1 11 ? 10.688 21.656 5.75 1 96.19 11 GLY B O 1
ATOM 2482 N N . GLU B 1 12 ? 11.062 22.375 7.832 1 96.69 12 GLU B N 1
ATOM 2483 C CA . GLU B 1 12 ? 9.805 21.828 8.312 1 96.69 12 GLU B CA 1
ATOM 2484 C C . GLU B 1 12 ? 9.414 22.438 9.656 1 96.69 12 GLU B C 1
ATOM 2486 O O . GLU B 1 12 ? 10.273 22.703 10.492 1 96.69 12 GLU B O 1
ATOM 2491 N N . ASN B 1 13 ? 8.172 22.688 9.852 1 97.62 13 ASN B N 1
ATOM 2492 C CA . ASN B 1 13 ? 7.582 22.984 11.148 1 97.62 13 ASN B CA 1
ATOM 2493 C C . ASN B 1 13 ? 6.812 21.797 11.703 1 97.62 13 ASN B C 1
ATOM 2495 O O . ASN B 1 13 ? 6.168 21.062 10.953 1 97.62 13 ASN B O 1
ATOM 2499 N N . ARG B 1 14 ? 6.938 21.609 13.008 1 97.81 14 ARG B N 1
ATOM 2500 C CA . ARG B 1 14 ? 6.211 20.5 13.617 1 97.81 14 ARG B CA 1
ATOM 2501 C C . ARG B 1 14 ? 5.367 20.984 14.789 1 97.81 14 ARG B C 1
ATOM 2503 O O . ARG B 1 14 ? 5.723 21.953 15.461 1 97.81 14 ARG B O 1
ATOM 2510 N N . ALA B 1 15 ? 4.305 20.344 14.969 1 98.69 15 ALA B N 1
ATOM 2511 C CA . ALA B 1 15 ? 3.406 20.656 16.078 1 98.69 15 ALA B CA 1
ATOM 2512 C C . ALA B 1 15 ? 2.693 19.406 16.578 1 98.69 15 ALA B C 1
ATOM 2514 O O . ALA B 1 15 ? 2.498 18.438 15.82 1 98.69 15 ALA B O 1
ATOM 2515 N N . ALA B 1 16 ? 2.332 19.438 17.844 1 98.88 16 ALA B N 1
ATOM 2516 C CA . ALA B 1 16 ? 1.562 18.328 18.422 1 98.88 16 ALA B CA 1
ATOM 2517 C C . ALA B 1 16 ? 0.599 18.828 19.484 1 98.88 16 ALA B C 1
ATOM 2519 O O . ALA B 1 16 ? 0.944 19.719 20.281 1 98.88 16 ALA B O 1
ATOM 2520 N N . LEU B 1 17 ? -0.571 18.375 19.469 1 98.88 17 LEU B N 1
ATOM 2521 C CA . LEU B 1 17 ? -1.479 18.531 20.594 1 98.88 17 LEU B CA 1
ATOM 2522 C C . LEU B 1 17 ? -1.188 17.5 21.672 1 98.88 17 LEU B C 1
ATOM 2524 O O . LEU B 1 17 ? -1.306 16.297 21.438 1 98.88 17 LEU B O 1
ATOM 2528 N N . VAL B 1 18 ? -0.796 18 22.828 1 98.62 18 VAL B N 1
ATOM 2529 C CA . VAL B 1 18 ? -0.393 17.094 23.906 1 98.62 18 VAL B CA 1
ATOM 2530 C C . VAL B 1 18 ? -1.379 17.203 25.078 1 98.62 18 VAL B C 1
ATOM 2532 O O . VAL B 1 18 ? -1.758 18.312 25.469 1 98.62 18 VAL B O 1
ATOM 2535 N N . ALA B 1 19 ? -1.846 16.109 25.5 1 97.19 19 ALA B N 1
ATOM 2536 C CA . ALA B 1 19 ? -2.668 15.992 26.703 1 97.19 19 ALA B CA 1
ATOM 2537 C C . ALA B 1 19 ? -2.234 14.805 27.547 1 97.19 19 ALA B C 1
ATOM 2539 O O . ALA B 1 19 ? -2.031 13.703 27.031 1 97.19 19 ALA B O 1
ATOM 2540 N N . ARG B 1 20 ? -2.104 15 28.875 1 94.69 20 ARG B N 1
ATOM 2541 C CA . ARG B 1 20 ? -1.695 13.969 29.828 1 94.69 20 ARG B CA 1
ATOM 2542 C C . ARG B 1 20 ? -0.392 13.305 29.391 1 94.69 20 ARG B C 1
ATOM 2544 O O . ARG B 1 20 ? -0.276 12.078 29.406 1 94.69 20 ARG B O 1
ATOM 2551 N N . GLY B 1 21 ? 0.428 14.039 28.797 1 94.5 21 GLY B N 1
ATOM 2552 C CA . GLY B 1 21 ? 1.792 13.617 28.531 1 94.5 21 GLY B CA 1
ATOM 2553 C C . GLY B 1 21 ? 1.927 12.859 27.219 1 94.5 21 GLY B C 1
ATOM 2554 O O . GLY B 1 21 ? 3.006 12.359 26.891 1 94.5 21 GLY B O 1
ATOM 2555 N N . SER B 1 22 ? 0.831 12.805 26.469 1 96.75 22 SER B N 1
ATOM 2556 C CA . SER B 1 22 ? 0.896 12.047 25.219 1 96.75 22 SER B CA 1
ATOM 2557 C C . SER B 1 22 ? 0.407 12.883 24.047 1 96.75 22 SER B C 1
ATOM 2559 O O . SER B 1 22 ? -0.391 13.805 24.219 1 96.75 22 SER B O 1
ATOM 2561 N N . ILE B 1 23 ? 0.896 12.531 22.906 1 98.69 23 ILE B N 1
ATOM 2562 C CA . ILE B 1 23 ? 0.517 13.242 21.688 1 98.69 23 ILE B CA 1
ATOM 2563 C C . ILE B 1 23 ? -0.815 12.711 21.172 1 98.69 23 ILE B C 1
ATOM 2565 O O . ILE B 1 23 ? -0.938 11.516 20.875 1 98.69 23 ILE B O 1
ATOM 2569 N N . TRP B 1 24 ? -1.734 13.617 20.984 1 98.31 24 TRP B N 1
ATOM 2570 C CA . TRP B 1 24 ? -3.049 13.266 20.453 1 98.31 24 TRP B CA 1
ATOM 2571 C C . TRP B 1 24 ? -3.135 13.586 18.969 1 98.31 24 TRP B C 1
ATOM 2573 O O . TRP B 1 24 ? -3.83 12.891 18.219 1 98.31 24 TRP B O 1
ATOM 2583 N N . LYS B 1 25 ? -2.543 14.672 18.562 1 98.62 25 LYS B N 1
ATOM 2584 C CA . LYS B 1 25 ? -2.416 15.086 17.172 1 98.62 25 LYS B CA 1
ATOM 2585 C C . LYS B 1 25 ? -0.99 15.531 16.859 1 98.62 25 LYS B C 1
ATOM 2587 O O . LYS B 1 25 ? -0.376 16.266 17.641 1 98.62 25 LYS B O 1
ATOM 2592 N N . ALA B 1 26 ? -0.478 15.039 15.805 1 98.88 26 ALA B N 1
ATOM 2593 C CA . ALA B 1 26 ? 0.828 15.469 15.305 1 98.88 26 ALA B CA 1
ATOM 2594 C C . ALA B 1 26 ? 0.724 16.016 13.883 1 98.88 26 ALA B C 1
ATOM 2596 O O . ALA B 1 26 ? 0.024 15.438 13.047 1 98.88 26 ALA B O 1
ATOM 2597 N N . ARG B 1 27 ? 1.391 17.156 13.625 1 98.56 27 ARG B N 1
ATOM 2598 C CA . ARG B 1 27 ? 1.346 17.812 12.328 1 98.56 27 ARG B CA 1
ATOM 2599 C C . ARG B 1 27 ? 2.74 18.234 11.883 1 98.56 27 ARG B C 1
ATOM 2601 O O . ARG B 1 27 ? 3.574 18.609 12.711 1 98.56 27 ARG B O 1
ATOM 2608 N N . ILE B 1 28 ? 2.936 18.125 10.609 1 98.25 28 ILE B N 1
ATOM 2609 C CA . ILE B 1 28 ? 4.152 18.625 9.977 1 98.25 28 ILE B CA 1
ATOM 2610 C C . ILE B 1 28 ? 3.789 19.516 8.789 1 98.25 28 ILE B C 1
ATOM 2612 O O . ILE B 1 28 ? 2.883 19.188 8.023 1 98.25 28 ILE B O 1
ATOM 2616 N N . GLU B 1 29 ? 4.371 20.594 8.711 1 97.75 29 GLU B N 1
ATOM 2617 C CA . GLU B 1 29 ? 4.293 21.469 7.535 1 97.75 29 GLU B CA 1
ATOM 2618 C C . GLU B 1 29 ? 5.668 21.656 6.902 1 97.75 29 GLU B C 1
ATOM 2620 O O . GLU B 1 29 ? 6.574 22.203 7.531 1 97.75 29 GLU B O 1
ATOM 2625 N N . LEU B 1 30 ? 5.801 21.219 5.691 1 96.62 30 LEU B N 1
ATOM 2626 C CA . LEU B 1 30 ? 7.074 21.328 4.988 1 96.62 30 LEU B CA 1
ATOM 2627 C C . LEU B 1 30 ? 7.238 22.734 4.387 1 96.62 30 LEU B C 1
ATOM 2629 O O . LEU B 1 30 ? 6.254 23.359 3.984 1 96.62 30 LEU B O 1
ATOM 2633 N N . GLU B 1 31 ? 8.508 23.047 4.383 1 92.62 31 GLU B N 1
ATOM 2634 C CA . GLU B 1 31 ? 8.836 24.266 3.67 1 92.62 31 GLU B CA 1
ATOM 2635 C C . GLU B 1 31 ? 8.438 24.188 2.199 1 92.62 31 GLU B C 1
ATOM 2637 O O . GLU B 1 31 ? 8.688 23.172 1.547 1 92.62 31 GLU B O 1
ATOM 2642 N N . GLY B 1 32 ? 7.715 25.219 1.752 1 84.62 32 GLY B N 1
ATOM 2643 C CA . GLY B 1 32 ? 7.359 25.25 0.342 1 84.62 32 GLY B CA 1
ATOM 2644 C C . GLY B 1 32 ? 6.051 24.547 0.038 1 84.62 32 GLY B C 1
ATOM 2645 O O . GLY B 1 32 ? 5.703 24.344 -1.128 1 84.62 32 GLY B O 1
ATOM 2646 N N . THR B 1 33 ? 5.453 24.078 1.081 1 85.25 33 THR B N 1
ATOM 2647 C CA . THR B 1 33 ? 4.121 23.516 0.864 1 85.25 33 THR B CA 1
ATOM 2648 C C . THR B 1 33 ? 3.193 24.562 0.241 1 85.25 33 THR B C 1
ATOM 2650 O O . THR B 1 33 ? 2.762 25.5 0.914 1 85.25 33 THR B O 1
ATOM 2653 N N . ARG B 1 34 ? 2.994 24.578 -1.075 1 88.75 34 ARG B N 1
ATOM 2654 C CA . ARG B 1 34 ? 2.088 25.453 -1.81 1 88.75 34 ARG B CA 1
ATOM 2655 C C . ARG B 1 34 ? 1.405 24.719 -2.949 1 88.75 34 ARG B C 1
ATOM 2657 O O . ARG B 1 34 ? 1.985 23.797 -3.529 1 88.75 34 ARG B O 1
ATOM 2664 N N . PRO B 1 35 ? 0.183 25.094 -3.186 1 96.25 35 PRO B N 1
ATOM 2665 C CA . PRO B 1 35 ? -0.677 26.016 -2.438 1 96.25 35 PRO B CA 1
ATOM 2666 C C . PRO B 1 35 ? -1.302 25.359 -1.203 1 96.25 35 PRO B C 1
ATOM 2668 O O . PRO B 1 35 ? -1.577 24.156 -1.205 1 96.25 35 PRO B O 1
ATOM 2671 N N . ARG B 1 36 ? -1.499 26.188 -0.149 1 97.38 36 ARG B N 1
ATOM 2672 C CA . ARG B 1 36 ? -2.143 25.703 1.065 1 97.38 36 ARG B CA 1
ATOM 2673 C C . ARG B 1 36 ? -3.66 25.719 0.926 1 97.38 36 ARG B C 1
ATOM 2675 O O . ARG B 1 36 ? -4.215 26.547 0.197 1 97.38 36 ARG B O 1
ATOM 2682 N N . VAL B 1 37 ? -4.234 24.812 1.639 1 97.69 37 VAL B N 1
ATOM 2683 C CA . VAL B 1 37 ? -5.691 24.844 1.727 1 97.69 37 VAL B CA 1
ATOM 2684 C C . VAL B 1 37 ? -6.145 26.188 2.27 1 97.69 37 VAL B C 1
ATOM 2686 O O . VAL B 1 37 ? -5.582 26.703 3.244 1 97.69 37 VAL B O 1
ATOM 2689 N N . GLY B 1 38 ? -7.113 26.75 1.646 1 97.56 38 GLY B N 1
ATOM 2690 C CA . GLY B 1 38 ? -7.609 28.062 2.043 1 97.56 38 GLY B CA 1
ATOM 2691 C C . GLY B 1 38 ? -7.016 29.203 1.229 1 97.56 38 GLY B C 1
ATOM 2692 O O . GLY B 1 38 ? -7.508 30.328 1.284 1 97.56 38 GLY B O 1
ATOM 2693 N N . ALA B 1 39 ? -5.984 28.922 0.494 1 98 39 ALA B N 1
ATOM 2694 C CA . ALA B 1 39 ? -5.402 29.953 -0.372 1 98 39 ALA B CA 1
ATOM 2695 C C . ALA B 1 39 ? -6.371 30.344 -1.481 1 98 39 ALA B C 1
ATOM 2697 O O . ALA B 1 39 ? -7.105 29.5 -2.004 1 98 39 ALA B O 1
ATOM 2698 N N . VAL B 1 40 ? -6.418 31.562 -1.739 1 98.38 40 VAL B N 1
ATOM 2699 C CA . VAL B 1 40 ? -7.152 32.094 -2.875 1 98.38 40 VAL B CA 1
ATOM 2700 C C . VAL B 1 40 ? -6.172 32.656 -3.906 1 98.38 40 VAL B C 1
ATOM 2702 O O . VAL B 1 40 ? -5.395 33.562 -3.604 1 98.38 40 VAL B O 1
ATOM 2705 N N . LEU B 1 41 ? -6.23 32.094 -5.145 1 98.06 41 LEU B N 1
ATOM 2706 C CA . LEU B 1 41 ? -5.223 32.406 -6.156 1 98.06 41 LEU B CA 1
ATOM 2707 C C . LEU B 1 41 ? -5.871 32.688 -7.504 1 98.06 41 LEU B C 1
ATOM 2709 O O . LEU B 1 41 ? -6.938 32.125 -7.812 1 98.06 41 LEU B O 1
ATOM 2713 N N . ASP B 1 42 ? -5.195 33.5 -8.219 1 97.69 42 ASP B N 1
ATOM 2714 C CA . ASP B 1 42 ? -5.574 33.625 -9.625 1 97.69 42 ASP B CA 1
ATOM 2715 C C . ASP B 1 42 ? -5.055 32.469 -10.438 1 97.69 42 ASP B C 1
ATOM 2717 O O . ASP B 1 42 ? -4.012 31.875 -10.117 1 97.69 42 ASP B O 1
ATOM 2721 N N . ALA B 1 43 ? -5.867 32.094 -11.438 1 97.56 43 ALA B N 1
ATOM 2722 C CA . ALA B 1 43 ? -5.531 30.938 -12.266 1 97.56 43 ALA B CA 1
ATOM 2723 C C . ALA B 1 43 ? -6.059 31.109 -13.688 1 97.56 43 ALA B C 1
ATOM 2725 O O . ALA B 1 43 ? -6.73 32.094 -13.992 1 97.56 43 ALA B O 1
ATOM 2726 N N . ARG B 1 44 ? -5.578 30.219 -14.531 1 97.12 44 ARG B N 1
ATOM 2727 C CA . ARG B 1 44 ? -6.066 30.141 -15.906 1 97.12 44 ARG B CA 1
ATOM 2728 C C . ARG B 1 44 ? -6.52 28.734 -16.25 1 97.12 44 ARG B C 1
ATOM 2730 O O . ARG B 1 44 ? -5.855 27.75 -15.898 1 97.12 44 ARG B O 1
ATOM 2737 N N . LEU B 1 45 ? -7.629 28.688 -16.953 1 96.44 45 LEU B N 1
ATOM 2738 C CA . LEU B 1 45 ? -8.125 27.391 -17.391 1 96.44 45 LEU B CA 1
ATOM 2739 C C . LEU B 1 45 ? -7.254 26.828 -18.516 1 96.44 45 LEU B C 1
ATOM 2741 O O . LEU B 1 45 ? -7.09 27.469 -19.562 1 96.44 45 LEU B O 1
ATOM 2745 N N . VAL B 1 46 ? -6.688 25.703 -18.297 1 96.19 46 VAL B N 1
ATOM 2746 C CA . VAL B 1 46 ? -5.773 25.094 -19.25 1 96.19 46 VAL B CA 1
ATOM 2747 C C . VAL B 1 46 ? -6.52 24.062 -20.094 1 96.19 46 VAL B C 1
ATOM 2749 O O . VAL B 1 46 ? -6.328 23.984 -21.312 1 96.19 46 VAL B O 1
ATOM 2752 N N . ASP B 1 47 ? -7.273 23.266 -19.484 1 93.31 47 ASP B N 1
ATOM 2753 C CA . ASP B 1 47 ? -8.055 22.203 -20.141 1 93.31 47 ASP B CA 1
ATOM 2754 C C . ASP B 1 47 ? -9.438 22.078 -19.5 1 93.31 47 ASP B C 1
ATOM 2756 O O . ASP B 1 47 ? -9.562 21.594 -18.375 1 93.31 47 ASP B O 1
ATOM 2760 N N . LYS B 1 48 ? -10.398 22.406 -20.25 1 89 48 LYS B N 1
ATOM 2761 C CA . LYS B 1 48 ? -11.758 22.438 -19.719 1 89 48 LYS B CA 1
ATOM 2762 C C . LYS B 1 48 ? -12.273 21.016 -19.469 1 89 48 LYS B C 1
ATOM 2764 O O . LYS B 1 48 ? -12.891 20.75 -18.438 1 89 48 LYS B O 1
ATOM 2769 N N . ALA B 1 49 ? -11.977 20.203 -20.391 1 84.38 49 ALA B N 1
ATOM 2770 C CA . ALA B 1 49 ? -12.453 18.812 -20.266 1 84.38 49 ALA B CA 1
ATOM 2771 C C . ALA B 1 49 ? -11.82 18.125 -19.062 1 84.38 49 ALA B C 1
ATOM 2773 O O . ALA B 1 49 ? -12.492 17.391 -18.344 1 84.38 49 ALA B O 1
ATOM 2774 N N . ALA B 1 50 ? -10.625 18.5 -18.75 1 87.38 50 ALA B N 1
ATOM 2775 C CA . ALA B 1 50 ? -9.898 17.859 -17.656 1 87.38 50 ALA B CA 1
ATOM 2776 C C . ALA B 1 50 ? -10.055 18.672 -16.375 1 87.38 50 ALA B C 1
ATOM 2778 O O . ALA B 1 50 ? -9.578 18.25 -15.312 1 87.38 50 ALA B O 1
ATOM 2779 N N . LYS B 1 51 ? -10.656 19.859 -16.5 1 91.5 51 LYS B N 1
ATOM 2780 C CA . LYS B 1 51 ? -10.828 20.781 -15.367 1 91.5 51 LYS B CA 1
ATOM 2781 C C . LYS B 1 51 ? -9.477 21.203 -14.797 1 91.5 51 LYS B C 1
ATOM 2783 O O . LYS B 1 51 ? -9.328 21.359 -13.586 1 91.5 51 LYS B O 1
ATOM 2788 N N . LEU B 1 52 ? -8.547 21.234 -15.664 1 95.5 52 LEU B N 1
ATOM 2789 C CA . LEU B 1 52 ? -7.172 21.547 -15.281 1 95.5 52 LEU B CA 1
ATOM 2790 C C . LEU B 1 52 ? -6.93 23.047 -15.344 1 95.5 52 LEU B C 1
ATOM 2792 O O . LEU B 1 52 ? -7.266 23.703 -16.344 1 95.5 52 LEU B O 1
ATOM 2796 N N . ILE B 1 53 ? -6.309 23.609 -14.297 1 97.31 53 ILE B N 1
ATOM 2797 C CA . ILE B 1 53 ? -5.996 25.047 -14.258 1 97.31 53 ILE B CA 1
ATOM 2798 C C . ILE B 1 53 ? -4.516 25.234 -13.938 1 97.31 53 ILE B C 1
ATOM 2800 O O . ILE B 1 53 ? -3.904 24.391 -13.273 1 97.31 53 ILE B O 1
ATOM 2804 N N . ALA B 1 54 ? -4.047 26.312 -14.422 1 97.94 54 ALA B N 1
ATOM 2805 C CA . ALA B 1 54 ? -2.709 26.766 -14.062 1 97.94 54 ALA B CA 1
ATOM 2806 C C . ALA B 1 54 ? -2.766 27.875 -13.023 1 97.94 54 ALA B C 1
ATOM 2808 O O . ALA B 1 54 ? -3.48 28.859 -13.203 1 97.94 54 ALA B O 1
ATOM 2809 N N . LEU B 1 55 ? -2.146 27.734 -11.906 1 97.31 55 LEU B N 1
ATOM 2810 C CA . LEU B 1 55 ? -2.188 28.688 -10.812 1 97.31 55 LEU B CA 1
ATOM 2811 C C . LEU B 1 55 ? -1.167 29.812 -11.023 1 97.31 55 LEU B C 1
ATOM 2813 O O . LEU B 1 55 ? -0.055 29.547 -11.492 1 97.31 55 LEU B O 1
ATOM 2817 N N . ASP B 1 56 ? -1.628 30.906 -10.5 1 89.69 56 ASP B N 1
ATOM 2818 C CA . ASP B 1 56 ? -0.674 32 -10.5 1 89.69 56 ASP B CA 1
ATOM 2819 C C . ASP B 1 56 ? 0.447 31.781 -9.492 1 89.69 56 ASP B C 1
ATOM 2821 O O . ASP B 1 56 ? 0.189 31.375 -8.352 1 89.69 56 ASP B O 1
ATOM 2825 N N . GLY B 1 57 ? 1.66 31.719 -9.727 1 87.25 57 GLY B N 1
ATOM 2826 C CA . GLY B 1 57 ? 2.814 31.391 -8.898 1 87.25 57 GLY B CA 1
ATOM 2827 C C . GLY B 1 57 ? 3.475 30.078 -9.273 1 87.25 57 GLY B C 1
ATOM 2828 O O . GLY B 1 57 ? 4.508 29.719 -8.711 1 87.25 57 GLY B O 1
ATOM 2829 N N . GLY B 1 58 ? 2.621 29.438 -10.031 1 90.25 58 GLY B N 1
ATOM 2830 C CA . GLY B 1 58 ? 3.225 28.203 -10.539 1 90.25 58 GLY B CA 1
ATOM 2831 C C . GLY B 1 58 ? 2.473 26.953 -10.141 1 90.25 58 GLY B C 1
ATOM 2832 O O . GLY B 1 58 ? 1.849 26.922 -9.07 1 90.25 58 GLY B O 1
ATOM 2833 N N . GLY B 1 59 ? 2.471 26.016 -11 1 93.81 59 GLY B N 1
ATOM 2834 C CA . GLY B 1 59 ? 1.845 24.734 -10.734 1 93.81 59 GLY B CA 1
ATOM 2835 C C . GLY B 1 59 ? 0.454 24.609 -11.328 1 93.81 59 GLY B C 1
ATOM 2836 O O . GLY B 1 59 ? -0.014 25.531 -12.016 1 93.81 59 GLY B O 1
ATOM 2837 N N . GLU B 1 60 ? -0.143 23.453 -11.156 1 96.31 60 GLU B N 1
ATOM 2838 C CA . GLU B 1 60 ? -1.472 23.141 -11.68 1 96.31 60 GLU B CA 1
ATOM 2839 C C . GLU B 1 60 ? -2.387 22.609 -10.578 1 96.31 60 GLU B C 1
ATOM 2841 O O . GLU B 1 60 ? -1.915 22.172 -9.531 1 96.31 60 GLU B O 1
ATOM 2846 N N . ALA B 1 61 ? -3.639 22.719 -10.789 1 97.25 61 ALA B N 1
ATOM 2847 C CA . ALA B 1 61 ? -4.668 22.188 -9.898 1 97.25 61 ALA B CA 1
ATOM 2848 C C . ALA B 1 61 ? -5.902 21.75 -10.68 1 97.25 61 ALA B C 1
ATOM 2850 O O . ALA B 1 61 ? -6.051 22.094 -11.852 1 97.25 61 ALA B O 1
ATOM 2851 N N . LEU B 1 62 ? -6.613 20.953 -10.086 1 95.56 62 LEU B N 1
ATOM 2852 C CA . LEU B 1 62 ? -7.922 20.609 -10.633 1 95.56 62 LEU B CA 1
ATOM 2853 C C . LEU B 1 62 ? -9.008 21.5 -10.055 1 95.56 62 LEU B C 1
ATOM 2855 O O . LEU B 1 62 ? -9.07 21.703 -8.844 1 95.56 62 LEU B O 1
ATOM 2859 N N . CYS B 1 63 ? -9.836 22 -10.883 1 95.75 63 CYS B N 1
ATOM 2860 C CA . CYS B 1 63 ? -10.867 22.938 -10.43 1 95.75 63 CYS B CA 1
ATOM 2861 C C . CYS B 1 63 ? -12.258 22.375 -10.695 1 95.75 63 CYS B C 1
ATOM 2863 O O . CYS B 1 63 ? -12.672 22.234 -11.852 1 95.75 63 CYS B O 1
ATOM 2865 N N . ASP B 1 64 ? -12.914 22.156 -9.594 1 89.12 64 ASP B N 1
ATOM 2866 C CA . ASP B 1 64 ? -14.297 21.688 -9.703 1 89.12 64 ASP B CA 1
ATOM 2867 C C . ASP B 1 64 ? -15.25 22.859 -9.906 1 89.12 64 ASP B C 1
ATOM 2869 O O . ASP B 1 64 ? -14.992 23.969 -9.438 1 89.12 64 ASP B O 1
ATOM 2873 N N . HIS B 1 65 ? -16.312 22.656 -10.68 1 88.81 65 HIS B N 1
ATOM 2874 C CA . HIS B 1 65 ? -17.422 23.609 -10.836 1 88.81 65 HIS B CA 1
ATOM 2875 C C . HIS B 1 65 ? -16.984 24.828 -11.656 1 88.81 65 HIS B C 1
ATOM 2877 O O . HIS B 1 65 ? -17.344 25.953 -11.328 1 88.81 65 HIS B O 1
ATOM 2883 N N . VAL B 1 66 ? -16.172 24.562 -12.609 1 87.75 66 VAL B N 1
ATOM 2884 C CA . VAL B 1 66 ? -15.805 25.656 -13.516 1 87.75 66 VAL B CA 1
ATOM 2885 C C . VAL B 1 66 ? -17.047 26.156 -14.234 1 87.75 66 VAL B C 1
ATOM 2887 O O . VAL B 1 66 ? -17.859 25.375 -14.742 1 87.75 66 VAL B O 1
ATOM 2890 N N . PRO B 1 67 ? -17.188 27.453 -14.227 1 85.69 67 PRO B N 1
ATOM 2891 C CA . PRO B 1 67 ? -18.344 28 -14.922 1 85.69 67 PRO B CA 1
ATOM 2892 C C . PRO B 1 67 ? -18.438 27.531 -16.375 1 85.69 67 PRO B C 1
ATOM 2894 O O . PRO B 1 67 ? -17.422 27.438 -17.062 1 85.69 67 PRO B O 1
ATOM 2897 N N . LYS B 1 68 ? -19.594 27.266 -16.922 1 84.25 68 LYS B N 1
ATOM 2898 C CA . LYS B 1 68 ? -19.828 26.719 -18.266 1 84.25 68 LYS B CA 1
ATOM 2899 C C . LYS B 1 68 ? -19.391 27.719 -19.344 1 84.25 68 LYS B C 1
ATOM 2901 O O . LYS B 1 68 ? -18.906 27.312 -20.391 1 84.25 68 LYS B O 1
ATOM 2906 N N . ALA B 1 69 ? -19.531 28.953 -19 1 87.69 69 ALA B N 1
ATOM 2907 C CA . ALA B 1 69 ? -19.312 30 -20 1 87.69 69 ALA B CA 1
ATOM 2908 C C . ALA B 1 69 ? -17.828 30.297 -20.172 1 87.69 69 ALA B C 1
ATOM 2910 O O . ALA B 1 69 ? -17.422 30.953 -21.141 1 87.69 69 ALA B O 1
ATOM 2911 N N . ILE B 1 70 ? -17.078 29.641 -19.328 1 87.06 70 ILE B N 1
ATOM 2912 C CA . ILE B 1 70 ? -15.664 30 -19.359 1 87.06 70 ILE B CA 1
ATOM 2913 C C . ILE B 1 70 ? -14.961 29.234 -20.469 1 87.06 70 ILE B C 1
ATOM 2915 O O . ILE B 1 70 ? -15.258 28.062 -20.719 1 87.06 70 ILE B O 1
ATOM 2919 N N . THR B 1 71 ? -14.086 29.922 -21.25 1 90.5 71 THR B N 1
ATOM 2920 C CA . THR B 1 71 ? -13.344 29.297 -22.344 1 90.5 71 THR B CA 1
ATOM 2921 C C . THR B 1 71 ? -11.914 28.984 -21.922 1 90.5 71 THR B C 1
ATOM 2923 O O . THR B 1 71 ? -11.414 29.531 -20.938 1 90.5 71 THR B O 1
ATOM 2926 N N . GLN B 1 72 ? -11.289 28 -22.578 1 90.62 72 GLN B N 1
ATOM 2927 C CA . GLN B 1 72 ? -9.891 27.656 -22.328 1 90.62 72 GLN B CA 1
ATOM 2928 C C . GLN B 1 72 ? -8.992 28.875 -22.453 1 90.62 72 GLN B C 1
ATOM 2930 O O . GLN B 1 72 ? -9.141 29.672 -23.375 1 90.62 72 GLN B O 1
ATOM 2935 N N . GLY B 1 73 ? -8.125 29.062 -21.453 1 92.31 73 GLY B N 1
ATOM 2936 C CA . GLY B 1 73 ? -7.234 30.219 -21.422 1 92.31 73 GLY B CA 1
ATOM 2937 C C . GLY B 1 73 ? -7.758 31.359 -20.578 1 92.31 73 GLY B C 1
ATOM 2938 O O . GLY B 1 73 ? -7.012 32.281 -20.234 1 92.31 73 GLY B O 1
ATOM 2939 N N . ALA B 1 74 ? -8.977 31.328 -20.234 1 94 74 ALA B N 1
ATOM 2940 C CA . ALA B 1 74 ? -9.602 32.406 -19.469 1 94 74 ALA B CA 1
ATOM 2941 C C . ALA B 1 74 ? -9.039 32.469 -18.047 1 94 74 ALA B C 1
ATOM 2943 O O . ALA B 1 74 ? -8.688 31.422 -17.469 1 94 74 ALA B O 1
ATOM 2944 N N . LYS B 1 75 ? -9.016 33.688 -17.531 1 95 75 LYS B N 1
ATOM 2945 C CA . LYS B 1 75 ? -8.594 33.875 -16.141 1 95 75 LYS B CA 1
ATOM 2946 C C . LYS B 1 75 ? -9.75 33.625 -15.18 1 95 75 LYS B C 1
ATOM 2948 O O . LYS B 1 75 ? -10.914 33.906 -15.508 1 95 75 LYS B O 1
ATOM 2953 N N . LEU B 1 76 ? -9.406 33.125 -14.031 1 95.19 76 LEU B N 1
ATOM 2954 C CA . LEU B 1 76 ? -10.367 32.938 -12.945 1 95.19 76 LEU B CA 1
ATOM 2955 C C . LEU B 1 76 ? -9.664 32.938 -11.594 1 95.19 76 LEU B C 1
ATOM 2957 O O . LEU B 1 76 ? -8.453 32.719 -11.523 1 95.19 76 LEU B O 1
ATOM 2961 N N . ARG B 1 77 ? -10.414 33.219 -10.602 1 97.25 77 ARG B N 1
ATOM 2962 C CA . ARG B 1 77 ? -9.93 33.125 -9.227 1 97.25 77 ARG B CA 1
ATOM 2963 C C . ARG B 1 77 ? -10.477 31.875 -8.547 1 97.25 77 ARG B C 1
ATOM 2965 O O . ARG B 1 77 ? -11.648 31.531 -8.711 1 97.25 77 ARG B O 1
ATOM 2972 N N . VAL B 1 78 ? -9.523 31.188 -7.797 1 98.12 78 VAL B N 1
ATOM 2973 C CA . VAL B 1 78 ? -9.938 29.922 -7.203 1 98.12 78 VAL B CA 1
ATOM 2974 C C . VAL B 1 78 ? -9.484 29.859 -5.746 1 98.12 78 VAL B C 1
ATOM 2976 O O . VAL B 1 78 ? -8.547 30.562 -5.348 1 98.12 78 VAL B O 1
ATOM 2979 N N . ARG B 1 79 ? -10.156 29.094 -4.984 1 98.31 79 ARG B N 1
ATOM 2980 C CA . ARG B 1 79 ? -9.766 28.734 -3.625 1 98.31 79 ARG B CA 1
ATOM 2981 C C . ARG B 1 79 ? -9.312 27.281 -3.547 1 98.31 79 ARG B C 1
ATOM 2983 O O . ARG B 1 79 ? -9.992 26.391 -4.039 1 98.31 79 ARG B O 1
ATOM 2990 N N . ILE B 1 80 ? -8.18 27.094 -2.951 1 98 80 ILE B N 1
ATOM 2991 C CA . ILE B 1 80 ? -7.648 25.734 -2.797 1 98 80 ILE B CA 1
ATOM 2992 C C . ILE B 1 80 ? -8.414 25.016 -1.696 1 98 80 ILE B C 1
ATOM 2994 O O . ILE B 1 80 ? -8.508 25.5 -0.568 1 98 80 ILE B O 1
ATOM 2998 N N . VAL B 1 81 ? -8.945 23.828 -2.027 1 98.06 81 VAL B N 1
ATOM 2999 C CA . VAL B 1 81 ? -9.758 23.109 -1.053 1 98.06 81 VAL B CA 1
ATOM 3000 C C . VAL B 1 81 ? -9.07 21.797 -0.665 1 98.06 81 VAL B C 1
ATOM 3002 O O . VAL B 1 81 ? -9.484 21.141 0.289 1 98.06 81 VAL B O 1
ATOM 3005 N N . ARG B 1 82 ? -8.07 21.438 -1.286 1 97.5 82 ARG B N 1
ATOM 3006 C CA . ARG B 1 82 ? -7.207 20.297 -0.961 1 97.5 82 ARG B CA 1
ATOM 3007 C C . ARG B 1 82 ? -5.777 20.547 -1.443 1 97.5 82 ARG B C 1
ATOM 3009 O O . ARG B 1 82 ? -5.566 20.984 -2.576 1 97.5 82 ARG B O 1
ATOM 3016 N N . GLU B 1 83 ? -4.867 20.297 -0.624 1 97.06 83 GLU B N 1
ATOM 3017 C CA . GLU B 1 83 ? -3.463 20.375 -1.012 1 97.06 83 GLU B CA 1
ATOM 3018 C C . GLU B 1 83 ? -3.064 19.188 -1.883 1 97.06 83 GLU B C 1
ATOM 3020 O O . GLU B 1 83 ? -3.814 18.219 -1.996 1 97.06 83 GLU B O 1
ATOM 3025 N N . ALA B 1 84 ? -1.94 19.406 -2.551 1 95 84 ALA B N 1
ATOM 3026 C CA . ALA B 1 84 ? -1.385 18.266 -3.268 1 95 84 ALA B CA 1
ATOM 3027 C C . ALA B 1 84 ? -1.123 17.094 -2.318 1 95 84 ALA B C 1
ATOM 3029 O O . ALA B 1 84 ? -0.656 17.297 -1.195 1 95 84 ALA B O 1
ATOM 3030 N N . ILE B 1 85 ? -1.445 15.914 -2.705 1 94.38 85 ILE B N 1
ATOM 3031 C CA . ILE B 1 85 ? -1.199 14.711 -1.914 1 94.38 85 ILE B CA 1
ATOM 3032 C C . ILE B 1 85 ? -0.141 13.852 -2.598 1 94.38 85 ILE B C 1
ATOM 3034 O O . ILE B 1 85 ? -0.317 13.438 -3.746 1 94.38 85 ILE B O 1
ATOM 3038 N N . PRO B 1 86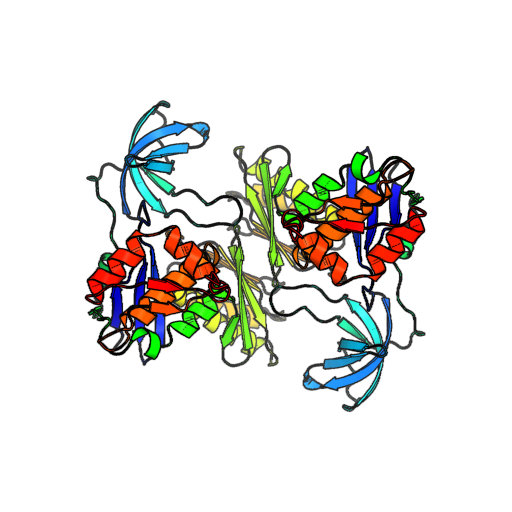 ? 0.93 13.633 -1.867 1 91.81 86 PRO B N 1
ATOM 3039 C CA . PRO B 1 86 ? 1.948 12.766 -2.469 1 91.81 86 PRO B CA 1
ATOM 3040 C C . PRO B 1 86 ? 1.477 11.328 -2.627 1 91.81 86 PRO B C 1
ATOM 3042 O O . PRO B 1 86 ? 0.813 10.789 -1.736 1 91.81 86 PRO B O 1
ATOM 3045 N N . GLU B 1 87 ? 1.64 10.695 -3.799 1 84.81 87 GLU B N 1
ATOM 3046 C CA . GLU B 1 87 ? 1.312 9.305 -4.09 1 84.81 87 GLU B CA 1
ATOM 3047 C C . GLU B 1 87 ? 2.379 8.656 -4.973 1 84.81 87 GLU B C 1
ATOM 3049 O O . GLU B 1 87 ? 3.084 9.352 -5.707 1 84.81 87 GLU B O 1
ATOM 3054 N N . PRO B 1 88 ? 2.49 7.312 -4.684 1 73.19 88 PRO B N 1
ATOM 3055 C CA . PRO B 1 88 ? 3.422 6.652 -5.602 1 73.19 88 PRO B CA 1
ATOM 3056 C C . PRO B 1 88 ? 3.037 6.832 -7.066 1 73.19 88 PRO B C 1
ATOM 3058 O O . PRO B 1 88 ? 1.861 6.703 -7.422 1 73.19 88 PRO B O 1
ATOM 3061 N N . GLY B 1 89 ? 4.047 7.168 -7.922 1 69.06 89 GLY B N 1
ATOM 3062 C CA . GLY B 1 89 ? 3.807 7.395 -9.336 1 69.06 89 GLY B CA 1
ATOM 3063 C C . GLY B 1 89 ? 3.496 8.844 -9.664 1 69.06 89 GLY B C 1
ATOM 3064 O O . GLY B 1 89 ? 4.371 9.586 -10.117 1 69.06 89 GLY B O 1
ATOM 3065 N N . ARG B 1 90 ? 2.201 9.25 -9.469 1 70.44 90 ARG B N 1
ATOM 3066 C CA . ARG B 1 90 ? 1.805 10.625 -9.758 1 70.44 90 ARG B CA 1
ATOM 3067 C C . ARG B 1 90 ? 1.066 11.242 -8.57 1 70.44 90 ARG B C 1
ATOM 3069 O O . ARG B 1 90 ? 0.035 10.719 -8.141 1 70.44 90 ARG B O 1
ATOM 3076 N N . ALA B 1 91 ? 1.593 12.328 -8.148 1 79.81 91 ALA B N 1
ATOM 3077 C CA . ALA B 1 91 ? 0.934 13.055 -7.062 1 79.81 91 ALA B CA 1
ATOM 3078 C C . ALA B 1 91 ? -0.476 13.477 -7.461 1 79.81 91 ALA B C 1
ATOM 3080 O O . ALA B 1 91 ? -0.732 13.781 -8.625 1 79.81 91 ALA B O 1
ATOM 3081 N N . LYS B 1 92 ? -1.332 13.422 -6.531 1 90.19 92 LYS B N 1
ATOM 3082 C CA . LYS B 1 92 ? -2.646 14.031 -6.723 1 90.19 92 LYS B CA 1
ATOM 3083 C C . LYS B 1 92 ? -2.553 15.555 -6.734 1 90.19 92 LYS B C 1
ATOM 3085 O O . LYS B 1 92 ? -2.055 16.156 -5.777 1 90.19 92 LYS B O 1
ATOM 3090 N N . LEU B 1 93 ? -2.982 16.141 -7.734 1 94.06 93 LEU B N 1
ATOM 3091 C CA . LEU B 1 93 ? -2.941 17.594 -7.859 1 94.06 93 LEU B CA 1
ATOM 3092 C C . LEU B 1 93 ? -3.832 18.25 -6.809 1 94.06 93 LEU B C 1
ATOM 3094 O O . LEU B 1 93 ? -4.805 17.656 -6.348 1 94.06 93 LEU B O 1
ATOM 3098 N N . PRO B 1 94 ? -3.434 19.453 -6.457 1 96.69 94 PRO B N 1
ATOM 3099 C CA . PRO B 1 94 ? -4.359 20.188 -5.594 1 96.69 94 PRO B CA 1
ATOM 3100 C C . PRO B 1 94 ? -5.742 20.359 -6.215 1 96.69 94 PRO B C 1
ATOM 3102 O O . PRO B 1 94 ? -5.883 20.312 -7.438 1 96.69 94 PRO B O 1
ATOM 3105 N N . LYS B 1 95 ? -6.688 20.516 -5.375 1 97.19 95 LYS B N 1
ATOM 3106 C CA . LYS B 1 95 ? -8.055 20.781 -5.82 1 97.19 95 LYS B CA 1
ATOM 3107 C C . LYS B 1 95 ? -8.484 22.188 -5.457 1 97.19 95 LYS B C 1
ATOM 3109 O O . LYS B 1 95 ? -8.156 22.688 -4.379 1 97.19 95 LYS B O 1
ATOM 3114 N N . ALA B 1 96 ? -9.227 22.734 -6.391 1 97.88 96 ALA B N 1
ATOM 3115 C CA . ALA B 1 96 ? -9.688 24.109 -6.195 1 97.88 96 ALA B CA 1
ATOM 3116 C C . ALA B 1 96 ? -11.148 24.266 -6.598 1 97.88 96 ALA B C 1
ATOM 3118 O O . ALA B 1 96 ? -11.719 23.391 -7.254 1 97.88 96 ALA B O 1
ATOM 3119 N N . VAL B 1 97 ? -11.734 25.328 -6.098 1 97.69 97 VAL B N 1
ATOM 3120 C CA . VAL B 1 97 ? -13.062 25.75 -6.508 1 97.69 97 VAL B CA 1
ATOM 3121 C C . VAL B 1 97 ? -13.055 27.234 -6.84 1 97.69 97 VAL B C 1
ATOM 3123 O O . VAL B 1 97 ? -12.234 28 -6.309 1 97.69 97 VAL B O 1
ATOM 3126 N N . PRO B 1 98 ? -13.898 27.578 -7.754 1 96.88 98 PRO B N 1
ATOM 3127 C CA . PRO B 1 98 ? -13.969 29.016 -8.023 1 96.88 98 PRO B CA 1
ATOM 3128 C C . PRO B 1 98 ? -14.281 29.844 -6.777 1 96.88 98 PRO B C 1
ATOM 3130 O O . PRO B 1 98 ? -15.023 29.391 -5.906 1 96.88 98 PRO B O 1
ATOM 3133 N N . SER B 1 99 ? -13.695 31.016 -6.789 1 96.75 99 SER B N 1
ATOM 3134 C CA . SER B 1 99 ? -13.891 31.875 -5.633 1 96.75 99 SER B CA 1
ATOM 3135 C C . SER B 1 99 ? -13.82 33.344 -6.027 1 96.75 99 SER B C 1
ATOM 3137 O O . SER B 1 99 ? -13.086 33.719 -6.953 1 96.75 99 SER B O 1
ATOM 3139 N N . ASP B 1 100 ? -14.57 34.219 -5.27 1 94.88 100 ASP B N 1
ATOM 3140 C CA . ASP B 1 100 ? -14.516 35.656 -5.469 1 94.88 100 ASP B CA 1
ATOM 3141 C C . ASP B 1 100 ? -13.82 36.344 -4.293 1 94.88 100 ASP B C 1
ATOM 3143 O O . ASP B 1 100 ? -13.828 37.562 -4.199 1 94.88 100 ASP B O 1
ATOM 3147 N N . GLU B 1 101 ? -13.289 35.562 -3.463 1 97.5 101 GLU B N 1
ATOM 3148 C CA . GLU B 1 101 ? -12.633 36.094 -2.281 1 97.5 101 GLU B CA 1
ATOM 3149 C C . GLU B 1 101 ? -11.328 36.812 -2.65 1 97.5 101 GLU B C 1
ATOM 3151 O O . GLU B 1 101 ? -10.812 36.625 -3.756 1 97.5 101 GLU B O 1
ATOM 3156 N N . GLU B 1 102 ? -10.836 37.656 -1.721 1 97.69 102 GLU B N 1
ATOM 3157 C CA . GLU B 1 102 ? -9.555 38.312 -1.931 1 97.69 102 GLU B CA 1
ATOM 3158 C C . GLU B 1 102 ? -8.398 37.312 -1.884 1 97.69 102 GLU B C 1
ATOM 3160 O O . GLU B 1 102 ? -8.406 36.406 -1.08 1 97.69 102 GLU B O 1
ATOM 3165 N N . PRO B 1 103 ? -7.387 37.531 -2.76 1 96.94 103 PRO B N 1
ATOM 3166 C CA . PRO B 1 103 ? -6.227 36.656 -2.775 1 96.94 103 PRO B CA 1
ATOM 3167 C C . PRO B 1 103 ? -5.574 36.5 -1.403 1 96.94 103 PRO B C 1
ATOM 3169 O O . PRO B 1 103 ? -5.496 37.469 -0.648 1 96.94 103 PRO B O 1
ATOM 3172 N N . THR B 1 104 ? -5.219 35.344 -1.059 1 97.25 104 THR B N 1
ATOM 3173 C CA . THR B 1 104 ? -4.523 35.062 0.189 1 97.25 104 THR B CA 1
ATOM 3174 C C . THR B 1 104 ? -3.693 33.781 0.053 1 97.25 104 THR B C 1
ATOM 3176 O O . THR B 1 104 ? -4 32.906 -0.773 1 97.25 104 THR B O 1
ATOM 3179 N N . ASP B 1 105 ? -2.66 33.594 0.846 1 95.75 105 ASP B N 1
ATOM 3180 C CA . ASP B 1 105 ? -1.769 32.438 0.787 1 95.75 105 ASP B CA 1
ATOM 3181 C C . ASP B 1 105 ? -2.332 31.266 1.588 1 95.75 105 ASP B C 1
ATOM 3183 O O . ASP B 1 105 ? -1.819 30.141 1.509 1 95.75 105 ASP B O 1
ATOM 3187 N N . GLY B 1 106 ? -3.396 31.422 2.287 1 96.56 106 GLY B N 1
ATOM 3188 C CA . GLY B 1 106 ? -3.922 30.359 3.145 1 96.56 106 GLY B CA 1
ATOM 3189 C C . GLY B 1 106 ? -3.211 30.281 4.48 1 96.56 106 GLY B C 1
ATOM 3190 O O . GLY B 1 106 ? -2.088 30.766 4.629 1 96.56 106 GLY B O 1
ATOM 3191 N N . PRO B 1 107 ? -3.793 29.75 5.406 1 97.56 107 PRO B N 1
ATOM 3192 C CA . PRO B 1 107 ? -3.221 29.703 6.754 1 97.56 107 PRO B CA 1
ATOM 3193 C C . PRO B 1 107 ? -2.047 28.734 6.871 1 97.56 107 PRO B C 1
ATOM 3195 O O . PRO B 1 107 ? -2.078 27.656 6.285 1 97.56 107 PRO B O 1
ATOM 3198 N N . THR B 1 108 ? -1.001 29.141 7.613 1 97.62 108 THR B N 1
ATOM 3199 C CA . THR B 1 108 ? 0.113 28.266 7.973 1 97.62 108 THR B CA 1
ATOM 3200 C C . THR B 1 108 ? -0.299 27.281 9.07 1 97.62 108 THR B C 1
ATOM 3202 O O . THR B 1 108 ? -1.404 27.375 9.602 1 97.62 108 THR B O 1
ATOM 3205 N N . LEU B 1 109 ? 0.63 26.312 9.344 1 98.12 109 LEU B N 1
ATOM 3206 C CA . LEU B 1 109 ? 0.395 25.406 10.461 1 98.12 109 LEU B CA 1
ATOM 3207 C C . LEU B 1 109 ? 0.191 26.172 11.758 1 98.12 109 LEU B C 1
ATOM 3209 O O . LEU B 1 109 ? -0.719 25.875 12.531 1 98.12 109 LEU B O 1
ATOM 3213 N N . LEU B 1 110 ? 1.012 27.172 11.992 1 98.12 110 LEU B N 1
ATOM 3214 C CA . LEU B 1 110 ? 0.897 27.969 13.195 1 98.12 110 LEU B CA 1
ATOM 3215 C C . LEU B 1 110 ? -0.454 28.672 13.258 1 98.12 110 LEU B C 1
ATOM 3217 O O . LEU B 1 110 ? -1.092 28.719 14.312 1 98.12 110 LEU B O 1
ATOM 3221 N N . ASP B 1 111 ? -0.891 29.234 12.102 1 98 111 ASP B N 1
ATOM 3222 C CA . ASP B 1 111 ? -2.195 29.875 12.031 1 98 111 ASP B CA 1
ATOM 3223 C C . ASP B 1 111 ? -3.314 28.922 12.414 1 98 111 ASP B C 1
ATOM 3225 O O . ASP B 1 111 ? -4.207 29.266 13.188 1 98 111 ASP B O 1
ATOM 3229 N N . ARG B 1 112 ? -3.27 27.75 11.891 1 97.94 112 ARG B N 1
ATOM 3230 C CA . ARG B 1 112 ? -4.312 26.75 12.102 1 97.94 112 ARG B CA 1
ATOM 3231 C C . ARG B 1 112 ? -4.375 26.328 13.562 1 97.94 112 ARG B C 1
ATOM 3233 O O . ARG B 1 112 ? -5.461 26.156 14.117 1 97.94 112 ARG B O 1
ATOM 3240 N N . ILE B 1 113 ? -3.211 26.141 14.109 1 97.69 113 ILE B N 1
ATOM 3241 C CA . ILE B 1 113 ? -3.125 25.75 15.508 1 97.69 113 ILE B CA 1
ATOM 3242 C C . ILE B 1 113 ? -3.66 26.859 16.406 1 97.69 113 ILE B C 1
ATOM 3244 O O . ILE B 1 113 ? -4.434 26.609 17.328 1 97.69 113 ILE B O 1
ATOM 3248 N N . ALA B 1 114 ? -3.268 28.047 16.125 1 97.62 114 ALA B N 1
ATOM 3249 C CA . ALA B 1 114 ? -3.73 29.188 16.891 1 97.62 114 ALA B CA 1
ATOM 3250 C C . ALA B 1 114 ? -5.25 29.328 16.812 1 97.62 114 ALA B C 1
ATOM 3252 O O . ALA B 1 114 ? -5.895 29.703 17.797 1 97.62 114 ALA B O 1
ATOM 3253 N N . ALA B 1 115 ? -5.773 29 15.734 1 97.44 115 ALA B N 1
ATOM 3254 C CA . ALA B 1 115 ? -7.207 29.156 15.5 1 97.44 115 ALA B CA 1
ATOM 3255 C C . ALA B 1 115 ? -8.016 28.188 16.344 1 97.44 115 ALA B C 1
ATOM 3257 O O . ALA B 1 115 ? -9.227 28.344 16.5 1 97.44 115 ALA B O 1
ATOM 3258 N N . THR B 1 116 ? -7.395 27.109 16.891 1 96.62 116 THR B N 1
ATOM 3259 C CA . THR B 1 116 ? -8.117 26.141 17.688 1 96.62 116 THR B CA 1
ATOM 3260 C C . THR B 1 116 ? -8.539 26.75 19.031 1 96.62 116 THR B C 1
ATOM 3262 O O . THR B 1 116 ? -9.438 26.234 19.688 1 96.62 116 THR B O 1
ATOM 3265 N N . GLY B 1 117 ? -7.844 27.766 19.469 1 97.38 117 GLY B N 1
ATOM 3266 C CA . GLY B 1 117 ? -8.156 28.438 20.719 1 97.38 117 GLY B CA 1
ATOM 3267 C C . GLY B 1 117 ? -7.535 27.766 21.938 1 97.38 117 GLY B C 1
ATOM 3268 O O . GLY B 1 117 ? -7.695 28.219 23.062 1 97.38 117 GLY B O 1
ATOM 3269 N N . LEU B 1 118 ? -6.828 26.672 21.797 1 97.81 118 LEU B N 1
ATOM 3270 C CA . LEU B 1 118 ? -6.152 25.984 22.891 1 97.81 118 LEU B CA 1
ATOM 3271 C C . LEU B 1 118 ? -4.816 26.641 23.203 1 97.81 118 LEU B C 1
ATOM 3273 O O . LEU B 1 118 ? -4.258 27.359 22.375 1 97.81 118 LEU B O 1
ATOM 3277 N N . PRO B 1 119 ? -4.383 26.484 24.422 1 98.25 119 PRO B N 1
ATOM 3278 C CA . PRO B 1 119 ? -3.064 27.031 24.75 1 98.25 119 PRO B CA 1
ATOM 3279 C C . PRO B 1 119 ? -1.979 26.578 23.766 1 98.25 119 PRO B C 1
ATOM 3281 O O . PRO B 1 119 ? -2 25.438 23.297 1 98.25 119 PRO B O 1
ATOM 3284 N N . LEU B 1 120 ? -1.126 27.484 23.422 1 98.12 120 LEU B N 1
ATOM 3285 C CA . LEU B 1 120 ? -0.04 27.234 22.484 1 98.12 120 LEU B CA 1
ATOM 3286 C C . LEU B 1 120 ? 1.308 27.594 23.109 1 98.12 120 LEU B C 1
ATOM 3288 O O . LEU B 1 120 ? 1.491 28.688 23.625 1 98.12 120 LEU B O 1
ATOM 3292 N N . ARG B 1 121 ? 2.217 26.672 23.125 1 97.94 121 ARG B N 1
ATOM 3293 C CA . ARG B 1 121 ? 3.582 26.891 23.594 1 97.94 121 ARG B CA 1
ATOM 3294 C C . ARG B 1 121 ? 4.578 26.812 22.438 1 97.94 121 ARG B C 1
ATOM 3296 O O . ARG B 1 121 ? 4.684 25.766 21.781 1 97.94 121 ARG B O 1
ATOM 3303 N N . MET B 1 122 ? 5.277 27.859 22.219 1 97.5 122 MET B N 1
ATOM 3304 C CA . MET B 1 122 ? 6.355 27.891 21.234 1 97.5 122 MET B CA 1
ATOM 3305 C C . MET B 1 122 ? 7.633 27.297 21.812 1 97.5 122 MET B C 1
ATOM 3307 O O . MET B 1 122 ? 8.086 27.719 22.891 1 97.5 122 MET B O 1
ATOM 3311 N N . LEU B 1 123 ? 8.211 26.359 21.094 1 96.56 123 LEU B N 1
ATOM 3312 C CA . LEU B 1 123 ? 9.414 25.688 21.578 1 96.56 123 LEU B CA 1
ATOM 3313 C C . LEU B 1 123 ? 10.664 26.297 20.922 1 96.56 123 LEU B C 1
ATOM 3315 O O . LEU B 1 123 ? 10.641 26.656 19.75 1 96.56 123 LEU B O 1
ATOM 3319 N N . ARG B 1 124 ? 11.695 26.297 21.719 1 93.19 124 ARG B N 1
ATOM 3320 C CA . ARG B 1 124 ? 12.984 26.797 21.25 1 93.19 124 ARG B CA 1
ATOM 3321 C C . ARG B 1 124 ? 14.031 25.688 21.219 1 93.19 124 ARG B C 1
ATOM 3323 O O . ARG B 1 124 ? 14.039 24.812 22.094 1 93.19 124 ARG B O 1
ATOM 3330 N N . PRO B 1 125 ? 14.875 25.781 20.25 1 89.06 125 PRO B N 1
ATOM 3331 C CA . PRO B 1 125 ? 15.852 24.703 20.062 1 89.06 125 PRO B CA 1
ATOM 3332 C C . PRO B 1 125 ? 16.75 24.516 21.266 1 89.06 125 PRO B C 1
ATOM 3334 O O . PRO B 1 125 ? 17.219 23.391 21.531 1 89.06 125 PRO B O 1
ATOM 3337 N N . HIS B 1 126 ? 17.047 25.547 22 1 87.19 126 HIS B N 1
ATOM 3338 C CA . HIS B 1 126 ? 18 25.453 23.109 1 87.19 126 HIS B CA 1
ATOM 3339 C C . HIS B 1 126 ? 17.328 24.938 24.375 1 87.19 126 HIS B C 1
ATOM 3341 O O . HIS B 1 126 ? 18 24.672 25.375 1 87.19 126 HIS B O 1
ATOM 3347 N N . GLU B 1 127 ? 16.016 24.719 24.312 1 91.06 127 GLU B N 1
ATOM 3348 C CA . GLU B 1 127 ? 15.258 24.141 25.406 1 91.06 127 GLU B CA 1
ATOM 3349 C C . GLU B 1 127 ? 15.078 22.641 25.234 1 91.06 127 GLU B C 1
ATOM 3351 O O . GLU B 1 127 ? 15.312 22.094 24.156 1 91.06 127 GLU B O 1
ATOM 3356 N N . PRO B 1 128 ? 14.789 21.984 26.375 1 91.12 128 PRO B N 1
ATOM 3357 C CA . PRO B 1 128 ? 14.484 20.562 26.219 1 91.12 128 PRO B CA 1
ATOM 3358 C C . PRO B 1 128 ? 13.414 20.297 25.172 1 91.12 128 PRO B C 1
ATOM 3360 O O . PRO B 1 128 ? 12.469 21.078 25.031 1 91.12 128 PRO B O 1
ATOM 3363 N N . ASP B 1 129 ? 13.57 19.25 24.469 1 93.81 129 ASP B N 1
ATOM 3364 C CA . ASP B 1 129 ? 12.648 18.891 23.406 1 93.81 129 ASP B CA 1
ATOM 3365 C C . ASP B 1 129 ? 11.344 18.328 23.969 1 93.81 129 ASP B C 1
ATOM 3367 O O . ASP B 1 129 ? 11.211 17.125 24.172 1 93.81 129 ASP B O 1
ATOM 3371 N N . ALA B 1 130 ? 10.422 19.203 24.125 1 96.69 130 ALA B N 1
ATOM 3372 C CA . ALA B 1 130 ? 9.148 18.812 24.734 1 96.69 130 ALA B CA 1
ATOM 3373 C C . ALA B 1 130 ? 8.367 17.875 23.812 1 96.69 130 ALA B C 1
ATOM 3375 O O . ALA B 1 130 ? 7.605 17.031 24.281 1 96.69 130 ALA B O 1
ATOM 3376 N N . LEU B 1 131 ? 8.477 18.016 22.5 1 97.88 131 LEU B N 1
ATOM 3377 C CA . LEU B 1 131 ? 7.832 17.109 21.547 1 97.88 131 LEU B CA 1
ATOM 3378 C C . LEU B 1 131 ? 8.367 15.695 21.703 1 97.88 131 LEU B C 1
ATOM 3380 O O . LEU B 1 131 ? 7.594 14.734 21.75 1 97.88 131 LEU B O 1
ATOM 3384 N N . GLU B 1 132 ? 9.656 15.617 21.781 1 96.5 132 GLU B N 1
ATOM 3385 C CA . GLU B 1 132 ? 10.266 14.305 21.984 1 96.5 132 GLU B CA 1
ATOM 3386 C C . GLU B 1 132 ? 9.812 13.68 23.297 1 96.5 132 GLU B C 1
ATOM 3388 O O . GLU B 1 132 ? 9.508 12.484 23.344 1 96.5 132 GLU B O 1
ATOM 3393 N N . ALA B 1 133 ? 9.828 14.516 24.312 1 96.88 133 ALA B N 1
ATOM 3394 C CA . ALA B 1 133 ? 9.398 14.039 25.641 1 96.88 133 ALA B CA 1
ATOM 3395 C C . ALA B 1 133 ? 7.973 13.5 25.578 1 96.88 133 ALA B C 1
ATOM 3397 O O . ALA B 1 133 ? 7.629 12.578 26.328 1 96.88 133 ALA B O 1
ATOM 3398 N N . ALA B 1 134 ? 7.184 14.047 24.688 1 98.06 134 ALA B N 1
ATOM 3399 C CA . ALA B 1 134 ? 5.789 13.641 24.578 1 98.06 134 ALA B CA 1
ATOM 3400 C C . ALA B 1 134 ? 5.648 12.422 23.672 1 98.06 134 ALA B C 1
ATOM 3402 O O . ALA B 1 134 ? 4.555 11.867 23.531 1 98.06 134 ALA B O 1
ATOM 3403 N N . GLY B 1 135 ? 6.656 11.977 22.969 1 97.81 135 GLY B N 1
ATOM 3404 C CA . GLY B 1 135 ? 6.613 10.766 22.156 1 97.81 135 GLY B CA 1
ATOM 3405 C C . GLY B 1 135 ? 6.664 11.047 20.672 1 97.81 135 GLY B C 1
ATOM 3406 O O . GLY B 1 135 ? 6.125 10.281 19.875 1 97.81 135 GLY B O 1
ATOM 3407 N N . TRP B 1 136 ? 7.309 12.117 20.266 1 98.06 136 TRP B N 1
ATOM 3408 C CA . TRP B 1 136 ? 7.352 12.516 18.859 1 98.06 136 TRP B CA 1
ATOM 3409 C C . TRP B 1 136 ? 7.996 11.43 18 1 98.06 136 TRP B C 1
ATOM 3411 O O . TRP B 1 136 ? 7.465 11.055 16.953 1 98.06 136 TRP B O 1
ATOM 3421 N N . SER B 1 137 ? 9.102 10.875 18.453 1 97.12 137 SER B N 1
ATOM 3422 C CA . SER B 1 137 ? 9.82 9.859 17.688 1 97.12 137 SER B CA 1
ATOM 3423 C C . SER B 1 137 ? 8.961 8.617 17.484 1 97.12 137 SER B C 1
ATOM 3425 O O . SER B 1 137 ? 9.039 7.969 16.438 1 97.12 137 SER B O 1
ATOM 3427 N N . GLU B 1 138 ? 8.219 8.297 18.453 1 97.56 138 GLU B N 1
ATOM 3428 C CA . GLU B 1 138 ? 7.309 7.16 18.328 1 97.56 138 GLU B CA 1
ATOM 3429 C C . GLU B 1 138 ? 6.254 7.41 17.25 1 97.56 138 GLU B C 1
ATOM 3431 O O . GLU B 1 138 ? 5.941 6.516 16.469 1 97.56 138 GLU B O 1
ATOM 3436 N N . VAL B 1 139 ? 5.719 8.617 17.25 1 98.5 139 VAL B N 1
ATOM 3437 C CA . VAL B 1 139 ? 4.711 9 16.266 1 98.5 139 VAL B CA 1
ATOM 3438 C C . VAL B 1 139 ? 5.301 8.914 14.867 1 98.5 139 VAL B C 1
ATOM 3440 O O . VAL B 1 139 ? 4.668 8.383 13.953 1 98.5 139 VAL B O 1
ATOM 3443 N N . ILE B 1 140 ? 6.48 9.391 14.727 1 98 140 ILE B N 1
ATOM 3444 C CA . ILE B 1 140 ? 7.16 9.391 13.43 1 98 140 ILE B CA 1
ATOM 3445 C C . ILE B 1 140 ? 7.434 7.953 12.992 1 98 140 ILE B C 1
ATOM 3447 O O . ILE B 1 140 ? 7.234 7.605 11.828 1 98 140 ILE B O 1
ATOM 3451 N N . GLU B 1 141 ? 7.863 7.188 13.906 1 97.25 141 GLU B N 1
ATOM 3452 C CA . GLU B 1 141 ? 8.125 5.785 13.594 1 97.25 141 GLU B CA 1
ATOM 3453 C C . GLU B 1 141 ? 6.852 5.078 13.133 1 97.25 141 GLU B C 1
ATOM 3455 O O . GLU B 1 141 ? 6.879 4.316 12.164 1 97.25 141 GLU B O 1
ATOM 3460 N N . GLU B 1 142 ? 5.727 5.312 13.844 1 98 142 GLU B N 1
ATOM 3461 C CA . GLU B 1 142 ? 4.438 4.754 13.43 1 98 142 GLU B CA 1
ATOM 3462 C C . GLU B 1 142 ? 4.086 5.172 12.008 1 98 142 GLU B C 1
ATOM 3464 O O . GLU B 1 142 ? 3.639 4.348 11.203 1 98 142 GLU B O 1
ATOM 3469 N N . ALA B 1 143 ? 4.309 6.414 11.727 1 98.06 143 ALA B N 1
ATOM 3470 C CA . ALA B 1 143 ? 3.957 6.961 10.422 1 98.06 143 ALA B CA 1
ATOM 3471 C C . ALA B 1 143 ? 4.789 6.32 9.312 1 98.06 143 ALA B C 1
ATOM 3473 O O . ALA B 1 143 ? 4.273 6.023 8.234 1 98.06 143 ALA B O 1
ATOM 3474 N N . ILE B 1 144 ? 6.012 6.094 9.602 1 96.12 144 ILE B N 1
ATOM 3475 C CA . ILE B 1 144 ? 6.945 5.594 8.594 1 96.12 144 ILE B CA 1
ATOM 3476 C C . ILE B 1 144 ? 6.734 4.094 8.398 1 96.12 144 ILE B C 1
ATOM 3478 O O . ILE B 1 144 ? 6.676 3.609 7.266 1 96.12 144 ILE B O 1
ATOM 3482 N N . THR B 1 145 ? 6.547 3.355 9.484 1 94.56 145 THR B N 1
ATOM 3483 C CA . THR B 1 145 ? 6.508 1.899 9.398 1 94.56 145 THR B CA 1
ATOM 3484 C C . THR B 1 145 ? 5.078 1.408 9.188 1 94.56 145 THR B C 1
ATOM 3486 O O . THR B 1 145 ? 4.863 0.325 8.633 1 94.56 145 THR B O 1
ATOM 3489 N N . GLY B 1 146 ? 4.152 2.141 9.75 1 96.31 146 GLY B N 1
ATOM 3490 C CA . GLY B 1 146 ? 2.762 1.712 9.742 1 96.31 146 GLY B CA 1
ATOM 3491 C C . GLY B 1 146 ? 2.416 0.777 10.883 1 96.31 146 GLY B C 1
ATOM 3492 O O . GLY B 1 146 ? 1.277 0.319 11 1 96.31 146 GLY B O 1
ATOM 3493 N N . GLU B 1 147 ? 3.377 0.491 11.703 1 96.44 147 GLU B N 1
ATOM 3494 C CA . GLU B 1 147 ? 3.15 -0.386 12.852 1 96.44 147 GLU B CA 1
ATOM 3495 C C . GLU B 1 147 ? 2.719 0.409 14.078 1 96.44 147 GLU B C 1
ATOM 3497 O O . GLU B 1 147 ? 3.477 1.239 14.586 1 96.44 147 GLU B O 1
ATOM 3502 N N . ILE B 1 148 ? 1.552 0.119 14.562 1 98.19 148 ILE B N 1
ATOM 3503 C CA . ILE B 1 148 ? 0.994 0.833 15.711 1 98.19 148 ILE B CA 1
ATOM 3504 C C . ILE B 1 148 ? 0.56 -0.165 16.781 1 98.19 148 ILE B C 1
ATOM 3506 O O . ILE B 1 148 ? -0.397 -0.918 16.578 1 98.19 148 ILE B O 1
ATOM 3510 N N . ALA B 1 149 ? 1.207 -0.09 17.906 1 97.38 149 ALA B N 1
ATOM 3511 C CA . ALA B 1 149 ? 0.885 -1.004 19 1 97.38 149 ALA B CA 1
ATOM 3512 C C . ALA B 1 149 ? -0.298 -0.489 19.812 1 97.38 149 ALA B C 1
ATOM 3514 O O . ALA B 1 149 ? -0.479 0.723 19.953 1 97.38 149 ALA B O 1
ATOM 3515 N N . PHE B 1 150 ? -1.104 -1.341 20.312 1 97.06 150 PHE B N 1
ATOM 3516 C CA . PHE B 1 150 ? -2.148 -1.077 21.297 1 97.06 150 PHE B CA 1
ATOM 3517 C C . PHE B 1 150 ? -2.309 -2.26 22.234 1 97.06 150 PHE B C 1
ATOM 3519 O O . PHE B 1 150 ? -1.825 -3.357 21.953 1 97.06 150 PHE B O 1
ATOM 3526 N N . PRO B 1 151 ? -2.84 -1.943 23.406 1 93.5 151 PRO B N 1
ATOM 3527 C CA . PRO B 1 151 ? -2.99 -3.062 24.328 1 93.5 151 PRO B CA 1
ATOM 3528 C C . PRO B 1 151 ? -3.729 -4.25 23.719 1 93.5 151 PRO B C 1
ATOM 3530 O O . PRO B 1 151 ? -4.883 -4.113 23.297 1 93.5 151 PRO B O 1
ATOM 3533 N N . GLY B 1 152 ? -3.049 -5.371 23.641 1 92.31 152 GLY B N 1
ATOM 3534 C CA . GLY B 1 152 ? -3.676 -6.594 23.156 1 92.31 152 GLY B CA 1
ATOM 3535 C C . GLY B 1 152 ? -3.346 -6.898 21.719 1 92.31 152 GLY B C 1
ATOM 3536 O O . GLY B 1 152 ? -3.693 -7.969 21.203 1 92.31 152 GLY B O 1
ATOM 3537 N N . GLY B 1 153 ? -2.668 -5.902 21.031 1 95.81 153 GLY B N 1
ATOM 3538 C CA . GLY B 1 153 ? -2.379 -6.191 19.641 1 95.81 153 GLY B CA 1
ATOM 3539 C C . GLY B 1 153 ? -1.655 -5.062 18.938 1 95.81 153 GLY B C 1
ATOM 3540 O O . GLY B 1 153 ? -0.968 -4.262 19.578 1 95.81 153 GLY B O 1
ATOM 3541 N N . ALA B 1 154 ? -1.711 -5.133 17.609 1 95.94 154 ALA B N 1
ATOM 3542 C CA . ALA B 1 154 ? -1.052 -4.125 16.781 1 95.94 154 ALA B CA 1
ATOM 3543 C C . ALA B 1 154 ? -1.84 -3.871 15.5 1 95.94 154 ALA B C 1
ATOM 3545 O O . ALA B 1 154 ? -2.525 -4.766 15 1 95.94 154 ALA B O 1
ATOM 3546 N N . LEU B 1 155 ? -1.76 -2.627 15.062 1 97.5 155 LEU B N 1
ATOM 3547 C CA . LEU B 1 155 ? -2.293 -2.229 13.766 1 97.5 155 LEU B CA 1
ATOM 3548 C C . LEU B 1 155 ? -1.183 -2.143 12.719 1 97.5 155 LEU B C 1
ATOM 3550 O O . LEU B 1 155 ? -0.047 -1.789 13.047 1 97.5 155 LEU B O 1
ATOM 3554 N N . ARG B 1 156 ? -1.541 -2.482 11.531 1 96.19 156 ARG B N 1
ATOM 3555 C CA . ARG B 1 156 ? -0.698 -2.184 10.383 1 96.19 156 ARG B CA 1
ATOM 3556 C C . ARG B 1 156 ? -1.391 -1.21 9.438 1 96.19 156 ARG B C 1
ATOM 3558 O O . ARG B 1 156 ? -2.387 -1.558 8.797 1 96.19 156 ARG B O 1
ATOM 3565 N N . LEU B 1 157 ? -0.806 -0.052 9.359 1 97.38 157 LEU B N 1
ATOM 3566 C CA . LEU B 1 157 ? -1.355 1.018 8.531 1 97.38 157 LEU B CA 1
ATOM 3567 C C . LEU B 1 157 ? -0.673 1.06 7.172 1 97.38 157 LEU B C 1
ATOM 3569 O O . LEU B 1 157 ? 0.555 1.131 7.09 1 97.38 157 LEU B O 1
ATOM 3573 N N . SER B 1 158 ? -1.487 1.023 6.117 1 95.75 158 SER B N 1
ATOM 3574 C CA . SER B 1 158 ? -0.975 1.1 4.754 1 95.7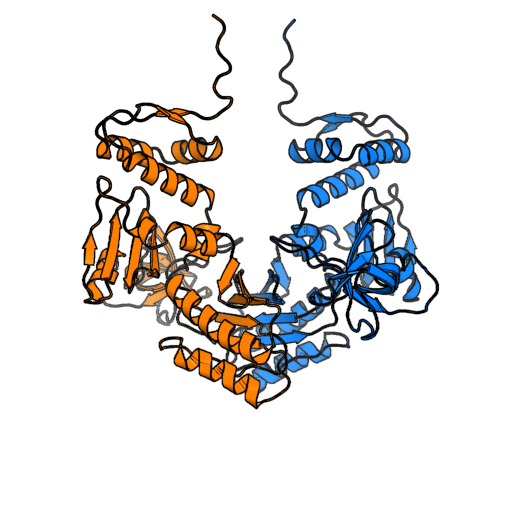5 158 SER B CA 1
ATOM 3575 C C . SER B 1 158 ? -1.678 2.195 3.959 1 95.75 158 SER B C 1
ATOM 3577 O O . SER B 1 158 ? -2.818 2.02 3.525 1 95.75 158 SER B O 1
ATOM 3579 N N . PRO B 1 159 ? -0.983 3.248 3.764 1 95.19 159 PRO B N 1
ATOM 3580 C CA . PRO B 1 159 ? -1.546 4.238 2.842 1 95.19 159 PRO B CA 1
ATOM 3581 C C . PRO B 1 159 ? -1.467 3.797 1.383 1 95.19 159 PRO B C 1
ATOM 3583 O O . PRO B 1 159 ? -0.457 3.23 0.959 1 95.19 159 PRO B O 1
ATOM 3586 N N . THR B 1 160 ? -2.52 3.902 0.687 1 94.44 160 THR B N 1
ATOM 3587 C CA . THR B 1 160 ? -2.57 3.645 -0.748 1 94.44 160 THR B CA 1
ATOM 3588 C C . THR B 1 160 ? -3.322 4.758 -1.471 1 94.44 160 THR B C 1
ATOM 3590 O O . THR B 1 160 ? -4.023 5.551 -0.839 1 94.44 160 THR B O 1
ATOM 3593 N N . PRO B 1 161 ? -3.193 4.82 -2.771 1 91.75 161 PRO B N 1
ATOM 3594 C CA . PRO B 1 161 ? -3.943 5.828 -3.527 1 91.75 161 PRO B CA 1
ATOM 3595 C C . PRO B 1 161 ? -5.453 5.715 -3.328 1 91.75 161 PRO B C 1
ATOM 3597 O O . PRO B 1 161 ? -6.152 6.727 -3.283 1 91.75 161 PRO B O 1
ATOM 3600 N N . ALA B 1 162 ? -5.938 4.547 -3.104 1 93.69 162 ALA B N 1
ATOM 3601 C CA . ALA B 1 162 ? -7.375 4.324 -2.988 1 93.69 162 ALA B CA 1
ATOM 3602 C C . ALA B 1 162 ? -7.871 4.656 -1.583 1 93.69 162 ALA B C 1
ATOM 3604 O O . ALA B 1 162 ? -8.961 5.203 -1.417 1 93.69 162 ALA B O 1
ATOM 3605 N N . MET B 1 163 ? -7.117 4.281 -0.629 1 96.44 163 MET B N 1
ATOM 3606 C CA . MET B 1 163 ? -7.531 4.473 0.758 1 96.44 163 MET B CA 1
ATOM 3607 C C . MET B 1 163 ? -6.387 4.152 1.715 1 96.44 163 MET B C 1
ATOM 3609 O O . MET B 1 163 ? -5.391 3.543 1.319 1 96.44 163 MET B O 1
ATOM 3613 N N . ALA B 1 164 ? -6.5 4.641 2.898 1 97.69 164 ALA B N 1
ATOM 3614 C CA . ALA B 1 164 ? -5.652 4.164 3.988 1 97.69 164 ALA B CA 1
ATOM 3615 C C . ALA B 1 164 ? -6.227 2.898 4.617 1 97.69 164 ALA B C 1
ATOM 3617 O O . ALA B 1 164 ? -7.398 2.867 5.008 1 97.69 164 ALA B O 1
ATOM 3618 N N . LEU B 1 165 ? -5.398 1.866 4.762 1 98 165 LEU B N 1
ATOM 3619 C CA . LEU B 1 165 ? -5.895 0.59 5.266 1 98 165 LEU B CA 1
ATOM 3620 C C . LEU B 1 165 ? -5.27 0.259 6.617 1 98 165 LEU B C 1
ATOM 3622 O O . LEU B 1 165 ? -4.066 0.455 6.812 1 98 165 LEU B O 1
ATOM 3626 N N . PHE B 1 166 ? -6.113 -0.193 7.477 1 98.44 166 PHE B N 1
ATOM 3627 C CA . PHE B 1 166 ? -5.656 -0.761 8.734 1 98.44 166 PHE B CA 1
ATOM 3628 C C . PHE B 1 166 ? -5.887 -2.268 8.766 1 98.44 166 PHE B C 1
ATOM 3630 O O . PHE B 1 166 ? -6.984 -2.738 8.469 1 98.44 166 PHE B O 1
ATOM 3637 N N . ASP B 1 167 ? -4.895 -3.002 9.125 1 96 167 ASP B N 1
ATOM 3638 C CA . ASP B 1 167 ? -4.961 -4.426 9.445 1 96 167 ASP B CA 1
ATOM 3639 C C . ASP B 1 167 ? -4.758 -4.664 10.938 1 96 167 ASP B C 1
ATOM 3641 O O . ASP B 1 167 ? -3.914 -4.02 11.562 1 96 167 ASP B O 1
ATOM 3645 N N . VAL B 1 168 ? -5.539 -5.578 11.469 1 96.56 168 VAL B N 1
ATOM 3646 C CA . VAL B 1 168 ? -5.523 -5.809 12.914 1 96.56 168 VAL B CA 1
ATOM 3647 C C . VAL B 1 168 ? -4.906 -7.172 13.211 1 96.56 168 VAL B C 1
ATOM 3649 O O . VAL B 1 168 ? -5.316 -8.188 12.641 1 96.56 168 VAL B O 1
ATOM 3652 N N . ASP B 1 169 ? -3.994 -7.141 14.102 1 91.25 169 ASP B N 1
ATOM 3653 C CA . ASP B 1 169 ? -3.385 -8.383 14.578 1 91.25 169 ASP B CA 1
ATOM 3654 C C . ASP B 1 169 ? -3.416 -8.461 16.109 1 91.25 169 ASP B C 1
ATOM 3656 O O . ASP B 1 169 ? -3.354 -7.434 16.781 1 91.25 169 ASP B O 1
ATOM 3660 N N . GLY B 1 170 ? -3.549 -9.664 16.609 1 90.94 170 GLY B N 1
ATOM 3661 C CA . GLY B 1 170 ? -3.525 -9.883 18.047 1 90.94 170 GLY B CA 1
ATOM 3662 C C . GLY B 1 170 ? -3.832 -11.32 18.438 1 90.94 170 GLY B C 1
ATOM 3663 O O . GLY B 1 170 ? -4.262 -12.117 17.594 1 90.94 170 GLY B O 1
ATOM 3664 N N . SER B 1 171 ? -3.52 -11.734 19.641 1 82.75 171 SER B N 1
ATOM 3665 C CA . SER B 1 171 ? -3.645 -13.117 20.078 1 82.75 171 SER B CA 1
ATOM 3666 C C . SER B 1 171 ? -4.824 -13.289 21.031 1 82.75 171 SER B C 1
ATOM 3668 O O . SER B 1 171 ? -5.184 -14.414 21.391 1 82.75 171 SER B O 1
ATOM 3670 N N . GLY B 1 172 ? -5.477 -12.32 21.422 1 83.81 172 GLY B N 1
ATOM 3671 C CA . GLY B 1 172 ? -6.562 -12.414 22.375 1 83.81 172 GLY B CA 1
ATOM 3672 C C . GLY B 1 172 ? -7.895 -12.773 21.734 1 83.81 172 GLY B C 1
ATOM 3673 O O . GLY B 1 172 ? -7.949 -13.102 20.547 1 83.81 172 GLY B O 1
ATOM 3674 N N . PRO B 1 173 ? -8.898 -12.875 22.625 1 90.56 173 PRO B N 1
ATOM 3675 C CA . PRO B 1 173 ? -10.242 -13.117 22.094 1 90.56 173 PRO B CA 1
ATOM 3676 C C . PRO B 1 173 ? -10.648 -12.094 21.031 1 90.56 173 PRO B C 1
ATOM 3678 O O . PRO B 1 173 ? -10.344 -10.906 21.156 1 90.56 173 PRO B O 1
ATOM 3681 N N . ILE B 1 174 ? -11.336 -12.539 20.094 1 92.25 174 ILE B N 1
ATOM 3682 C CA . ILE B 1 174 ? -11.555 -11.812 18.844 1 92.25 174 ILE B CA 1
ATOM 3683 C C . ILE B 1 174 ? -12.406 -10.57 19.109 1 92.25 174 ILE B C 1
ATOM 3685 O O . ILE B 1 174 ? -12.07 -9.477 18.656 1 92.25 174 ILE B O 1
ATOM 3689 N N . GLU B 1 175 ? -13.508 -10.703 19.812 1 94.44 175 GLU B N 1
ATOM 3690 C CA . GLU B 1 175 ? -14.43 -9.578 19.969 1 94.44 175 GLU B CA 1
ATOM 3691 C C . GLU B 1 175 ? -13.789 -8.445 20.766 1 94.44 175 GLU B C 1
ATOM 3693 O O . GLU B 1 175 ? -13.781 -7.297 20.328 1 94.44 175 GLU B O 1
ATOM 3698 N N . PRO B 1 176 ? -13.195 -8.766 21.969 1 95.06 176 PRO B N 1
ATOM 3699 C CA . PRO B 1 176 ? -12.5 -7.703 22.688 1 95.06 176 PRO B CA 1
ATOM 3700 C C . PRO B 1 176 ? -11.352 -7.09 21.891 1 95.06 176 PRO B C 1
ATOM 3702 O O . PRO B 1 176 ? -11.117 -5.879 21.969 1 95.06 176 PRO B O 1
ATOM 3705 N N . LEU B 1 177 ? -10.648 -7.902 21.188 1 96.5 177 LEU B N 1
ATOM 3706 C CA . LEU B 1 177 ? -9.562 -7.414 20.344 1 96.5 177 LEU B CA 1
ATOM 3707 C C . LEU B 1 177 ? -10.086 -6.422 19.312 1 96.5 177 LEU B C 1
ATOM 3709 O O . LEU B 1 177 ? -9.484 -5.363 19.094 1 96.5 177 LEU B O 1
ATOM 3713 N N . ALA B 1 178 ? -11.203 -6.789 18.688 1 97.31 178 ALA B N 1
ATOM 3714 C CA . ALA B 1 178 ? -11.773 -5.941 17.641 1 97.31 178 ALA B CA 1
ATOM 3715 C C . ALA B 1 178 ? -12.219 -4.598 18.219 1 97.31 178 ALA B C 1
ATOM 3717 O O . ALA B 1 178 ? -12.008 -3.551 17.594 1 97.31 178 ALA B O 1
ATOM 3718 N N . VAL B 1 179 ? -12.781 -4.586 19.359 1 97.56 179 VAL B N 1
ATOM 3719 C CA . VAL B 1 179 ? -13.234 -3.354 20 1 97.56 179 VAL B CA 1
ATOM 3720 C C . VAL B 1 179 ? -12.031 -2.492 20.391 1 97.56 179 VAL B C 1
ATOM 3722 O O . VAL B 1 179 ? -12.031 -1.283 20.141 1 97.56 179 VAL B O 1
ATOM 3725 N N . ALA B 1 180 ? -11.039 -3.154 20.969 1 97.81 180 ALA B N 1
ATOM 3726 C CA . ALA B 1 180 ? -9.812 -2.434 21.312 1 97.81 180 ALA B CA 1
ATOM 3727 C C . ALA B 1 180 ? -9.164 -1.838 20.062 1 97.81 180 ALA B C 1
ATOM 3729 O O . ALA B 1 180 ? -8.664 -0.708 20.094 1 97.81 180 ALA B O 1
ATOM 3730 N N . ALA B 1 181 ? -9.172 -2.619 19.031 1 98.44 181 ALA B N 1
ATOM 3731 C CA . ALA B 1 181 ? -8.602 -2.154 17.766 1 98.44 181 ALA B CA 1
ATOM 3732 C C . ALA B 1 181 ? -9.367 -0.948 17.234 1 98.44 181 ALA B C 1
ATOM 3734 O O . ALA B 1 181 ? -8.773 -0.02 16.688 1 98.44 181 ALA B O 1
ATOM 3735 N N . ALA B 1 182 ? -10.641 -0.947 17.359 1 98.62 182 ALA B N 1
ATOM 3736 C CA . ALA B 1 182 ? -11.461 0.177 16.906 1 98.62 182 ALA B CA 1
ATOM 3737 C C . ALA B 1 182 ? -11.023 1.476 17.578 1 98.62 182 ALA B C 1
ATOM 3739 O O . ALA B 1 182 ? -10.875 2.506 16.922 1 98.62 182 ALA B O 1
ATOM 3740 N N . HIS B 1 183 ? -10.789 1.398 18.859 1 98.5 183 HIS B N 1
ATOM 3741 C CA . HIS B 1 183 ? -10.312 2.564 19.594 1 98.5 183 HIS B CA 1
ATOM 3742 C C . HIS B 1 183 ? -8.922 2.986 19.109 1 98.5 183 HIS B C 1
ATOM 3744 O O . HIS B 1 183 ? -8.656 4.18 18.953 1 98.5 183 HIS B O 1
ATOM 3750 N N . ALA B 1 184 ? -8.102 2.004 18.906 1 98.56 184 ALA B N 1
ATOM 3751 C CA . ALA B 1 184 ? -6.734 2.283 18.469 1 98.56 184 ALA B CA 1
ATOM 3752 C C . ALA B 1 184 ? -6.73 2.941 17.094 1 98.56 184 ALA B C 1
ATOM 3754 O O . ALA B 1 184 ? -5.938 3.85 16.828 1 98.56 184 ALA B O 1
ATOM 3755 N N . VAL B 1 185 ? -7.59 2.486 16.203 1 98.88 185 VAL B N 1
ATOM 3756 C CA . VAL B 1 185 ? -7.684 3.049 14.859 1 98.88 185 VAL B CA 1
ATOM 3757 C C . VAL B 1 185 ? -8.148 4.5 14.938 1 98.88 185 VAL B C 1
ATOM 3759 O O . VAL B 1 185 ? -7.574 5.379 14.289 1 98.88 185 VAL B O 1
ATOM 3762 N N . ALA B 1 186 ? -9.18 4.758 15.75 1 98.81 186 ALA B N 1
ATOM 3763 C CA . ALA B 1 186 ? -9.672 6.125 15.914 1 98.81 186 ALA B CA 1
ATOM 3764 C C . ALA B 1 186 ? -8.555 7.051 16.391 1 98.81 186 ALA B C 1
ATOM 3766 O O . ALA B 1 186 ? -8.406 8.164 15.875 1 98.81 186 ALA B O 1
ATOM 3767 N N . ARG B 1 187 ? -7.805 6.566 17.328 1 98.25 187 ARG B N 1
ATOM 3768 C CA . ARG B 1 187 ? -6.691 7.352 17.844 1 98.25 187 ARG B CA 1
ATOM 3769 C C . ARG B 1 187 ? -5.637 7.594 16.781 1 98.25 187 ARG B C 1
ATOM 3771 O O . ARG B 1 187 ? -5.102 8.695 16.656 1 98.25 187 ARG B O 1
ATOM 3778 N N . ALA B 1 188 ? -5.34 6.598 16.047 1 98.81 188 ALA B N 1
ATOM 3779 C CA . ALA B 1 188 ? -4.34 6.715 14.984 1 98.81 188 ALA B CA 1
ATOM 3780 C C . ALA B 1 188 ? -4.781 7.719 13.922 1 98.81 188 ALA B C 1
ATOM 3782 O O . ALA B 1 188 ? -3.965 8.492 13.414 1 98.81 188 ALA B O 1
ATOM 3783 N N . ILE B 1 189 ? -6.055 7.668 13.57 1 98.88 189 ILE B N 1
ATOM 3784 C CA . ILE B 1 189 ? -6.621 8.578 12.586 1 98.88 189 ILE B CA 1
ATOM 3785 C C . ILE B 1 189 ? -6.375 10.023 13.016 1 98.88 189 ILE B C 1
ATOM 3787 O O . ILE B 1 189 ? -5.887 10.844 12.227 1 98.88 189 ILE B O 1
ATOM 3791 N N . GLU B 1 190 ? -6.617 10.328 14.25 1 98.5 190 GLU B N 1
ATOM 3792 C CA . GLU B 1 190 ? -6.438 11.672 14.773 1 98.5 190 GLU B CA 1
ATOM 3793 C C . GLU B 1 190 ? -4.957 12.023 14.906 1 98.5 190 GLU B C 1
ATOM 3795 O O . GLU B 1 190 ? -4.527 13.094 14.484 1 98.5 190 GLU B O 1
ATOM 3800 N N . ARG B 1 191 ? -4.234 11.125 15.406 1 98.69 191 ARG B N 1
ATOM 3801 C CA . ARG B 1 191 ? -2.826 11.359 15.703 1 98.69 191 ARG B CA 1
ATOM 3802 C C . ARG B 1 191 ? -2.033 11.633 14.43 1 98.69 191 ARG B C 1
ATOM 3804 O O . ARG B 1 191 ? -1.216 12.555 14.383 1 98.69 191 ARG B O 1
ATOM 3811 N N . HIS B 1 192 ? -2.359 10.945 13.375 1 98.81 192 HIS B N 1
ATOM 3812 C CA . HIS B 1 192 ? -1.561 11.008 12.156 1 98.81 192 HIS B CA 1
ATOM 3813 C C . HIS B 1 192 ? -2.25 11.844 11.086 1 98.81 192 HIS B C 1
ATOM 3815 O O . HIS B 1 192 ? -1.74 11.969 9.969 1 98.81 192 HIS B O 1
ATOM 3821 N N . GLY B 1 193 ? -3.387 12.359 11.367 1 98.38 193 GLY B N 1
ATOM 3822 C CA . GLY B 1 193 ? -4.113 13.195 10.422 1 98.38 193 GLY B CA 1
ATOM 3823 C C . GLY B 1 193 ? -4.59 12.43 9.203 1 98.38 193 GLY B C 1
ATOM 3824 O O . GLY B 1 193 ? -4.5 12.922 8.078 1 98.38 193 GLY B O 1
ATOM 3825 N N . ILE B 1 194 ? -5.102 11.234 9.414 1 98.69 194 ILE B N 1
ATOM 3826 C CA . ILE B 1 194 ? -5.551 10.391 8.312 1 98.69 194 ILE B CA 1
ATOM 3827 C C . ILE B 1 194 ? -6.957 10.812 7.887 1 98.69 194 ILE B C 1
ATOM 3829 O O . ILE B 1 194 ? -7.844 10.977 8.727 1 98.69 194 ILE B O 1
ATOM 3833 N N . ALA B 1 195 ? -7.129 11 6.602 1 97.81 195 ALA B N 1
ATOM 3834 C CA . ALA B 1 195 ? -8.414 11.422 6.043 1 97.81 195 ALA B CA 1
ATOM 3835 C C . ALA B 1 195 ? -8.672 10.75 4.695 1 97.81 195 ALA B C 1
ATOM 3837 O O . ALA B 1 195 ? -7.906 9.883 4.273 1 97.81 195 ALA B O 1
ATOM 3838 N N . GLY B 1 196 ? -9.805 11.078 4.082 1 97.19 196 GLY B N 1
ATOM 3839 C CA . GLY B 1 196 ? -10.219 10.375 2.879 1 97.19 196 GLY B CA 1
ATOM 3840 C C . GLY B 1 196 ? -10.938 9.07 3.166 1 97.19 196 GLY B C 1
ATOM 3841 O O . GLY B 1 196 ? -11.719 8.977 4.117 1 97.19 196 GLY B O 1
ATOM 3842 N N . SER B 1 197 ? -10.781 8.188 2.221 1 97.5 197 SER B N 1
ATOM 3843 C CA . SER B 1 197 ? -11.328 6.852 2.441 1 97.5 197 SER B CA 1
ATOM 3844 C C . SER B 1 197 ? -10.406 6.012 3.312 1 97.5 197 SER B C 1
ATOM 3846 O O . SER B 1 197 ? -9.195 5.961 3.076 1 97.5 197 SER B O 1
ATOM 3848 N N . ILE B 1 198 ? -10.914 5.438 4.336 1 98.75 198 ILE B N 1
ATOM 3849 C CA . ILE B 1 198 ? -10.172 4.641 5.305 1 98.75 198 ILE B CA 1
ATOM 3850 C C . ILE B 1 198 ? -10.836 3.273 5.469 1 98.75 198 ILE B C 1
ATOM 3852 O O . ILE B 1 198 ? -12.039 3.189 5.703 1 98.75 198 ILE B O 1
ATOM 3856 N N . GLY B 1 199 ? -10.07 2.254 5.273 1 98.69 199 GLY B N 1
ATOM 3857 C CA . GLY B 1 199 ? -10.57 0.905 5.484 1 98.69 199 GLY B CA 1
ATOM 3858 C C . GLY B 1 199 ? -9.938 0.217 6.684 1 98.69 199 GLY B C 1
ATOM 3859 O O . GLY B 1 199 ? -8.742 0.361 6.926 1 98.69 199 GLY B O 1
ATOM 3860 N N . ILE B 1 200 ? -10.734 -0.488 7.398 1 98.69 200 ILE B N 1
ATOM 3861 C CA . ILE B 1 200 ? -10.273 -1.281 8.531 1 98.69 200 ILE B CA 1
ATOM 3862 C C . ILE B 1 200 ? -10.656 -2.744 8.328 1 98.69 200 ILE B C 1
ATOM 3864 O O . ILE B 1 200 ? -11.828 -3.061 8.125 1 98.69 200 ILE B O 1
ATOM 3868 N N . ASP B 1 201 ? -9.719 -3.611 8.359 1 97.62 201 ASP B N 1
ATOM 3869 C CA . ASP B 1 201 ? -9.945 -5.051 8.25 1 97.62 201 ASP B CA 1
ATOM 3870 C C . ASP B 1 201 ? -9.852 -5.723 9.625 1 97.62 201 ASP B C 1
ATOM 3872 O O . ASP B 1 201 ? -8.766 -6.086 10.07 1 97.62 201 ASP B O 1
ATOM 3876 N N . PHE B 1 202 ? -11.008 -5.93 10.234 1 96.94 202 PHE B N 1
ATOM 3877 C CA . PHE B 1 202 ? -11.078 -6.555 11.547 1 96.94 202 PHE B CA 1
ATOM 3878 C C . PHE B 1 202 ? -11.023 -8.07 11.43 1 96.94 202 PHE B C 1
ATOM 3880 O O . PHE B 1 202 ? -11.297 -8.625 10.367 1 96.94 202 PHE B O 1
ATOM 3887 N N . PRO B 1 203 ? -10.656 -8.68 12.492 1 91.88 203 PRO B N 1
ATOM 3888 C CA . PRO B 1 203 ? -10.828 -10.133 12.477 1 91.88 203 PRO B CA 1
ATOM 3889 C C . PRO B 1 203 ? -12.273 -10.555 12.242 1 91.88 203 PRO B C 1
ATOM 3891 O O . PRO B 1 203 ? -13.195 -9.766 12.461 1 91.88 203 PRO B O 1
ATOM 3894 N N . THR B 1 204 ? -12.469 -11.719 11.773 1 86.69 204 THR B N 1
ATOM 3895 C CA . THR B 1 204 ? -13.805 -12.203 11.438 1 86.69 204 THR B CA 1
ATOM 3896 C C . THR B 1 204 ? -14.664 -12.312 12.695 1 86.69 204 THR B C 1
ATOM 3898 O O . THR B 1 204 ? -14.359 -13.102 13.594 1 86.69 204 THR B O 1
ATOM 3901 N N . LEU B 1 205 ? -15.711 -11.57 12.625 1 90.19 205 LEU B N 1
ATOM 3902 C CA . LEU B 1 205 ? -16.656 -11.523 13.734 1 90.19 205 LEU B CA 1
ATOM 3903 C C . LEU B 1 205 ? -17.922 -12.312 13.414 1 90.19 205 LEU B C 1
ATOM 3905 O O . LEU B 1 205 ? -18.5 -12.156 12.336 1 90.19 205 LEU B O 1
ATOM 3909 N N . ALA B 1 206 ? -18.359 -13.273 14.102 1 81.81 206 ALA B N 1
ATOM 3910 C CA . ALA B 1 206 ? -19.469 -14.195 13.812 1 81.81 206 ALA B CA 1
ATOM 3911 C C . ALA B 1 206 ? -20.812 -13.508 13.977 1 81.81 206 ALA B C 1
ATOM 3913 O O . ALA B 1 206 ? -21.734 -13.742 13.195 1 81.81 206 ALA B O 1
ATOM 3914 N N . GLY B 1 207 ? -21.016 -12.68 14.891 1 87.19 207 GLY B N 1
ATOM 3915 C CA . GLY B 1 207 ? -22.344 -12.195 15.195 1 87.19 207 GLY B CA 1
ATOM 3916 C C . GLY B 1 207 ? -22.531 -10.719 14.906 1 87.19 207 GLY B C 1
ATOM 3917 O O . GLY B 1 207 ? -21.562 -9.953 14.922 1 87.19 207 GLY B O 1
ATOM 3918 N N . LYS B 1 208 ? -23.844 -10.477 14.477 1 91.56 208 LYS B N 1
ATOM 3919 C CA . LYS B 1 208 ? -24.234 -9.094 14.211 1 91.56 208 LYS B CA 1
ATOM 3920 C C . LYS B 1 208 ? -23.953 -8.203 15.422 1 91.56 208 LYS B C 1
ATOM 3922 O O . LYS B 1 208 ? -23.562 -7.043 15.266 1 91.56 208 LYS B O 1
ATOM 3927 N N . GLY B 1 209 ? -24.125 -8.766 16.547 1 94.81 209 GLY B N 1
ATOM 3928 C CA . GLY B 1 209 ? -23.875 -7.996 17.766 1 94.81 209 GLY B CA 1
ATOM 3929 C C . GLY B 1 209 ? -22.438 -7.539 17.906 1 94.81 209 GLY B C 1
ATOM 3930 O O . GLY B 1 209 ? -22.188 -6.375 18.219 1 94.81 209 GLY B O 1
ATOM 3931 N N . ALA B 1 210 ? -21.547 -8.445 17.703 1 94.81 210 ALA B N 1
ATOM 3932 C CA . ALA B 1 210 ? -20.125 -8.133 17.781 1 94.81 210 ALA B CA 1
ATOM 3933 C C . ALA B 1 210 ? -19.734 -7.07 16.75 1 94.81 210 ALA B C 1
ATOM 3935 O O . ALA B 1 210 ? -18.984 -6.145 17.062 1 94.81 210 ALA B O 1
ATOM 3936 N N . ARG B 1 211 ? -20.234 -7.215 15.594 1 96.62 211 ARG B N 1
ATOM 3937 C CA . ARG B 1 211 ? -19.969 -6.25 14.531 1 96.62 211 ARG B CA 1
ATOM 3938 C C . ARG B 1 211 ? -20.5 -4.871 14.891 1 96.62 211 ARG B C 1
ATOM 3940 O O . ARG B 1 211 ? -19.844 -3.859 14.648 1 96.62 211 ARG B O 1
ATOM 3947 N N . GLN B 1 212 ? -21.656 -4.848 15.484 1 97.25 212 GLN B N 1
ATOM 3948 C CA . GLN B 1 212 ? -22.266 -3.586 15.898 1 97.25 212 GLN B CA 1
ATOM 3949 C C . GLN B 1 212 ? -21.453 -2.926 17.016 1 97.25 212 GLN B C 1
ATOM 3951 O O . GLN B 1 212 ? -21.297 -1.703 17.031 1 97.25 212 GLN B O 1
ATOM 3956 N N . ALA B 1 213 ? -20.969 -3.725 17.875 1 97.38 213 ALA B N 1
ATOM 3957 C CA . ALA B 1 213 ? -20.172 -3.203 18.984 1 97.38 213 ALA B CA 1
ATOM 3958 C C . ALA B 1 213 ? -18.906 -2.512 18.469 1 97.38 213 ALA B C 1
ATOM 3960 O O . ALA B 1 213 ? -18.5 -1.476 19 1 97.38 213 ALA B O 1
ATOM 3961 N N . VAL B 1 214 ? -18.328 -3.072 17.453 1 98 214 VAL B N 1
ATOM 3962 C CA . VAL B 1 214 ? -17.125 -2.506 16.859 1 98 214 VAL B CA 1
ATOM 3963 C C . VAL B 1 214 ? -17.453 -1.167 16.203 1 98 214 VAL B C 1
ATOM 3965 O O . VAL B 1 214 ? -16.734 -0.18 16.406 1 98 214 VAL B O 1
ATOM 3968 N N . ALA B 1 215 ? -18.5 -1.14 15.461 1 98.12 215 ALA B N 1
ATOM 3969 C CA . ALA B 1 215 ? -18.938 0.098 14.82 1 98.12 215 ALA B CA 1
ATOM 3970 C C . ALA B 1 215 ? -19.219 1.181 15.852 1 98.12 215 ALA B C 1
ATOM 3972 O O . ALA B 1 215 ? -18.844 2.342 15.672 1 98.12 215 ALA B O 1
ATOM 3973 N N . GLU B 1 216 ? -19.859 0.791 16.906 1 98.31 216 GLU B N 1
ATOM 3974 C CA . GLU B 1 216 ? -20.188 1.728 17.969 1 98.31 216 GLU B CA 1
ATOM 3975 C C . GLU B 1 216 ? -18.922 2.258 18.656 1 98.31 216 GLU B C 1
ATOM 3977 O O . GLU B 1 216 ? -18.891 3.412 19.078 1 98.31 216 GLU B O 1
ATOM 3982 N N . ALA B 1 217 ? -17.969 1.396 18.781 1 98.44 217 ALA B N 1
ATOM 3983 C CA . ALA B 1 217 ? -16.703 1.825 19.359 1 98.44 217 ALA B CA 1
ATOM 3984 C C . ALA B 1 217 ? -16.047 2.912 18.516 1 98.44 217 ALA B C 1
ATOM 3986 O O . ALA B 1 217 ? -15.492 3.877 19.031 1 98.44 217 ALA B O 1
ATOM 3987 N N . ILE B 1 218 ? -16.109 2.807 17.188 1 98.69 218 ILE B N 1
ATOM 3988 C CA . ILE B 1 218 ? -15.609 3.83 16.266 1 98.69 218 ILE B CA 1
ATOM 3989 C C . ILE B 1 218 ? -16.391 5.129 16.469 1 98.69 218 ILE B C 1
ATOM 3991 O O . ILE B 1 218 ? -15.797 6.199 16.625 1 98.69 218 ILE B O 1
ATOM 3995 N N . ASP B 1 219 ? -17.703 5.02 16.562 1 98.69 219 ASP B N 1
ATOM 3996 C CA . ASP B 1 219 ? -18.562 6.184 16.734 1 98.69 219 ASP B CA 1
ATOM 3997 C C . ASP B 1 219 ? -18.219 6.93 18.031 1 98.69 219 ASP B C 1
ATOM 3999 O O . ASP B 1 219 ? -18.281 8.156 18.078 1 98.69 219 ASP B O 1
ATOM 4003 N N . ALA B 1 220 ? -17.891 6.207 18.969 1 98.38 220 ALA B N 1
ATOM 4004 C CA . ALA B 1 220 ? -17.609 6.785 20.281 1 98.38 220 ALA B CA 1
ATOM 4005 C C . ALA B 1 220 ? -16.234 7.434 20.328 1 98.38 220 ALA B C 1
ATOM 4007 O O . ALA B 1 220 ? -16.031 8.438 21 1 98.38 220 ALA B O 1
ATOM 4008 N N . ALA B 1 221 ? -15.297 6.859 19.594 1 98.31 221 ALA B N 1
ATOM 4009 C CA . ALA B 1 221 ? -13.898 7.234 19.766 1 98.31 221 ALA B CA 1
ATOM 4010 C C . ALA B 1 221 ? -13.469 8.258 18.719 1 98.31 221 ALA B C 1
ATOM 4012 O O . ALA B 1 221 ? -12.562 9.062 18.953 1 98.31 221 ALA B O 1
ATOM 4013 N N . LEU B 1 222 ? -14.039 8.25 17.547 1 98.62 222 LEU B N 1
ATOM 4014 C CA . LEU B 1 222 ? -13.617 9.109 16.438 1 98.62 222 LEU B CA 1
ATOM 4015 C C . LEU B 1 222 ? -14.477 10.367 16.359 1 98.62 222 LEU B C 1
ATOM 4017 O O . LEU B 1 222 ? -15.695 10.289 16.203 1 98.62 222 LEU B O 1
ATOM 4021 N N . PRO B 1 223 ? -13.844 11.484 16.484 1 97.75 223 PRO B N 1
ATOM 4022 C CA . PRO B 1 223 ? -14.625 12.719 16.453 1 97.75 223 PRO B CA 1
ATOM 4023 C C . PRO B 1 223 ? -15.266 12.969 15.078 1 97.75 223 PRO B C 1
ATOM 4025 O O . PRO B 1 223 ? -14.641 12.695 14.047 1 97.75 223 PRO B O 1
ATOM 4028 N N . GLN B 1 224 ? -16.438 13.5 15.078 1 97.69 224 GLN B N 1
ATOM 4029 C CA . GLN B 1 224 ? -17.125 13.93 13.867 1 97.69 224 GLN B CA 1
ATOM 4030 C C . GLN B 1 224 ? -16.453 15.148 13.25 1 97.69 224 GLN B C 1
ATOM 4032 O O . GLN B 1 224 ? -15.734 15.883 13.938 1 97.69 224 GLN B O 1
ATOM 4037 N N . PRO B 1 225 ? -16.547 15.289 11.945 1 98.12 225 PRO B N 1
ATOM 4038 C CA . PRO B 1 225 ? -17.469 14.625 11.016 1 98.12 225 PRO B CA 1
ATOM 4039 C C . PRO B 1 225 ? -16.828 13.43 10.312 1 98.12 225 PRO B C 1
ATOM 4041 O O . PRO B 1 225 ? -15.656 13.477 9.945 1 98.12 225 PRO B O 1
ATOM 4044 N N . PHE B 1 226 ? -17.484 12.375 10.109 1 98.38 226 PHE B N 1
ATOM 4045 C CA . PHE B 1 226 ? -17.156 11.234 9.258 1 98.38 226 PHE B CA 1
ATOM 4046 C C . PHE B 1 226 ? -18.406 10.414 8.945 1 98.38 226 PHE B C 1
ATOM 4048 O O . PHE B 1 226 ? -19.438 10.578 9.594 1 98.38 226 PHE B O 1
ATOM 4055 N N . GLU B 1 227 ? -18.328 9.719 7.879 1 98.12 227 GLU B N 1
ATOM 4056 C CA . GLU B 1 227 ? -19.312 8.68 7.551 1 98.12 227 GLU B CA 1
ATOM 4057 C C . GLU B 1 227 ? -18.672 7.297 7.57 1 98.12 227 GLU B C 1
ATOM 4059 O O . GLU B 1 227 ? -17.453 7.164 7.391 1 98.12 227 GLU B O 1
ATOM 4064 N N . ARG B 1 228 ? -19.469 6.328 7.895 1 98.06 228 ARG B N 1
ATOM 4065 C CA . ARG B 1 228 ? -18.906 4.984 7.875 1 98.06 228 ARG B CA 1
ATOM 4066 C C . ARG B 1 228 ? -19.969 3.953 7.484 1 98.06 228 ARG B C 1
ATOM 4068 O O . ARG B 1 228 ? -21.172 4.215 7.594 1 98.06 228 ARG B O 1
ATOM 4075 N N . THR B 1 229 ? -19.547 2.852 7.008 1 97.69 229 THR B N 1
ATOM 4076 C CA . THR B 1 229 ? -20.391 1.69 6.773 1 97.69 229 THR B CA 1
ATOM 4077 C C . THR B 1 229 ? -20.547 0.866 8.047 1 97.69 229 THR B C 1
ATOM 4079 O O . THR B 1 229 ? -19.906 1.151 9.055 1 97.69 229 THR B O 1
ATOM 4082 N N . ALA B 1 230 ? -21.484 -0.114 7.977 1 96.56 230 ALA B N 1
ATOM 4083 C CA . ALA B 1 230 ? -21.422 -1.19 8.961 1 96.56 230 ALA B CA 1
ATOM 4084 C C . ALA B 1 230 ? -20.203 -2.078 8.742 1 96.56 230 ALA B C 1
ATOM 4086 O O . ALA B 1 230 ? -19.547 -1.993 7.699 1 96.56 230 ALA B O 1
ATOM 4087 N N . VAL B 1 231 ? -19.875 -2.818 9.789 1 96.88 231 VAL B N 1
ATOM 4088 C CA . VAL B 1 231 ? -18.922 -3.893 9.578 1 96.88 231 VAL B CA 1
ATOM 4089 C C . VAL B 1 231 ? -19.547 -5 8.742 1 96.88 231 VAL B C 1
ATOM 4091 O O . VAL B 1 231 ? -20.562 -5.586 9.133 1 96.88 231 VAL B O 1
ATOM 4094 N N . ASN B 1 232 ? -18.953 -5.191 7.547 1 94.81 232 ASN B N 1
ATOM 4095 C CA . ASN B 1 232 ? -19.609 -6.168 6.676 1 94.81 232 ASN B CA 1
ATOM 4096 C C . ASN B 1 232 ? -19.281 -7.598 7.09 1 94.81 232 ASN B C 1
ATOM 4098 O O . ASN B 1 232 ? -18.625 -7.816 8.109 1 94.81 232 ASN B O 1
ATOM 4102 N N . GLY B 1 233 ? -19.781 -8.586 6.387 1 92.31 233 GLY B N 1
ATOM 4103 C CA . GLY B 1 233 ? -19.672 -9.992 6.75 1 92.31 233 GLY B CA 1
ATOM 4104 C C . GLY B 1 233 ? -18.25 -10.5 6.73 1 92.31 233 GLY B C 1
ATOM 4105 O O . GLY B 1 233 ? -17.953 -11.555 7.309 1 92.31 233 GLY B O 1
ATOM 4106 N N . PHE B 1 234 ? -17.359 -9.703 6.055 1 93.81 234 PHE B N 1
ATOM 4107 C CA . PHE B 1 234 ? -15.969 -10.109 5.984 1 93.81 234 PHE B CA 1
ATOM 4108 C C . PHE B 1 234 ? -15.148 -9.438 7.082 1 93.81 234 PHE B C 1
ATOM 4110 O O . PHE B 1 234 ? -13.945 -9.656 7.191 1 93.81 234 PHE B O 1
ATOM 4117 N N . GLY B 1 235 ? -15.805 -8.586 7.922 1 94.88 235 GLY B N 1
ATOM 4118 C CA . GLY B 1 235 ? -15.109 -7.91 9.008 1 94.88 235 GLY B CA 1
ATOM 4119 C C . GLY B 1 235 ? -14.539 -6.562 8.602 1 94.88 235 GLY B C 1
ATOM 4120 O O . GLY B 1 235 ? -13.68 -6.016 9.289 1 94.88 235 GLY B O 1
ATOM 4121 N N . PHE B 1 236 ? -14.992 -6.078 7.5 1 97.25 236 PHE B N 1
ATOM 4122 C CA . PHE B 1 236 ? -14.453 -4.848 6.938 1 97.25 236 PHE B CA 1
ATOM 4123 C C . PHE B 1 236 ? -15.375 -3.668 7.227 1 97.25 236 PHE B C 1
ATOM 4125 O O . PHE B 1 236 ? -16.594 -3.787 7.121 1 97.25 236 PHE B O 1
ATOM 4132 N N . LEU B 1 237 ? -14.805 -2.523 7.648 1 98.31 237 LEU B N 1
ATOM 4133 C CA . LEU B 1 237 ? -15.5 -1.268 7.891 1 98.31 237 LEU B CA 1
ATOM 4134 C C . LEU B 1 237 ? -14.812 -0.113 7.172 1 98.31 237 LEU B C 1
ATOM 4136 O O . LEU B 1 237 ? -13.586 -0 7.207 1 98.31 237 LEU B O 1
ATOM 4140 N N . GLN B 1 238 ? -15.602 0.714 6.453 1 98.56 238 GLN B N 1
ATOM 4141 C CA . GLN B 1 238 ? -15.062 1.865 5.738 1 98.56 238 GLN B CA 1
ATOM 4142 C C . GLN B 1 238 ? -15.492 3.174 6.395 1 98.56 238 GLN B C 1
ATOM 4144 O O . GLN B 1 238 ? -16.656 3.332 6.766 1 98.56 238 GLN B O 1
ATOM 4149 N N . ILE B 1 239 ? -14.523 4.027 6.578 1 98.81 239 ILE B N 1
ATOM 4150 C CA . ILE B 1 239 ? -14.742 5.383 7.066 1 98.81 239 ILE B CA 1
ATOM 4151 C C . ILE B 1 239 ? -14.383 6.391 5.977 1 98.81 239 ILE B C 1
ATOM 4153 O O . ILE B 1 239 ? -13.406 6.211 5.254 1 98.81 239 ILE B O 1
ATOM 4157 N N . VAL B 1 240 ? -15.141 7.414 5.797 1 98.12 240 VAL B N 1
ATOM 4158 C CA . VAL B 1 240 ? -14.812 8.5 4.879 1 98.12 240 VAL B CA 1
ATOM 4159 C C . VAL B 1 240 ? -14.773 9.828 5.637 1 98.12 240 VAL B C 1
ATOM 4161 O O . VAL B 1 240 ? -15.727 10.172 6.344 1 98.12 240 VAL B O 1
ATOM 4164 N N . ARG B 1 241 ? -13.688 10.445 5.578 1 97.62 241 ARG B N 1
ATOM 4165 C CA . ARG B 1 241 ? -13.477 11.781 6.129 1 97.62 241 ARG B CA 1
ATOM 4166 C C . ARG B 1 241 ? -12.984 12.742 5.051 1 97.62 241 ARG B C 1
ATOM 4168 O O . ARG B 1 241 ? -12.32 12.336 4.102 1 97.62 241 ARG B O 1
ATOM 4175 N N . ARG B 1 242 ? -13.312 13.969 5.203 1 96.62 242 ARG B N 1
ATOM 4176 C CA . ARG B 1 242 ? -12.844 14.969 4.246 1 96.62 242 ARG B CA 1
ATOM 4177 C C . ARG B 1 242 ? -11.32 15.062 4.266 1 96.62 242 ARG B C 1
ATOM 4179 O O . ARG B 1 242 ? -10.711 15.203 5.328 1 96.62 242 ARG B O 1
ATOM 4186 N N . ARG B 1 243 ? -10.812 14.938 3.113 1 96.31 243 ARG B N 1
ATOM 4187 C CA . ARG B 1 243 ? -9.359 14.961 2.971 1 96.31 243 ARG B CA 1
ATOM 4188 C C . ARG B 1 243 ? -8.891 16.281 2.365 1 96.31 243 ARG B C 1
ATOM 4190 O O . ARG B 1 243 ? -9.125 16.547 1.186 1 96.31 243 ARG B O 1
ATOM 4197 N N . THR B 1 244 ? -8.188 17.109 3.121 1 97.25 244 THR B N 1
ATOM 4198 C CA . THR B 1 244 ? -7.746 18.406 2.613 1 97.25 244 THR B CA 1
ATOM 4199 C C . THR B 1 244 ? -6.223 18.484 2.561 1 97.25 244 THR B C 1
ATOM 4201 O O . THR B 1 244 ? -5.66 19.266 1.788 1 97.25 244 THR B O 1
ATOM 4204 N N . ARG B 1 245 ? -5.559 17.734 3.387 1 97.06 245 ARG B N 1
ATOM 4205 C CA . ARG B 1 245 ? -4.105 17.734 3.5 1 97.06 245 ARG B CA 1
ATOM 4206 C C . ARG B 1 245 ? -3.57 16.297 3.578 1 97.06 245 ARG B C 1
ATOM 4208 O O . ARG B 1 245 ? -4.293 15.383 3.969 1 97.06 245 ARG B O 1
ATOM 4215 N N . PRO B 1 246 ? -2.305 16.141 3.188 1 96.69 246 PRO B N 1
ATOM 4216 C CA . PRO B 1 246 ? -1.744 14.797 3.352 1 96.69 246 PRO B CA 1
ATOM 4217 C C . PRO B 1 246 ? -1.56 14.414 4.816 1 96.69 246 PRO B C 1
ATOM 4219 O O . PRO B 1 246 ? -1.248 15.266 5.652 1 96.69 246 PRO B O 1
ATOM 4222 N N . SER B 1 247 ? -1.725 13.133 5.105 1 97.62 247 SER B N 1
ATOM 4223 C CA . SER B 1 247 ? -1.438 12.602 6.43 1 97.62 247 SER B CA 1
ATOM 4224 C C . SER B 1 247 ? 0.064 12.516 6.684 1 97.62 247 SER B C 1
ATOM 4226 O O . SER B 1 247 ? 0.862 12.664 5.758 1 97.62 247 SER B O 1
ATOM 4228 N N . LEU B 1 248 ? 0.425 12.305 7.93 1 98.06 248 LEU B N 1
ATOM 4229 C CA . LEU B 1 248 ? 1.832 12.188 8.289 1 98.06 248 LEU B CA 1
ATOM 4230 C C . LEU B 1 248 ? 2.486 11.023 7.555 1 98.06 248 LEU B C 1
ATOM 4232 O O . LEU B 1 248 ? 3.572 11.172 6.992 1 98.06 248 LEU B O 1
ATOM 4236 N N . PRO B 1 249 ? 1.801 9.852 7.527 1 97.56 249 PRO B N 1
ATOM 4237 C CA . PRO B 1 249 ? 2.412 8.75 6.781 1 97.56 249 PRO B CA 1
ATOM 4238 C C . PRO B 1 249 ? 2.645 9.094 5.309 1 97.56 249 PRO B C 1
ATOM 4240 O O . PRO B 1 249 ? 3.695 8.766 4.754 1 97.56 249 PRO B O 1
ATOM 4243 N N . GLU B 1 250 ? 1.705 9.727 4.691 1 96.19 250 GLU B N 1
ATOM 4244 C CA . GLU B 1 250 ? 1.846 10.102 3.285 1 96.19 250 GLU B CA 1
ATOM 4245 C C . GLU B 1 250 ? 3.018 11.055 3.086 1 96.19 250 GLU B C 1
ATOM 4247 O O . GLU B 1 250 ? 3.795 10.906 2.141 1 96.19 250 GLU B O 1
ATOM 4252 N N . LEU B 1 251 ? 3.15 11.992 3.951 1 95.5 251 LEU B N 1
ATOM 4253 C CA . LEU B 1 251 ? 4.203 13 3.855 1 95.5 251 LEU B CA 1
ATOM 4254 C C . LEU B 1 251 ? 5.578 12.375 4.051 1 95.5 251 LEU B C 1
ATOM 4256 O O . LEU B 1 251 ? 6.492 12.617 3.262 1 95.5 251 LEU B O 1
ATOM 4260 N N . LEU B 1 252 ? 5.711 11.578 5.066 1 96.38 252 LEU B N 1
ATOM 4261 C CA . LEU B 1 252 ? 7.008 11.047 5.473 1 96.38 252 LEU B CA 1
ATOM 4262 C C . LEU B 1 252 ? 7.477 9.961 4.516 1 96.38 252 LEU B C 1
ATOM 4264 O O . LEU B 1 252 ? 8.664 9.867 4.207 1 96.38 252 LEU B O 1
ATOM 4268 N N . ARG B 1 253 ? 6.566 9.203 4.023 1 94.69 253 ARG B N 1
ATOM 4269 C CA . ARG B 1 253 ? 6.926 8.094 3.146 1 94.69 253 ARG B CA 1
ATOM 4270 C C . ARG B 1 253 ? 7.227 8.586 1.736 1 94.69 253 ARG B C 1
ATOM 4272 O O . ARG B 1 253 ? 7.898 7.902 0.962 1 94.69 253 ARG B O 1
ATOM 4279 N N . ALA B 1 254 ? 6.742 9.695 1.423 1 93.5 254 ALA B N 1
ATOM 4280 C CA . ALA B 1 254 ? 7 10.273 0.103 1 93.5 254 ALA B CA 1
ATOM 4281 C C . ALA B 1 254 ? 8.461 10.688 -0.04 1 93.5 254 ALA B C 1
ATOM 4283 O O . ALA B 1 254 ? 9.008 10.688 -1.146 1 93.5 254 ALA B O 1
ATOM 4284 N N . ASP B 1 255 ? 9.102 11.062 1.06 1 92.88 255 ASP B N 1
ATOM 4285 C CA . ASP B 1 255 ? 10.484 11.516 1.042 1 92.88 255 ASP B CA 1
ATOM 4286 C C . ASP B 1 255 ? 11.195 11.156 2.344 1 92.88 255 ASP B C 1
ATOM 4288 O O . ASP B 1 255 ? 11.578 12.031 3.115 1 92.88 255 ASP B O 1
ATOM 4292 N N . PRO B 1 256 ? 11.445 9.867 2.521 1 93.5 256 PRO B N 1
ATOM 4293 C CA . PRO B 1 256 ? 12.07 9.422 3.768 1 93.5 256 PRO B CA 1
ATOM 4294 C C . PRO B 1 256 ? 13.438 10.07 4.004 1 93.5 256 PRO B C 1
ATOM 4296 O O . PRO B 1 256 ? 13.789 10.375 5.148 1 93.5 256 PRO B O 1
ATOM 4299 N N . LEU B 1 257 ? 14.188 10.305 2.963 1 94.62 257 LEU B N 1
ATOM 4300 C CA . LEU B 1 257 ? 15.5 10.914 3.105 1 94.62 257 LEU B CA 1
ATOM 4301 C C . LEU B 1 257 ? 15.383 12.375 3.541 1 94.62 257 LEU B C 1
ATOM 4303 O O . LEU B 1 257 ? 16.172 12.852 4.355 1 94.62 257 LEU B O 1
ATOM 4307 N N . GLY B 1 258 ? 14.43 13.023 2.926 1 95.44 258 GLY B N 1
ATOM 4308 C CA . GLY B 1 258 ? 14.172 14.383 3.379 1 95.44 258 GLY B CA 1
ATOM 4309 C C . GLY B 1 258 ? 13.797 14.461 4.848 1 95.44 258 GLY B C 1
ATOM 4310 O O . GLY B 1 258 ? 14.289 15.336 5.57 1 95.44 258 GLY B O 1
ATOM 4311 N N . ALA B 1 259 ? 12.938 13.562 5.254 1 95.69 259 ALA B N 1
ATOM 4312 C CA . ALA B 1 259 ? 12.523 13.516 6.652 1 95.69 259 ALA B CA 1
ATOM 4313 C C . ALA B 1 259 ? 13.727 13.273 7.57 1 95.69 259 ALA B C 1
ATOM 4315 O O . ALA B 1 259 ? 13.875 13.945 8.594 1 95.69 259 ALA B O 1
ATOM 4316 N N . GLU B 1 260 ? 14.523 12.344 7.203 1 95.88 260 GLU B N 1
ATOM 4317 C CA . GLU B 1 260 ? 15.719 12.031 7.973 1 95.88 260 GLU B CA 1
ATOM 4318 C C . GLU B 1 260 ? 16.656 13.234 8.055 1 95.88 260 GLU B C 1
ATOM 4320 O O . GLU B 1 260 ? 17.203 13.531 9.109 1 95.88 260 GLU B O 1
ATOM 4325 N N . THR B 1 261 ? 16.859 13.859 6.941 1 97.12 261 THR B N 1
ATOM 4326 C CA . THR B 1 261 ? 17.766 15.008 6.863 1 97.12 261 THR B CA 1
ATOM 4327 C C . THR B 1 261 ? 17.266 16.141 7.762 1 97.12 261 THR B C 1
ATOM 4329 O O . THR B 1 261 ? 18.047 16.734 8.508 1 97.12 261 THR B O 1
ATOM 4332 N N . ARG B 1 262 ? 16 16.406 7.715 1 96.56 262 ARG B N 1
ATOM 4333 C CA . ARG B 1 262 ? 15.422 17.453 8.555 1 96.56 262 ARG B CA 1
ATOM 4334 C C . ARG B 1 262 ? 15.531 17.094 10.031 1 96.56 262 ARG B C 1
ATOM 4336 O O . ARG B 1 262 ? 15.758 17.969 10.867 1 96.56 262 ARG B O 1
ATOM 4343 N N . ALA B 1 263 ? 15.359 15.836 10.336 1 95.38 263 ALA B N 1
ATOM 4344 C CA . ALA B 1 263 ? 15.539 15.375 11.711 1 95.38 263 ALA B CA 1
ATOM 4345 C C . ALA B 1 263 ? 16.969 15.586 12.188 1 95.38 263 ALA B C 1
ATOM 4347 O O . ALA B 1 263 ? 17.203 15.977 13.328 1 95.38 263 ALA B O 1
ATOM 4348 N N . GLU B 1 264 ? 17.922 15.336 11.312 1 94.62 264 GLU B N 1
ATOM 4349 C CA . GLU B 1 264 ? 19.328 15.531 11.641 1 94.62 264 GLU B CA 1
ATOM 4350 C C . GLU B 1 264 ? 19.641 17 11.898 1 94.62 264 GLU B C 1
ATOM 4352 O O . GLU B 1 264 ? 20.391 17.328 12.82 1 94.62 264 GLU B O 1
ATOM 4357 N N . LEU B 1 265 ? 19.125 17.812 11.062 1 95.38 265 LEU B N 1
ATOM 4358 C CA . LEU B 1 265 ? 19.312 19.25 11.25 1 95.38 265 LEU B CA 1
ATOM 4359 C C . LEU B 1 265 ? 18.781 19.688 12.602 1 95.38 265 LEU B C 1
ATOM 4361 O O . LEU B 1 265 ? 19.438 20.484 13.297 1 95.38 265 LEU B O 1
ATOM 4365 N N . ARG B 1 266 ? 17.672 19.203 12.945 1 93.94 266 ARG B N 1
ATOM 4366 C CA . ARG B 1 266 ? 17.078 19.547 14.242 1 93.94 266 ARG B CA 1
ATOM 4367 C C . ARG B 1 266 ? 17.969 19.047 15.383 1 93.94 266 ARG B C 1
ATOM 4369 O O . ARG B 1 266 ? 18.141 19.75 16.375 1 93.94 266 ARG B O 1
ATOM 4376 N N . ARG B 1 267 ? 18.422 17.844 15.266 1 91.88 267 ARG B N 1
ATOM 4377 C CA . ARG B 1 267 ? 19.297 17.281 16.281 1 91.88 267 ARG B CA 1
ATOM 4378 C C . ARG B 1 267 ? 20.531 18.156 16.484 1 91.88 267 ARG B C 1
ATOM 4380 O O . ARG B 1 267 ? 20.906 18.438 17.625 1 91.88 267 ARG B O 1
ATOM 4387 N N . ILE B 1 268 ? 21.109 18.578 15.422 1 91.88 268 ILE B N 1
ATOM 4388 C CA . ILE B 1 268 ? 22.312 19.375 15.484 1 91.88 268 ILE B CA 1
ATOM 4389 C C . ILE B 1 268 ? 22 20.734 16.125 1 91.88 268 ILE B C 1
ATOM 4391 O O . ILE B 1 268 ? 22.781 21.234 16.938 1 91.88 268 ILE B O 1
ATOM 4395 N N . GLU B 1 269 ? 20.922 21.312 15.711 1 92.25 269 GLU B N 1
ATOM 4396 C CA . GLU B 1 269 ? 20.516 22.609 16.219 1 92.25 269 GLU B CA 1
ATOM 4397 C C . GLU B 1 269 ? 20.359 22.594 17.734 1 92.25 269 GLU B C 1
ATOM 4399 O O . GLU B 1 269 ? 20.5 23.625 18.391 1 92.25 269 GLU B O 1
ATOM 4404 N N . ARG B 1 270 ? 20.109 21.453 18.312 1 91 270 ARG B N 1
ATOM 4405 C CA . ARG B 1 270 ? 19.797 21.359 19.734 1 91 270 ARG B CA 1
ATOM 4406 C C . ARG B 1 270 ? 21.062 21.047 20.547 1 91 270 ARG B C 1
ATOM 4408 O O . ARG B 1 270 ? 21.031 21.031 21.766 1 91 270 ARG B O 1
ATOM 4415 N N . LEU B 1 271 ? 22.109 20.828 19.859 1 88.75 271 LEU B N 1
ATOM 4416 C CA . LEU B 1 271 ? 23.344 20.547 20.578 1 88.75 271 LEU B CA 1
ATOM 4417 C C . LEU B 1 271 ? 23.75 21.75 21.438 1 88.75 271 LEU B C 1
ATOM 4419 O O . LEU B 1 271 ? 23.562 22.906 21.031 1 88.75 271 LEU B O 1
ATOM 4423 N N . PRO B 1 272 ? 24.281 21.422 22.547 1 85.06 272 PRO B N 1
ATOM 4424 C CA . PRO B 1 272 ? 24.734 22.516 23.406 1 85.06 272 PRO B CA 1
ATOM 4425 C C . PRO B 1 272 ? 25.875 23.328 22.781 1 85.06 272 PRO B C 1
ATOM 4427 O O . PRO B 1 272 ? 26.734 22.75 22.094 1 85.06 272 PRO B O 1
ATOM 4430 N N . PRO B 1 273 ? 25.875 24.625 22.906 1 79.38 273 PRO B N 1
ATOM 4431 C CA . PRO B 1 273 ? 26.953 25.453 22.406 1 79.38 273 PRO B CA 1
ATOM 4432 C C . PRO B 1 273 ? 28.266 25.281 23.172 1 79.38 273 PRO B C 1
ATOM 4434 O O . PRO B 1 273 ? 28.234 25.016 24.375 1 79.38 273 PRO B O 1
ATOM 4437 N N . PRO B 1 274 ? 29.453 25.438 22.469 1 79 274 PRO B N 1
ATOM 4438 C CA . PRO B 1 274 ? 29.609 25.656 21.031 1 79 274 PRO B CA 1
ATOM 4439 C C . PRO B 1 274 ? 29.531 24.359 20.219 1 79 274 PRO B C 1
ATOM 4441 O O . PRO B 1 274 ? 30.188 23.375 20.562 1 79 274 PRO B O 1
ATOM 4444 N N . PRO B 1 275 ? 28.703 24.297 19.234 1 77.12 275 PRO B N 1
ATOM 4445 C CA . PRO B 1 275 ? 28.594 23.062 18.453 1 77.12 275 PRO B CA 1
ATOM 4446 C C . PRO B 1 275 ? 29.812 22.812 17.578 1 77.12 275 PRO B C 1
ATOM 4448 O O . PRO B 1 275 ? 30.531 23.75 17.219 1 77.12 275 PRO B O 1
ATOM 4451 N N . PRO B 1 276 ? 30.125 21.516 17.359 1 83.19 276 PRO B N 1
ATOM 4452 C CA . PRO B 1 276 ? 31.203 21.219 16.422 1 83.19 276 PRO B CA 1
ATOM 4453 C C . PRO B 1 276 ? 31 21.875 15.062 1 83.19 276 PRO B C 1
ATOM 4455 O O . PRO B 1 276 ? 29.859 22.141 14.664 1 83.19 276 PRO B O 1
ATOM 4458 N N . THR B 1 277 ? 32.125 22.141 14.508 1 86.25 277 THR B N 1
ATOM 4459 C CA . THR B 1 277 ? 32.062 22.766 13.188 1 86.25 277 THR B CA 1
ATOM 4460 C C . THR B 1 277 ? 31.781 21.719 12.117 1 86.25 277 THR B C 1
ATOM 4462 O O . THR B 1 277 ? 31.312 22.047 11.031 1 86.25 277 THR B O 1
ATOM 4465 N N . THR B 1 278 ? 32.156 20.484 12.414 1 89.81 278 THR B N 1
ATOM 4466 C CA . THR B 1 278 ? 31.922 19.406 11.453 1 89.81 278 THR B CA 1
ATOM 4467 C C . THR B 1 278 ? 31.031 18.328 12.055 1 89.81 278 THR B C 1
ATOM 4469 O O . THR B 1 278 ? 31.234 17.906 13.195 1 89.81 278 THR B O 1
ATOM 4472 N N . HIS B 1 279 ? 30.031 17.938 11.273 1 91.44 279 HIS B N 1
ATOM 4473 C CA . HIS B 1 279 ? 29.094 16.922 11.734 1 91.44 279 HIS B CA 1
ATOM 4474 C C . HIS B 1 279 ? 29.109 15.703 10.836 1 91.44 279 HIS B C 1
ATOM 4476 O O . HIS B 1 279 ? 29.047 15.828 9.609 1 91.44 279 HIS B O 1
ATOM 4482 N N . MET B 1 280 ? 29.219 14.516 11.375 1 91.81 280 MET B N 1
ATOM 4483 C CA . MET B 1 280 ? 29.172 13.258 10.633 1 91.81 280 MET B CA 1
ATOM 4484 C C . MET B 1 280 ? 27.734 12.836 10.367 1 91.81 280 MET B C 1
ATOM 4486 O O . MET B 1 280 ? 26.922 12.773 11.289 1 91.81 280 MET B O 1
ATOM 4490 N N . VAL B 1 281 ? 27.469 12.656 9.102 1 94.19 281 VAL B N 1
ATOM 4491 C CA . VAL B 1 281 ? 26.141 12.203 8.695 1 94.19 281 VAL B CA 1
ATOM 4492 C C . VAL B 1 281 ? 26.266 11.047 7.707 1 94.19 281 VAL B C 1
ATOM 4494 O O . VAL B 1 281 ? 27.375 10.711 7.273 1 94.19 281 VAL B O 1
ATOM 4497 N N . THR B 1 282 ? 25.219 10.398 7.449 1 93.19 282 THR B N 1
ATOM 4498 C CA . THR B 1 282 ? 25.25 9.336 6.449 1 93.19 282 THR B CA 1
ATOM 4499 C C . THR B 1 282 ? 25.469 9.906 5.055 1 93.19 282 THR B C 1
ATOM 4501 O O . THR B 1 282 ? 25.266 11.102 4.828 1 93.19 282 THR B O 1
ATOM 4504 N N . ARG B 1 283 ? 25.906 9.117 4.125 1 92.44 283 ARG B N 1
ATOM 4505 C CA . ARG B 1 283 ? 26.141 9.539 2.748 1 92.44 283 ARG B CA 1
ATOM 4506 C C . ARG B 1 283 ? 24.859 10.086 2.125 1 92.44 283 ARG B C 1
ATOM 4508 O O . ARG B 1 283 ? 24.891 11.086 1.399 1 92.44 283 ARG B O 1
ATOM 4515 N N . ASN B 1 284 ? 23.812 9.492 2.438 1 93.81 284 ASN B N 1
ATOM 4516 C CA . ASN B 1 284 ? 22.531 9.906 1.873 1 93.81 284 ASN B CA 1
ATOM 4517 C C . ASN B 1 284 ? 22.094 11.273 2.404 1 93.81 284 ASN B C 1
ATOM 4519 O O . ASN B 1 284 ? 21.594 12.109 1.648 1 93.81 284 ASN B O 1
ATOM 4523 N N . VAL B 1 285 ? 22.312 11.492 3.607 1 95.31 285 VAL B N 1
ATOM 4524 C CA . VAL B 1 285 ? 21.969 12.773 4.215 1 95.31 285 VAL B CA 1
ATOM 4525 C C . VAL B 1 285 ? 22.859 13.875 3.654 1 95.31 285 VAL B C 1
ATOM 4527 O O . VAL B 1 285 ? 22.391 14.961 3.33 1 95.31 285 VAL B O 1
ATOM 4530 N N . ALA B 1 286 ? 24.141 13.547 3.498 1 94.25 286 ALA B N 1
ATOM 4531 C CA . ALA B 1 286 ? 25.078 14.508 2.928 1 94.25 286 ALA B CA 1
ATOM 4532 C C . ALA B 1 286 ? 24.656 14.906 1.514 1 94.25 286 ALA B C 1
ATOM 4534 O O . ALA B 1 286 ? 24.719 16.094 1.154 1 94.25 286 ALA B O 1
ATOM 4535 N N . ARG B 1 287 ? 24.312 13.961 0.819 1 93.56 287 ARG B N 1
ATOM 4536 C CA . ARG B 1 287 ? 23.875 14.211 -0.553 1 93.56 287 ARG B CA 1
ATOM 4537 C C . ARG B 1 287 ? 22.641 15.094 -0.585 1 93.56 287 ARG B C 1
ATOM 4539 O O . ARG B 1 287 ? 22.531 16 -1.407 1 93.56 287 ARG B O 1
ATOM 4546 N N . ARG B 1 288 ? 21.672 14.797 0.285 1 95 288 ARG B N 1
ATOM 4547 C CA . ARG B 1 288 ? 20.438 15.594 0.349 1 95 288 ARG B CA 1
ATOM 4548 C C . ARG B 1 288 ? 20.75 17.031 0.74 1 95 288 ARG B C 1
ATOM 4550 O O . ARG B 1 288 ? 20.172 17.969 0.187 1 95 288 ARG B O 1
ATOM 4557 N N . LEU B 1 289 ? 21.641 17.234 1.63 1 95.06 289 LEU B N 1
ATOM 4558 C CA . LEU B 1 289 ? 22.031 18.578 2.082 1 95.06 289 LEU B CA 1
ATOM 4559 C C . LEU B 1 289 ? 22.719 19.344 0.963 1 95.06 289 LEU B C 1
ATOM 4561 O O . LEU B 1 289 ? 22.547 20.562 0.85 1 95.06 289 LEU B O 1
ATOM 4565 N N . ALA B 1 290 ? 23.438 18.578 0.146 1 93.19 290 ALA B N 1
ATOM 4566 C CA . ALA B 1 290 ? 24.078 19.219 -0.998 1 93.19 290 ALA B CA 1
ATOM 4567 C C . ALA B 1 290 ? 23.047 19.734 -1.994 1 93.19 290 ALA B C 1
ATOM 4569 O O . ALA B 1 290 ? 23.281 20.75 -2.668 1 93.19 290 ALA B O 1
ATOM 4570 N N . GLN B 1 291 ? 21.938 19.078 -2.006 1 94.06 291 GLN B N 1
ATOM 4571 C CA . GLN B 1 291 ? 20.859 19.469 -2.92 1 94.06 291 GLN B CA 1
ATOM 4572 C C . GLN B 1 291 ? 20.062 20.641 -2.354 1 94.06 291 GLN B C 1
ATOM 4574 O O . GLN B 1 291 ? 19.297 21.281 -3.08 1 94.06 291 GLN B O 1
ATOM 4579 N N . GLN B 1 292 ? 20.219 20.891 -1.066 1 93.62 292 GLN B N 1
ATOM 4580 C CA . GLN B 1 292 ? 19.5 21.953 -0.377 1 93.62 292 GLN B CA 1
ATOM 4581 C C . GLN B 1 292 ? 20.453 22.828 0.434 1 93.62 292 GLN B C 1
ATOM 4583 O O . GLN B 1 292 ? 20.344 22.906 1.658 1 93.62 292 GLN B O 1
ATOM 4588 N N . PRO B 1 293 ? 21.281 23.578 -0.238 1 92.06 293 PRO B N 1
ATOM 4589 C CA . PRO B 1 293 ? 22.297 24.359 0.48 1 92.06 293 PRO B CA 1
ATOM 4590 C C . PRO B 1 293 ? 21.688 25.391 1.429 1 92.06 293 PRO B C 1
ATOM 4592 O O . PRO B 1 293 ? 22.312 25.766 2.42 1 92.06 293 PRO B O 1
ATOM 4595 N N . GLY B 1 294 ? 20.547 25.781 1.111 1 94.94 294 GLY B N 1
ATOM 4596 C CA . GLY B 1 294 ? 19.859 26.719 1.988 1 94.94 294 GLY B CA 1
ATOM 4597 C C . GLY B 1 294 ? 19.672 26.188 3.398 1 94.94 294 GLY B C 1
ATOM 4598 O O . GLY B 1 294 ? 19.719 26.953 4.363 1 94.94 294 GLY B O 1
ATOM 4599 N N . TRP B 1 295 ? 19.453 24.906 3.57 1 95.75 295 TRP B N 1
ATOM 4600 C CA . TRP B 1 295 ? 19.266 24.312 4.883 1 95.75 295 TRP B CA 1
ATOM 4601 C C . TRP B 1 295 ? 20.531 24.406 5.723 1 95.75 295 TRP B C 1
ATOM 4603 O O . TRP B 1 295 ? 20.469 24.734 6.914 1 95.75 295 TRP B O 1
ATOM 4613 N N . THR B 1 296 ? 21.641 24.203 5.07 1 93.56 296 THR B N 1
ATOM 4614 C CA . THR B 1 296 ? 22.922 24.297 5.766 1 93.56 296 THR B CA 1
ATOM 4615 C C . THR B 1 296 ? 23.203 25.719 6.195 1 93.56 296 THR B C 1
ATOM 4617 O O . THR B 1 296 ? 23.641 25.969 7.32 1 93.56 296 THR B O 1
ATOM 4620 N N . THR B 1 297 ? 22.969 26.594 5.281 1 94.75 297 THR B N 1
ATOM 4621 C CA . THR B 1 297 ? 23.172 28 5.578 1 94.75 297 THR B CA 1
ATOM 4622 C C . THR B 1 297 ? 22.281 28.438 6.742 1 94.75 297 THR B C 1
ATOM 4624 O O . THR B 1 297 ? 22.734 29.172 7.637 1 94.75 297 THR B O 1
ATOM 4627 N N . GLU B 1 298 ? 21.062 27.984 6.668 1 95.19 298 GLU B N 1
ATOM 4628 C CA . GLU B 1 298 ? 20.125 28.344 7.734 1 95.19 298 GLU B CA 1
ATOM 4629 C C . GLU B 1 298 ? 20.578 27.75 9.07 1 95.19 298 GLU B C 1
ATOM 4631 O O . GLU B 1 298 ? 20.469 28.406 10.109 1 95.19 298 GLU B O 1
ATOM 4636 N N . LEU B 1 299 ? 21.047 26.547 9.094 1 94.5 299 LEU B N 1
ATOM 4637 C CA . LEU B 1 299 ? 21.562 25.922 10.312 1 94.5 299 LEU B CA 1
ATOM 4638 C C . LEU B 1 299 ? 22.719 26.719 10.891 1 94.5 299 LEU B C 1
ATOM 4640 O O . LEU B 1 299 ? 22.75 27 12.094 1 94.5 299 LEU B O 1
ATOM 4644 N N . ALA B 1 300 ? 23.625 27.125 10.062 1 91.81 300 ALA B N 1
ATOM 4645 C CA . ALA B 1 300 ? 24.781 27.922 10.492 1 91.81 300 ALA B CA 1
ATOM 4646 C C . ALA B 1 300 ? 24.328 29.219 11.133 1 91.81 300 ALA B C 1
ATOM 4648 O O . ALA B 1 300 ? 24.859 29.625 12.172 1 91.81 300 ALA B O 1
ATOM 4649 N N . ARG B 1 301 ? 23.406 29.781 10.484 1 92.69 301 ARG B N 1
ATOM 4650 C CA . ARG B 1 301 ? 22.875 31.047 11 1 92.69 301 ARG B CA 1
ATOM 4651 C C . ARG B 1 301 ? 22.266 30.859 12.383 1 92.69 301 ARG B C 1
ATOM 4653 O O . ARG B 1 301 ? 22.5 31.656 13.289 1 92.69 301 ARG B O 1
ATOM 4660 N N . ARG B 1 302 ? 21.531 29.828 12.594 1 92.12 302 ARG B N 1
ATOM 4661 C CA . ARG B 1 302 ? 20.797 29.578 13.828 1 92.12 302 ARG B CA 1
ATOM 4662 C C . ARG B 1 302 ? 21.734 29.203 14.961 1 92.12 302 ARG B C 1
ATOM 4664 O O . ARG B 1 302 ? 21.5 29.578 16.125 1 92.12 302 ARG B O 1
ATOM 4671 N N . ILE B 1 303 ? 22.766 28.5 14.672 1 89.56 303 ILE B N 1
ATOM 4672 C CA . ILE B 1 303 ? 23.641 28.031 15.742 1 89.56 303 ILE B CA 1
ATOM 4673 C C . ILE B 1 303 ? 24.828 28.969 15.906 1 89.56 303 ILE B C 1
ATOM 4675 O O . ILE B 1 303 ? 25.578 28.859 16.875 1 89.56 303 ILE B O 1
ATOM 4679 N N . GLY B 1 304 ? 24.984 29.953 15.07 1 83.19 304 GLY B N 1
ATOM 4680 C CA . GLY B 1 304 ? 26.031 30.969 15.188 1 83.19 304 GLY B CA 1
ATOM 4681 C C . GLY B 1 304 ? 27.391 30.453 14.773 1 83.19 304 GLY B C 1
ATOM 4682 O O . GLY B 1 304 ? 28.406 30.828 15.367 1 83.19 304 GLY B O 1
ATOM 4683 N N . GLY B 1 305 ? 27.609 29.766 13.672 1 79.5 305 GLY B N 1
ATOM 4684 C CA . GLY B 1 305 ? 28.922 29.281 13.25 1 79.5 305 GLY B CA 1
ATOM 4685 C C . GLY B 1 305 ? 28.891 28.547 11.93 1 79.5 305 GLY B C 1
ATOM 4686 O O . GLY B 1 305 ? 27.859 28.516 11.25 1 79.5 305 GLY B O 1
ATOM 4687 N N . VAL B 1 306 ? 30.156 28.156 11.625 1 79.5 306 VAL B N 1
ATOM 4688 C CA . VAL B 1 306 ? 30.297 27.391 10.391 1 79.5 306 VAL B CA 1
ATOM 4689 C C . VAL B 1 306 ? 29.922 25.938 10.648 1 79.5 306 VAL B C 1
ATOM 4691 O O . VAL B 1 306 ? 30.234 25.391 11.703 1 79.5 306 VAL B O 1
ATOM 4694 N N . THR B 1 307 ? 29.078 25.391 9.734 1 84.88 307 THR B N 1
ATOM 4695 C CA . THR B 1 307 ? 28.672 24 9.867 1 84.88 307 THR B CA 1
ATOM 4696 C C . THR B 1 307 ? 29.031 23.203 8.609 1 84.88 307 THR B C 1
ATOM 4698 O O . THR B 1 307 ? 28.719 23.625 7.492 1 84.88 307 THR B O 1
ATOM 4701 N N . ARG B 1 308 ? 29.844 22.172 8.75 1 89.44 308 ARG B N 1
ATOM 4702 C CA . ARG B 1 308 ? 30.203 21.281 7.652 1 89.44 308 ARG B CA 1
ATOM 4703 C C . ARG B 1 308 ? 29.703 19.859 7.918 1 89.44 308 ARG B C 1
ATOM 4705 O O . ARG B 1 308 ? 29.547 19.469 9.07 1 89.44 308 ARG B O 1
ATOM 4712 N N . PHE B 1 309 ? 29.453 19.172 6.738 1 91.5 309 PHE B N 1
ATOM 4713 C CA . PHE B 1 309 ? 28.984 17.797 6.852 1 91.5 309 PHE B CA 1
ATOM 4714 C C . PHE B 1 309 ? 29.938 16.844 6.156 1 91.5 309 PHE B C 1
ATOM 4716 O O . PHE B 1 309 ? 30.453 17.141 5.078 1 91.5 309 PHE B O 1
ATOM 4723 N N . THR B 1 310 ? 30.281 15.695 6.801 1 89.12 310 THR B N 1
ATOM 4724 C CA . THR B 1 310 ? 31.125 14.656 6.215 1 89.12 310 THR B CA 1
ATOM 4725 C C . THR B 1 310 ? 30.484 13.281 6.383 1 89.12 310 THR B C 1
ATOM 4727 O O . THR B 1 310 ? 29.641 13.086 7.27 1 89.12 310 THR B O 1
ATOM 4730 N N . SER B 1 311 ? 30.688 12.352 5.375 1 87.06 311 SER B N 1
ATOM 4731 C CA . SER B 1 311 ? 30.172 10.992 5.465 1 87.06 311 SER B CA 1
ATOM 4732 C C . SER B 1 311 ? 31.297 9.961 5.438 1 87.06 311 SER B C 1
ATOM 4734 O O . SER B 1 311 ? 32.406 10.258 4.996 1 87.06 311 SER B O 1
ATOM 4736 N N . ALA B 1 312 ? 31.016 8.656 6.07 1 70.69 312 ALA B N 1
ATOM 4737 C CA . ALA B 1 312 ? 32 7.586 6.023 1 70.69 312 ALA B CA 1
ATOM 4738 C C . ALA B 1 312 ? 32.375 7.223 4.582 1 70.69 312 ALA B C 1
ATOM 4740 O O . ALA B 1 312 ? 31.469 7.105 3.734 1 70.69 312 ALA B O 1
ATOM 4741 N N . GLY B 1 313 ? 33.812 7.195 4.156 1 63.88 313 GLY B N 1
ATOM 4742 C CA . GLY B 1 313 ? 34.375 6.898 2.852 1 63.88 313 GLY B CA 1
ATOM 4743 C C . GLY B 1 313 ? 34.938 8.117 2.164 1 63.88 313 GLY B C 1
ATOM 4744 O O . GLY B 1 313 ? 35.594 8.008 1.124 1 63.88 313 GLY B O 1
ATOM 4745 N N . ASP B 1 314 ? 34.469 9.281 2.582 1 60.62 314 ASP B N 1
ATOM 4746 C CA . ASP B 1 314 ? 35.094 10.477 2.035 1 60.62 314 ASP B CA 1
ATOM 4747 C C . ASP B 1 314 ? 36.562 10.531 2.434 1 60.62 314 ASP B C 1
ATOM 4749 O O . ASP B 1 314 ? 37.344 11.32 1.885 1 60.62 314 ASP B O 1
ATOM 4753 N N . GLY B 1 315 ? 37.062 9.828 3.379 1 44.91 315 GLY B N 1
ATOM 4754 C CA . GLY B 1 315 ? 38.438 9.93 3.834 1 44.91 315 GLY B CA 1
ATOM 4755 C C . GLY B 1 315 ? 39.438 9.328 2.859 1 44.91 315 GLY B C 1
ATOM 4756 O O . GLY B 1 315 ? 40.594 9.055 3.225 1 44.91 315 GLY B O 1
ATOM 4757 N N . THR B 1 316 ? 39.219 8.688 1.81 1 40.12 316 THR B N 1
ATOM 4758 C CA . THR B 1 316 ? 40.5 8.336 1.168 1 40.12 316 THR B CA 1
ATOM 4759 C C . THR B 1 316 ? 41.312 9.586 0.884 1 40.12 316 THR B C 1
ATOM 4761 O O . THR B 1 316 ? 40.875 10.5 0.188 1 40.12 316 THR B O 1
ATOM 4764 N N . GLY B 1 317 ? 42.281 9.93 1.806 1 36.03 317 GLY B N 1
ATOM 4765 C CA . GLY B 1 317 ? 43.469 10.758 1.914 1 36.03 317 GLY B CA 1
ATOM 4766 C C . GLY B 1 317 ? 44.281 10.805 0.635 1 36.03 317 GLY B C 1
ATOM 4767 O O . GLY B 1 317 ? 44.5 9.781 -0.008 1 36.03 317 GLY B O 1
ATOM 4768 N N . ALA B 1 318 ? 44.5 11.969 -0.103 1 31.64 318 ALA B N 1
ATOM 4769 C CA . ALA B 1 318 ? 45.688 12.305 -0.908 1 31.64 318 ALA B CA 1
ATOM 4770 C C . ALA B 1 318 ? 46.969 12.078 -0.122 1 31.64 318 ALA B C 1
ATOM 4772 O O . ALA B 1 318 ? 47.219 12.773 0.868 1 31.64 318 ALA B O 1
ATOM 4773 N N . LYS B 1 319 ? 47.469 10.875 0.033 1 28.03 319 LYS B N 1
ATOM 4774 C CA . LYS B 1 319 ? 48.906 10.789 0.137 1 28.03 319 LYS B CA 1
ATOM 4775 C C . LYS B 1 319 ? 49.594 11.805 -0.776 1 28.03 319 LYS B C 1
ATOM 4777 O O . LYS B 1 319 ? 49.5 11.703 -2.002 1 28.03 319 LYS B O 1
ATOM 4782 N N . GLU B 1 320 ? 49.656 13.195 -0.489 1 19.86 320 GLU B N 1
ATOM 4783 C CA . GLU B 1 320 ? 50.938 13.805 -0.78 1 19.86 320 GLU B CA 1
ATOM 4784 C C . GLU B 1 320 ? 52.031 13.242 0.118 1 19.86 320 GLU B C 1
ATOM 4786 O O . GLU B 1 320 ? 51.812 12.969 1.298 1 19.86 320 GLU B O 1
#

Sequence (640 aa):
MAEWLYEAGIGENRAALVARGSIWKARIELEGTRPRVGAVLDARLVDKAAKLIALDGGGEALCDHVPKAITQGAKLRVRIVREAIPEPGRAKLPKAVPSDEEPTDGPTLLDRIAATGLPLRMLRPHEPDALEAAGWSEVIEEAITGEIAFPGGALRLSPTPAMALFDVDGSGPIEPLAVAAAHAVARAIERHGIAGSIGIDFPTLAGKGARQAVAEAIDAALPQPFERTAVNGFGFLQIVRRRTRPSLPELLRADPLGAETRAELRRIERLPPPPPTTHMVTRNVARRLAQQPGWTTELARRIGGVTRFTSAGDGTGAKEMAEWLYEAGIGENRAALVARGSIWKARIELEGTRPRVGAVLDARLVDKAAKLIALDGGGEALCDHVPKAITQGAKLRVRIVREAIPEPGRAKLPKAVPSDEEPTDGPTLLDRIAATGLPLRMLRPHEPDALEAAGWSEVIEEAITGEIAFPGGALRLSPTPAMALFDVDGSGPIEPLAVAAAHAVARAIERHGIAGSIGIDFPTLAGKGARQAVAEAIDAALPQPFERTAVNGFGFLQIVRRRTRPSLPELLRADPLGAETRAELRRIERLPPPPPTTHMVTRNVARRLAQQPGWTTELARRIGGVTRFTSAGDGTGAKE

Nearest PDB structures (foldseek):
  2c0b-assembly1_L  TM=6.460E-01  e=1.269E-16  Escherichia coli
  2vrt-assembly1_A  TM=4.846E-01  e=5.949E-16  Escherichia coli
  2vrt-assembly3_C  TM=4.823E-01  e=1.660E-14  Escherichia coli
  2vrt-assembly4_D  TM=4.752E-01  e=1.389E-14  Escherichia coli
  2vrt-assembly2_B  TM=4.617E-01  e=1.638E-11  Escherichia coli

Foldseek 3Di:
DWEKEWEDFQQKIKIFTDDPLAGQAIDMDGPPQPQAAFFKFKWFAADPVQQWIATDVGDIEHEPPPDPPDDHGDMFIWGFQAGWFFAPPDIHGTYIYGDPDDGDSDDDPVRVRVVVVGHYDYDDLQDPDSCVSNPVVVLLVCLAQQWADDVFWIWRWDDHPQEIEIETDGDDDQLVSLLRVLLSVLSNCRHFVGAAKYKYQGQQDDDPVSQVSSVVSNVVRHDDDKDKDGLDRRRMIMIHGDHRYYTSSRVCNSCVLVVVLRVVLSVQLNDDPPGDLEDEDAPSSLVVCVVVVVSLVVSCVSNVHHHHYDYPPPPPDPPD/DWEKEWEDFQQKIKIFTDDPLAGQAIDMDGPPQPQAAFFKFKWFAADPVQQWIATDVGDIEHEPPPDPPDDHGDMFIWGFQAGWFFAPPDIHGTYIYGDPDDGDSDDDPVRVRVVVVGHYDYDDLQDPDSCVSNPVVVLLVCLAQQWADDVFWIWRWDDHPQEIEIETDGDDDQLVSLLRVLLRVLSNCRHFVGAAKYKYQGQQDDDPVSQVSSVVSNVVRHDDDWDKDGLDRRRMIMIHGDHRYYTSSRVCNSCVLVVVLRVVLSVQLNDDPPGDLEDEDAPSSLVVCVVPVVSLVVSCVSNVHHHHYDYPPPPPDPPD

Secondary structure (DSSP, 8-state):
--EEEEEE-SSEEEEEEEETTEEEEEEEEETT--SPTT-EEEEEEEETTTTEEEETTS-EEEETT--TTPPTT-EEEEEEEE--B--SSSPBPPEEEE--SPPB----HHHHHHTT-S-EEE--TTS--HHHHTTHHHHHHHHHH-EEEETTEEEEEEE-SS-EEEEEEESS-HHHHHHHHHHHHHHHHHHHT--EEEEEEPPP--SHHHHHHHHHHHHHHSPSS-EEPPP-TTSEEEEEE---S--HHHHHHH-HHHHHHHHHHHHHHTSPSSPPSEEE--HHHHHHHHH-HHHHHHHHHHHTS--EEE-TTTT-----/--EEEEEE-SSEEEEEEEETTEEEEEEEEETT--SPTT-EEEEEEEETTTTEEEETTS-EEEETT--TTPPTT-EEEEEEEE--B--SSSPBPPEEEE--SPPB----HHHHHHTT-S-EEE--TTS--HHHHTTHHHHHHHHHH-EEEETTEEEEEEE-SS-EEEEEEESS-HHHHHHHHHHHHHHHHHHHT--EEEEEEPPP--SHHHHHHHHHHHHHHSPSS-EEPPP-TTSEEEEEE---S--HHHHHHH-HHHHHHHHHHHHHHTSPSSPPSEEE--HHHHHHHHH-HHHHHHHHHHHTS--EEE-TTTT-----

Organism: NCBI:txid68569